Protein AF-A0A9E3LFU9-F1 (afdb_monomer_lite)

Foldseek 3Di:
DKKKWKKKDKKFFQEWDFPQQPLDFFDFDDQPDAPVVVLLNGLEDQQQYQKMKDWIFTQWIADLQLDIDRDDAPQGRAIKIKIFGFLPDDLPPQWTKTFLIWIDGNNNQWIWFWDIWIKHGKAQQEAAPADDPQRIKIKIKTKIFTPDHDNHDPPHPCVVVLPPQRIKMKMKMWGGFPDPPPNRSHGTGMTMIIMMIIRDDPDPPDLKFFPQKFKKFFFPQFDCDDDLCVQFQDHDDHDDDDDLVRRTAMWIKGQDSVNFKIKTQCSRRFHQHDPVSHTPPFQWKWKWKDAPVDIDTQDIGRSHPVRCRNRSRIRMTTDPPPDDLPDGIKMWMWTHHPNDITTTIIGFQKDKAWPDGLEDEAEAQGKDKTKIAIGGSRTTDFFAKKAKDWDDQDLRAKAFKGWPDGMFTAHPSRMTITMIGGHHLQDQDDIAGNSVPRDGHRHALQHWHWTKMKIKHQGPRDDDPPDPGRIDIRIHIYTYAYADDPVNQDLADALVPQQLSQCNNCCRGPSSFQWDDDPSTTDHPADSVDLVSCLVCLVVLLVLLPDDRNDPSRRRCSVNGHHCSSVSSVSCNVNPNHD

Radius of gyration: 25.04 Å; chains: 1; bounding box: 70×49×68 Å

Sequence (579 aa):
MLPILHFSGKFRFSMPGYNNDPRRVGVAFDPDKPREEVLALCRCDPSRYFELDVEAVAHQVSDGGGAPHITGDPLLGLPVRLSGHFPDVSPSAVCSQLHAGRLSVGGSALVAGVRKACQSVVRLNVRSEGFSDETVAGHLDALVDVSSRRQGPTGSRFFSELADADVLRLHLHLNRYNGVDASPPEEPLTGDVFGYLCPVERQVDAEVAPPRRRKLVAHPGLPDQGWAFDTYLAAPPPPRPYPPHWIDIEGFYEVVADGRALAVHYLDFVPYLDRQRTTPPVDHYVVRWQSPTTTVELGEFSGTHEEMARTAGVVVLALPPEVDTSDGGELEVHVVRGGQTVPLVVETAWDLVLEGDRGFALASAGAATISARVYHRNRPVPGHPVHLVGEAANRKSPVVARFTREEAVTDESGRVQVTVQASDLTAMGDVADPVTGGAAGSLAWDRYYGNFLYLKIDNPLRRNPWRQDATEVVELAVRVLHKVEPAEIPAQPSFERDVKPLFAYQVRYFPWLHVREVAGRYVRLFDLEDLEDMRSLAPQVVSRLTLPDHDPLKMPRSRDFPVGGAAVVQRWIDTGMHP

pLDDT: mean 81.72, std 12.99, range [32.19, 97.62]

Structure (mmCIF, N/CA/C/O backbone):
data_AF-A0A9E3LFU9-F1
#
_entry.id   AF-A0A9E3LFU9-F1
#
loop_
_atom_site.group_PDB
_atom_site.id
_atom_site.type_symbol
_atom_site.label_atom_id
_atom_site.label_alt_id
_atom_site.label_comp_id
_atom_site.label_asym_id
_atom_site.label_entity_id
_atom_site.label_seq_id
_atom_site.pdbx_PDB_ins_code
_atom_site.Cartn_x
_atom_site.Cartn_y
_atom_site.Cartn_z
_atom_site.occupancy
_atom_site.B_iso_or_equiv
_atom_site.auth_seq_id
_atom_site.auth_comp_id
_atom_site.auth_asym_id
_atom_site.auth_atom_id
_atom_site.pdbx_PDB_model_num
ATOM 1 N N . MET A 1 1 ? -7.256 -19.645 19.306 1.00 64.25 1 MET A N 1
ATOM 2 C CA . MET A 1 1 ? -7.204 -18.254 19.810 1.00 64.25 1 MET A CA 1
ATOM 3 C C . MET A 1 1 ? -6.401 -17.449 18.807 1.00 64.25 1 MET A C 1
ATOM 5 O O . MET A 1 1 ? -5.572 -18.051 18.139 1.00 64.25 1 MET A O 1
ATOM 9 N N . LEU A 1 2 ? -6.690 -16.159 18.635 1.00 76.38 2 LEU A N 1
ATOM 10 C CA . LEU A 1 2 ? -6.015 -15.323 17.643 1.00 76.38 2 LEU A CA 1
ATOM 11 C C . LEU A 1 2 ? -5.077 -14.349 18.367 1.00 76.38 2 LEU A C 1
ATOM 13 O O . LEU A 1 2 ? -5.531 -13.278 18.761 1.00 76.38 2 LEU A O 1
ATOM 17 N N . PRO A 1 3 ? -3.810 -14.727 18.618 1.00 88.38 3 PRO A N 1
ATOM 18 C CA . PRO A 1 3 ? -2.863 -13.818 19.237 1.00 88.38 3 PRO A CA 1
ATOM 19 C C . PRO A 1 3 ? -2.468 -12.723 18.242 1.00 88.38 3 PRO A C 1
ATOM 21 O O . PRO A 1 3 ? -2.210 -12.993 17.065 1.00 88.38 3 PRO A O 1
ATOM 24 N N . ILE A 1 4 ? -2.385 -11.487 18.725 1.00 90.44 4 ILE A N 1
ATOM 25 C CA . ILE A 1 4 ? -1.952 -10.326 17.946 1.00 90.44 4 ILE A CA 1
ATOM 26 C C . ILE A 1 4 ? -0.697 -9.763 18.604 1.00 90.44 4 ILE A C 1
ATOM 28 O O . ILE A 1 4 ? -0.742 -9.323 19.749 1.00 90.44 4 ILE A O 1
ATOM 32 N N . LEU A 1 5 ? 0.431 -9.792 17.896 1.00 93.62 5 LEU A N 1
ATOM 33 C CA . LEU A 1 5 ? 1.678 -9.172 18.344 1.00 93.62 5 LEU A CA 1
ATOM 34 C C . LEU A 1 5 ? 1.736 -7.740 17.827 1.00 93.62 5 LEU A C 1
ATOM 36 O O . LEU A 1 5 ? 1.832 -7.546 16.619 1.00 93.62 5 LEU A O 1
ATOM 40 N N . HIS A 1 6 ? 1.740 -6.765 18.728 1.00 95.56 6 HIS A N 1
ATOM 41 C CA . HIS A 1 6 ? 1.837 -5.344 18.406 1.00 95.56 6 HIS A CA 1
ATOM 42 C C . HIS A 1 6 ? 3.285 -4.878 18.532 1.00 95.56 6 HIS A C 1
ATOM 44 O O . HIS A 1 6 ? 3.971 -5.186 19.515 1.00 95.56 6 HIS A O 1
ATOM 50 N N . PHE A 1 7 ? 3.751 -4.113 17.552 1.00 96.06 7 PHE A N 1
ATOM 51 C CA . PHE A 1 7 ? 5.092 -3.552 17.543 1.00 96.06 7 PHE A CA 1
ATOM 52 C C . PHE A 1 7 ? 5.101 -2.127 16.999 1.00 96.06 7 PHE A C 1
ATOM 54 O O . PHE A 1 7 ? 4.289 -1.745 16.157 1.00 96.06 7 PHE A O 1
ATOM 61 N N . SER A 1 8 ? 6.066 -1.340 17.459 1.00 95.62 8 SER A N 1
ATOM 62 C CA . SER A 1 8 ? 6.309 -0.007 16.921 1.00 95.62 8 SER A CA 1
ATOM 63 C C . SER A 1 8 ? 7.798 0.305 16.890 1.00 95.62 8 SER A C 1
ATOM 65 O O . SER A 1 8 ? 8.608 -0.364 17.537 1.00 95.62 8 SER A O 1
ATOM 67 N N . GLY A 1 9 ? 8.178 1.292 16.091 1.00 93.38 9 GLY A N 1
ATOM 68 C CA . GLY A 1 9 ? 9.565 1.708 15.978 1.00 93.38 9 GLY A CA 1
ATOM 69 C C . GLY A 1 9 ? 9.792 2.656 14.823 1.00 93.38 9 GLY A C 1
ATOM 70 O O . GLY A 1 9 ? 8.996 3.562 14.586 1.00 93.38 9 GLY A O 1
ATOM 71 N N . LYS A 1 10 ? 10.901 2.449 14.116 1.00 89.56 10 LYS A N 1
ATOM 72 C CA . LYS A 1 10 ? 11.369 3.330 13.053 1.00 89.56 10 LYS A CA 1
ATOM 73 C C . LYS A 1 10 ? 11.501 2.596 11.738 1.00 89.56 10 LYS A C 1
ATOM 75 O O . LYS A 1 10 ? 11.961 1.458 11.711 1.00 89.56 10 LYS A O 1
ATOM 80 N N . PHE A 1 11 ? 11.160 3.270 10.649 1.00 87.44 11 PHE A N 1
ATOM 81 C CA . PHE A 1 11 ? 11.585 2.848 9.323 1.00 87.44 11 PHE A CA 1
ATOM 82 C C . PHE A 1 11 ? 12.634 3.809 8.766 1.00 87.44 11 PHE A C 1
ATOM 84 O O . PHE A 1 11 ? 12.668 4.988 9.128 1.00 87.44 11 PHE A O 1
ATOM 91 N N . ARG A 1 12 ? 13.489 3.293 7.889 1.00 85.12 12 ARG A N 1
ATOM 92 C CA . ARG A 1 12 ? 14.387 4.046 7.021 1.00 85.12 12 ARG A CA 1
ATOM 93 C C . ARG A 1 12 ? 14.060 3.664 5.591 1.00 85.12 12 ARG A C 1
ATOM 95 O O . ARG A 1 12 ? 13.917 2.483 5.287 1.00 85.12 12 ARG A O 1
ATOM 102 N N . PHE A 1 13 ? 13.932 4.658 4.731 1.00 82.00 13 PHE A N 1
ATOM 103 C CA . PHE A 1 13 ? 13.654 4.457 3.326 1.00 82.00 13 PHE A CA 1
ATOM 104 C C . PHE A 1 13 ? 14.648 5.241 2.473 1.00 82.00 13 PHE A C 1
ATOM 106 O O . PHE A 1 13 ? 14.738 6.468 2.550 1.00 82.00 13 PHE A O 1
ATOM 113 N N . SER A 1 14 ? 15.389 4.517 1.643 1.00 80.62 14 SER A N 1
ATOM 114 C CA . SER A 1 14 ? 16.355 5.074 0.696 1.00 80.62 14 SER A CA 1
ATOM 115 C C . SER A 1 14 ? 15.638 5.544 -0.570 1.00 80.62 14 SER A C 1
ATOM 117 O O . SER A 1 14 ? 15.711 4.916 -1.633 1.00 80.62 14 SER A O 1
ATOM 119 N N . MET A 1 15 ? 14.881 6.632 -0.436 1.00 78.38 15 MET A N 1
ATOM 120 C CA . MET A 1 15 ? 14.125 7.208 -1.540 1.00 78.38 15 MET A CA 1
ATOM 121 C C . MET A 1 15 ? 15.062 7.945 -2.504 1.00 78.38 15 MET A C 1
ATOM 123 O O . MET A 1 15 ? 15.730 8.889 -2.083 1.00 78.38 15 MET A O 1
ATOM 127 N N . PRO A 1 16 ? 15.098 7.587 -3.798 1.00 76.19 16 PRO A N 1
ATOM 128 C CA . PRO A 1 16 ? 15.844 8.373 -4.769 1.00 76.19 16 PRO A CA 1
ATOM 129 C C . PRO A 1 16 ? 15.234 9.771 -4.908 1.00 76.19 16 PRO A C 1
ATOM 131 O O . PRO A 1 16 ? 14.016 9.942 -4.978 1.00 76.19 16 PRO A O 1
ATOM 134 N N . GLY A 1 17 ? 16.093 10.780 -4.991 1.00 70.44 17 GLY A N 1
ATOM 135 C CA . GLY A 1 17 ? 15.711 12.144 -5.311 1.00 70.44 17 GLY A CA 1
ATOM 136 C C . GLY A 1 17 ? 15.066 12.209 -6.690 1.00 70.44 17 GLY A C 1
ATOM 137 O O . GLY A 1 17 ? 15.676 11.853 -7.696 1.00 70.44 17 GLY A O 1
ATOM 138 N N . TYR A 1 18 ? 13.824 12.685 -6.751 1.00 62.09 18 TYR A N 1
ATOM 139 C CA . TYR A 1 18 ? 13.095 12.739 -8.011 1.00 62.09 18 TYR A CA 1
ATOM 140 C C . TYR A 1 18 ? 13.481 13.956 -8.833 1.00 62.09 18 TYR A C 1
ATOM 142 O O . TYR A 1 18 ? 13.176 15.098 -8.482 1.00 62.09 18 TYR A O 1
ATOM 150 N N . ASN A 1 19 ? 14.022 13.691 -10.016 1.00 58.53 19 ASN A N 1
ATOM 151 C CA . ASN A 1 19 ? 13.971 14.632 -11.119 1.00 58.53 19 ASN A CA 1
ATOM 152 C C . ASN A 1 19 ? 12.976 14.161 -12.193 1.00 58.53 19 ASN A C 1
ATOM 154 O O . ASN A 1 19 ? 13.313 14.033 -13.365 1.00 58.53 19 ASN A O 1
ATOM 158 N N . ASN A 1 20 ? 11.729 13.895 -11.788 1.00 58.97 20 ASN A N 1
ATOM 159 C CA . ASN A 1 20 ? 10.676 13.363 -12.666 1.00 58.97 20 ASN A CA 1
ATOM 160 C C . ASN A 1 20 ? 10.060 14.413 -13.605 1.00 58.97 20 ASN A C 1
ATOM 162 O O . ASN A 1 20 ? 8.970 14.195 -14.125 1.00 58.97 20 ASN A O 1
ATOM 166 N N . ASP A 1 21 ? 10.706 15.561 -13.821 1.00 65.81 21 ASP A N 1
ATOM 167 C CA . ASP A 1 21 ? 10.280 16.466 -14.884 1.00 65.81 21 ASP A CA 1
ATOM 168 C C . ASP A 1 21 ? 10.892 15.979 -16.207 1.00 65.81 21 ASP A C 1
ATOM 170 O O . ASP A 1 21 ? 12.092 16.170 -16.424 1.00 65.81 21 ASP A O 1
ATOM 174 N N . PRO A 1 22 ? 10.104 15.380 -17.118 1.00 66.81 22 PRO A N 1
ATOM 175 C CA . PRO A 1 22 ? 10.606 14.903 -18.406 1.00 66.81 22 PRO A CA 1
ATOM 176 C C . PRO A 1 22 ? 11.104 16.041 -19.319 1.00 66.81 22 PRO A C 1
ATOM 178 O O . PRO A 1 22 ? 11.605 15.779 -20.412 1.00 66.81 22 PRO A O 1
ATOM 181 N N . ARG A 1 23 ? 10.999 17.309 -18.899 1.00 70.06 23 ARG A N 1
ATOM 182 C CA . ARG A 1 23 ? 11.591 18.470 -19.584 1.00 70.06 23 ARG A CA 1
ATOM 183 C C . ARG A 1 23 ? 13.009 18.791 -19.112 1.00 70.06 23 ARG A C 1
ATOM 185 O O . ARG A 1 23 ? 13.706 19.548 -19.779 1.00 70.06 23 ARG A O 1
ATOM 192 N N . ARG A 1 24 ? 13.450 18.259 -17.969 1.00 72.00 24 ARG A N 1
ATOM 193 C CA . ARG A 1 24 ? 14.821 18.454 -17.479 1.00 72.00 24 ARG A CA 1
ATOM 194 C C . ARG A 1 24 ? 15.771 17.461 -18.151 1.00 72.00 24 ARG A C 1
ATOM 196 O O . ARG A 1 24 ? 15.388 16.331 -18.466 1.00 72.00 24 ARG A O 1
ATOM 203 N N . VAL A 1 25 ? 17.006 17.906 -18.376 1.00 69.69 25 VAL A N 1
ATOM 204 C CA . VAL A 1 25 ? 18.088 17.069 -18.911 1.00 69.69 25 VAL A CA 1
ATOM 205 C C . VAL A 1 25 ? 18.452 16.023 -17.853 1.00 69.69 25 VAL A C 1
ATOM 207 O O . VAL A 1 25 ? 18.549 16.358 -16.670 1.00 69.69 25 VAL A O 1
ATOM 210 N N . GLY A 1 26 ? 18.586 14.759 -18.267 1.00 69.62 26 GLY A N 1
ATOM 211 C CA . GLY A 1 26 ? 19.067 13.686 -17.393 1.00 69.62 26 GLY A CA 1
ATOM 212 C C . GLY A 1 26 ? 20.505 13.950 -16.942 1.00 69.62 26 GLY A C 1
ATOM 213 O O . GLY A 1 26 ? 21.232 14.706 -17.583 1.00 69.62 26 GLY A O 1
ATOM 214 N N . VAL A 1 27 ? 20.918 13.345 -15.833 1.00 76.75 27 VAL A N 1
ATOM 215 C CA . VAL A 1 27 ? 22.308 13.432 -15.363 1.00 76.75 27 VAL A CA 1
ATOM 216 C C . VAL A 1 27 ? 23.001 12.122 -15.703 1.00 76.75 27 VAL A C 1
ATOM 218 O O . VAL A 1 27 ? 22.454 11.068 -15.422 1.00 76.75 27 VAL A O 1
ATOM 221 N N . ALA A 1 28 ? 24.170 12.163 -16.337 1.00 80.38 28 ALA A N 1
ATOM 222 C CA . ALA A 1 28 ? 24.910 10.944 -16.652 1.00 80.38 28 ALA A CA 1
ATOM 223 C C . ALA A 1 28 ? 25.559 10.345 -15.391 1.00 80.38 28 ALA A C 1
ATOM 225 O O . ALA A 1 28 ? 25.829 11.054 -14.415 1.00 80.38 28 ALA A O 1
ATOM 226 N N . PHE A 1 29 ? 25.814 9.036 -15.419 1.00 83.38 29 PHE A N 1
ATOM 227 C CA . PHE A 1 29 ? 26.690 8.398 -14.441 1.00 83.38 29 PHE A CA 1
ATOM 228 C C . PHE A 1 29 ? 28.132 8.889 -14.648 1.00 83.38 29 PHE A C 1
ATOM 230 O O . PHE A 1 29 ? 28.560 9.101 -15.779 1.00 83.38 29 PHE A O 1
ATOM 237 N N . ASP A 1 30 ? 28.869 9.084 -13.558 1.00 85.50 30 ASP A N 1
ATOM 238 C CA . ASP A 1 30 ? 30.248 9.576 -13.584 1.00 85.50 30 ASP A CA 1
ATOM 239 C C . ASP A 1 30 ? 31.041 8.872 -12.470 1.00 85.50 30 ASP A C 1
ATOM 241 O O . ASP A 1 30 ? 30.880 9.231 -11.302 1.00 85.50 30 ASP A O 1
ATOM 245 N N . PRO A 1 31 ? 31.866 7.857 -12.787 1.00 81.75 31 PRO A N 1
ATOM 246 C CA . PRO A 1 31 ? 32.551 7.044 -11.779 1.00 81.75 31 PRO A CA 1
ATOM 247 C C . PRO A 1 31 ? 33.577 7.829 -10.951 1.00 81.75 31 PRO A C 1
ATOM 249 O O . PRO A 1 31 ? 33.956 7.381 -9.865 1.00 81.75 31 PRO A O 1
ATOM 252 N N . ASP A 1 32 ? 34.021 8.987 -11.445 1.00 86.31 32 ASP A N 1
ATOM 253 C CA . ASP A 1 32 ? 34.987 9.849 -10.770 1.00 86.31 32 ASP A CA 1
ATOM 254 C C . ASP A 1 32 ? 34.308 10.925 -9.911 1.00 86.31 32 ASP A C 1
ATOM 256 O O . ASP A 1 32 ? 34.984 11.662 -9.185 1.00 86.31 32 ASP A O 1
ATOM 260 N N . LYS A 1 33 ? 32.969 10.998 -9.939 1.00 87.94 33 LYS A N 1
ATOM 261 C CA . LYS A 1 33 ? 32.213 11.948 -9.128 1.00 87.94 33 LYS A CA 1
ATOM 262 C C . LYS A 1 33 ? 32.428 11.671 -7.632 1.00 87.94 33 LYS A C 1
ATOM 264 O O . LYS A 1 33 ? 32.212 10.540 -7.181 1.00 87.94 33 LYS A O 1
ATOM 269 N N . PRO A 1 34 ? 32.801 12.685 -6.828 1.00 87.81 34 PRO A N 1
ATOM 270 C CA . PRO A 1 34 ? 32.948 12.525 -5.387 1.00 87.81 34 PRO A CA 1
ATOM 271 C C . PRO A 1 34 ? 31.662 12.018 -4.730 1.00 87.81 34 PRO A C 1
ATOM 273 O O . PRO A 1 34 ? 30.567 12.461 -5.075 1.00 87.81 34 PRO A O 1
ATOM 276 N N . ARG A 1 35 ? 31.796 11.137 -3.730 1.00 85.38 35 ARG A N 1
ATOM 277 C CA . ARG A 1 35 ? 30.662 10.546 -2.997 1.00 85.38 35 ARG A CA 1
ATOM 278 C C . ARG A 1 35 ? 29.648 11.597 -2.538 1.00 85.38 35 ARG A C 1
ATOM 280 O O . ARG A 1 35 ? 28.452 11.399 -2.712 1.00 85.38 35 ARG A O 1
ATOM 287 N N . GLU A 1 36 ? 30.121 12.700 -1.969 1.00 84.25 36 GLU A N 1
ATOM 288 C CA . GLU A 1 36 ? 29.274 13.784 -1.455 1.00 84.25 36 GLU A CA 1
ATOM 289 C C . GLU A 1 36 ? 28.425 14.429 -2.562 1.00 84.25 36 GLU A C 1
ATOM 291 O O . GLU A 1 36 ? 27.233 14.665 -2.371 1.00 84.25 36 GLU A O 1
ATOM 296 N N . GLU A 1 37 ? 28.994 14.631 -3.754 1.00 86.19 37 GLU A N 1
ATOM 297 C CA . GLU A 1 37 ? 28.253 15.148 -4.909 1.00 86.19 37 GLU A CA 1
ATOM 298 C C . GLU A 1 37 ? 27.217 14.141 -5.421 1.00 86.19 37 GLU A C 1
ATOM 300 O O . GLU A 1 37 ? 26.111 14.530 -5.798 1.00 86.19 37 GLU A O 1
ATOM 305 N N . VAL A 1 38 ? 27.549 12.844 -5.416 1.00 85.19 38 VAL A N 1
ATOM 306 C CA . VAL A 1 38 ? 26.607 11.777 -5.787 1.00 85.19 38 VAL A CA 1
ATOM 307 C C . VAL A 1 38 ? 25.427 11.736 -4.821 1.00 85.19 38 VAL A C 1
ATOM 309 O O . VAL A 1 38 ? 24.285 11.675 -5.273 1.00 85.19 38 VAL A O 1
ATOM 312 N N . LEU A 1 39 ? 25.683 11.810 -3.512 1.00 82.94 39 LEU A N 1
ATOM 313 C CA . LEU A 1 39 ? 24.638 11.840 -2.488 1.00 82.94 39 LEU A CA 1
ATOM 314 C C . LEU A 1 39 ? 23.750 13.080 -2.634 1.00 82.94 39 LEU A C 1
ATOM 316 O O . LEU A 1 39 ? 22.530 12.947 -2.639 1.00 82.94 39 LEU A O 1
ATOM 320 N N . ALA A 1 40 ? 24.334 14.263 -2.845 1.00 80.50 40 ALA A N 1
ATOM 321 C CA . ALA A 1 40 ? 23.572 15.494 -3.057 1.00 80.50 40 ALA A CA 1
ATOM 322 C C . ALA A 1 40 ? 22.694 15.431 -4.322 1.00 80.50 40 ALA A C 1
ATOM 324 O O . ALA A 1 40 ? 21.551 15.894 -4.320 1.00 80.50 40 ALA A O 1
ATOM 325 N N . LEU A 1 41 ? 23.210 14.829 -5.398 1.00 80.19 41 LEU A N 1
ATOM 326 C CA . LEU A 1 41 ? 22.478 14.625 -6.646 1.00 80.19 41 LEU A CA 1
ATOM 327 C C . LEU A 1 41 ? 21.327 13.623 -6.473 1.00 80.19 41 LEU A C 1
ATOM 329 O O . LEU A 1 41 ? 20.203 13.877 -6.907 1.00 80.19 41 LEU A O 1
ATOM 333 N N . CYS A 1 42 ? 21.623 12.478 -5.860 1.00 79.12 42 CYS A N 1
ATOM 334 C CA . CYS A 1 42 ? 20.705 11.352 -5.730 1.00 79.12 42 CYS A CA 1
ATOM 335 C C . CYS A 1 42 ? 19.745 11.492 -4.548 1.00 79.12 42 CYS A C 1
ATOM 337 O O . CYS A 1 42 ? 18.792 10.722 -4.477 1.00 79.12 42 CYS A O 1
ATOM 339 N N . ARG A 1 43 ? 19.995 12.432 -3.627 1.00 76.19 43 ARG A N 1
ATOM 340 C CA . ARG A 1 43 ? 19.289 12.622 -2.345 1.00 76.19 43 ARG A CA 1
ATOM 341 C C . ARG A 1 43 ? 19.185 11.362 -1.469 1.00 76.19 43 ARG A C 1
ATOM 343 O O . ARG A 1 43 ? 18.284 11.254 -0.647 1.00 76.19 43 ARG A O 1
ATOM 350 N N . CYS A 1 44 ? 20.054 10.384 -1.712 1.00 79.44 44 CYS A N 1
ATOM 351 C CA . CYS A 1 44 ? 20.290 9.195 -0.896 1.00 79.44 44 CYS A CA 1
ATOM 352 C C . CYS A 1 44 ? 21.503 8.433 -1.451 1.00 79.44 44 CYS A C 1
ATOM 354 O O . CYS A 1 44 ? 22.026 8.770 -2.517 1.00 79.44 44 CYS A O 1
ATOM 356 N N . ASP A 1 45 ? 21.933 7.385 -0.742 1.00 85.25 45 ASP A N 1
ATOM 357 C CA . ASP A 1 45 ? 22.945 6.449 -1.232 1.00 85.25 45 ASP A CA 1
ATOM 358 C C . ASP A 1 45 ? 22.389 5.598 -2.391 1.00 85.25 45 ASP A C 1
ATOM 360 O O . ASP A 1 45 ? 21.508 4.758 -2.166 1.00 85.25 45 ASP A O 1
ATOM 364 N N . PRO A 1 46 ? 22.899 5.756 -3.628 1.00 85.38 46 PRO A N 1
ATOM 365 C CA . PRO A 1 46 ? 22.384 5.023 -4.778 1.00 85.38 46 PRO A CA 1
ATOM 366 C C . PRO A 1 46 ? 22.627 3.512 -4.730 1.00 85.38 46 PRO A C 1
ATOM 368 O O . PRO A 1 46 ? 21.919 2.761 -5.402 1.00 85.38 46 PRO A O 1
ATOM 371 N N . SER A 1 47 ? 23.559 3.036 -3.896 1.00 85.81 47 SER A N 1
ATOM 372 C CA . SER A 1 47 ? 23.734 1.594 -3.670 1.00 85.81 47 SER A CA 1
ATOM 373 C C . SER A 1 47 ? 22.572 0.959 -2.904 1.00 85.81 47 SER A C 1
ATOM 375 O O . SER A 1 47 ? 22.436 -0.262 -2.895 1.00 85.81 47 SER A O 1
ATOM 377 N N . ARG A 1 48 ? 21.716 1.792 -2.303 1.00 84.06 48 ARG A N 1
ATOM 378 C CA . ARG A 1 48 ? 20.596 1.394 -1.451 1.00 84.06 48 ARG A CA 1
ATOM 379 C C . ARG A 1 48 ? 19.243 1.816 -2.011 1.00 84.06 48 ARG A C 1
ATOM 381 O O . ARG A 1 48 ? 18.257 1.783 -1.282 1.00 84.06 48 ARG A O 1
ATOM 388 N N . TYR A 1 49 ? 19.166 2.252 -3.271 1.00 83.88 49 TYR A N 1
ATOM 389 C CA . TYR A 1 49 ? 17.917 2.735 -3.865 1.00 83.88 49 TYR A CA 1
ATOM 390 C C . TYR A 1 49 ? 16.734 1.803 -3.590 1.00 83.88 49 TYR A C 1
ATOM 392 O O . TYR A 1 49 ? 16.793 0.595 -3.826 1.00 83.88 49 TYR A O 1
ATOM 400 N N . PHE A 1 50 ? 15.633 2.410 -3.145 1.00 82.06 50 PHE A N 1
ATOM 401 C CA . PHE A 1 50 ? 14.364 1.755 -2.841 1.00 82.06 50 PHE A CA 1
ATOM 402 C C . PHE A 1 50 ? 14.385 0.807 -1.637 1.00 82.06 50 PHE A C 1
ATOM 404 O O . PHE A 1 50 ? 13.357 0.192 -1.365 1.00 82.06 50 PHE A O 1
ATOM 411 N N . GLU A 1 51 ? 15.497 0.656 -0.917 1.00 86.00 51 GLU A N 1
ATOM 412 C CA . GLU A 1 51 ? 15.532 -0.159 0.299 1.00 86.00 51 GLU A CA 1
ATOM 413 C C . GLU A 1 51 ? 14.656 0.454 1.393 1.00 86.00 51 GLU A C 1
ATOM 415 O O . GLU A 1 51 ? 14.816 1.622 1.754 1.00 86.00 51 GLU A O 1
ATOM 420 N N . LEU A 1 52 ? 13.744 -0.362 1.919 1.00 86.94 52 LEU A N 1
ATOM 421 C CA . LEU A 1 52 ? 12.999 -0.108 3.142 1.00 86.94 52 LEU A CA 1
ATOM 422 C C . LEU A 1 52 ? 13.565 -1.001 4.241 1.00 86.94 52 LEU A C 1
ATOM 424 O O . LEU A 1 52 ? 13.511 -2.225 4.127 1.00 86.94 52 LEU A O 1
ATOM 428 N N . ASP A 1 53 ? 13.993 -0.381 5.332 1.00 90.19 53 ASP A N 1
ATOM 429 C CA . ASP A 1 53 ? 14.354 -1.058 6.569 1.00 90.19 53 ASP A CA 1
ATOM 430 C C . ASP A 1 53 ? 13.419 -0.621 7.687 1.00 90.19 53 ASP A C 1
ATOM 432 O O . ASP A 1 53 ? 13.161 0.564 7.871 1.00 90.19 53 ASP A O 1
ATOM 436 N N . VAL A 1 54 ? 12.952 -1.569 8.483 1.00 91.06 54 VAL A N 1
ATOM 437 C CA . VAL A 1 54 ? 12.134 -1.337 9.668 1.00 91.06 54 VAL A CA 1
ATOM 438 C C . VAL A 1 54 ? 12.836 -1.947 10.867 1.00 91.06 54 VAL A C 1
ATOM 440 O O . VAL A 1 54 ? 13.153 -3.138 10.885 1.00 91.06 54 VAL A O 1
ATOM 443 N N . GLU A 1 55 ? 13.022 -1.128 11.891 1.00 93.62 55 GLU A N 1
ATOM 444 C CA . GLU A 1 55 ? 13.535 -1.503 13.198 1.00 93.62 55 GLU A CA 1
ATOM 445 C C . GLU A 1 55 ? 12.482 -1.159 14.247 1.00 93.62 55 GLU A C 1
ATOM 447 O O . GLU A 1 55 ? 12.273 0.003 14.599 1.00 93.62 55 GLU A O 1
ATOM 452 N N . ALA A 1 56 ? 11.806 -2.188 14.741 1.00 95.69 56 ALA A N 1
ATOM 453 C CA . ALA A 1 56 ? 10.737 -2.068 15.712 1.00 95.69 56 ALA A CA 1
ATOM 454 C C . ALA A 1 56 ? 10.954 -2.986 16.912 1.00 95.69 56 ALA A C 1
ATOM 456 O O . ALA A 1 56 ? 11.849 -3.836 16.934 1.00 95.69 56 ALA A O 1
ATOM 457 N N . VAL A 1 57 ? 10.122 -2.792 17.927 1.00 96.25 57 VAL A N 1
ATOM 458 C CA . VAL A 1 57 ? 10.122 -3.562 19.166 1.00 96.25 57 VAL A CA 1
ATOM 459 C C . VAL A 1 57 ? 8.701 -4.023 19.461 1.00 96.25 57 VAL A C 1
ATOM 461 O O . VAL A 1 57 ? 7.744 -3.280 19.252 1.00 96.25 57 VAL A O 1
ATOM 464 N N . ALA A 1 58 ? 8.557 -5.259 19.932 1.00 95.31 58 ALA A N 1
ATOM 465 C CA . ALA A 1 58 ? 7.278 -5.776 20.402 1.00 95.31 58 ALA A CA 1
ATOM 466 C C . ALA A 1 58 ? 6.881 -5.133 21.742 1.00 95.31 58 ALA A C 1
ATOM 468 O O . ALA A 1 58 ? 7.670 -5.141 22.690 1.00 95.31 58 ALA A O 1
ATOM 469 N N . HIS A 1 59 ? 5.655 -4.618 21.836 1.00 95.00 59 HIS A N 1
ATOM 470 C CA . HIS A 1 59 ? 5.172 -3.891 23.020 1.00 95.00 59 HIS A CA 1
ATOM 471 C C . HIS A 1 59 ? 3.984 -4.546 23.716 1.00 95.00 59 HIS A C 1
ATOM 473 O O . HIS A 1 59 ? 3.818 -4.373 24.923 1.00 95.00 59 HIS A O 1
ATOM 479 N N . GLN A 1 60 ? 3.171 -5.300 22.980 1.00 94.44 60 GLN A N 1
ATOM 480 C CA . GLN A 1 60 ? 1.964 -5.916 23.514 1.00 94.44 60 GLN A CA 1
ATOM 481 C C . GLN A 1 60 ? 1.637 -7.194 22.746 1.00 94.44 60 GLN A C 1
ATOM 483 O O . GLN A 1 60 ? 1.860 -7.284 21.537 1.00 94.44 60 GLN A O 1
ATOM 488 N N . VAL A 1 61 ? 1.060 -8.165 23.452 1.00 92.12 61 VAL A N 1
ATOM 489 C CA . VAL A 1 61 ? 0.342 -9.287 22.843 1.00 92.12 61 VAL A CA 1
ATOM 490 C C . VAL A 1 61 ? -1.121 -9.184 23.254 1.00 92.12 61 VAL A C 1
ATOM 492 O O . VAL A 1 61 ? -1.410 -9.185 24.446 1.00 92.12 61 VAL A O 1
ATOM 495 N N . SER A 1 62 ? -2.039 -9.083 22.299 1.00 89.31 62 SER A N 1
ATOM 496 C CA . SER A 1 62 ? -3.479 -9.152 22.580 1.00 89.31 62 SER A CA 1
ATOM 497 C C . SER A 1 62 ? -3.987 -10.556 22.297 1.00 89.31 62 SER A C 1
ATOM 499 O O . SER A 1 62 ? -3.561 -11.177 21.320 1.00 89.31 62 SER A O 1
ATOM 501 N N . ASP A 1 63 ? -4.879 -11.066 23.141 1.00 82.56 63 ASP A N 1
ATOM 502 C CA . ASP A 1 63 ? -5.528 -12.350 22.891 1.00 82.56 63 ASP A CA 1
ATOM 503 C C . ASP A 1 63 ? -6.838 -12.209 22.099 1.00 82.56 63 ASP A C 1
ATOM 505 O O . ASP A 1 63 ? -7.313 -11.111 21.805 1.00 82.56 63 ASP A O 1
ATOM 509 N N . GLY A 1 64 ? -7.440 -13.347 21.744 1.00 66.69 64 GLY A N 1
ATOM 510 C CA . GLY A 1 64 ? -8.688 -13.376 20.976 1.00 66.69 64 GLY A CA 1
ATOM 511 C C . GLY A 1 64 ? -9.926 -12.850 21.719 1.00 66.69 64 GLY A C 1
ATOM 512 O O . GLY A 1 64 ? -11.003 -12.862 21.135 1.00 66.69 64 GLY A O 1
ATOM 513 N N . GLY A 1 65 ? -9.807 -12.454 22.990 1.00 72.75 65 GLY A N 1
ATOM 514 C CA . GLY A 1 65 ? -10.838 -11.729 23.736 1.00 72.75 65 GLY A CA 1
ATOM 515 C C . GLY A 1 65 ? -10.534 -10.235 23.879 1.00 72.75 65 GLY A C 1
ATOM 516 O O . GLY A 1 65 ? -11.266 -9.539 24.571 1.00 72.75 65 GLY A O 1
ATOM 517 N N . GLY A 1 66 ? -9.453 -9.745 23.265 1.00 73.19 66 GLY A N 1
ATOM 518 C CA . GLY A 1 66 ? -9.008 -8.357 23.376 1.00 73.19 66 GLY A CA 1
ATOM 519 C C . GLY A 1 66 ? -8.245 -8.037 24.660 1.00 73.19 66 GLY A C 1
ATOM 520 O O . GLY A 1 66 ? -7.910 -6.878 24.884 1.00 73.19 66 GLY A O 1
ATOM 521 N N . ALA A 1 67 ? -7.922 -9.030 25.498 1.00 84.31 67 ALA A N 1
ATOM 522 C CA . ALA A 1 67 ? -7.156 -8.773 26.711 1.00 84.31 67 ALA A CA 1
ATOM 523 C C . ALA A 1 67 ? -5.690 -8.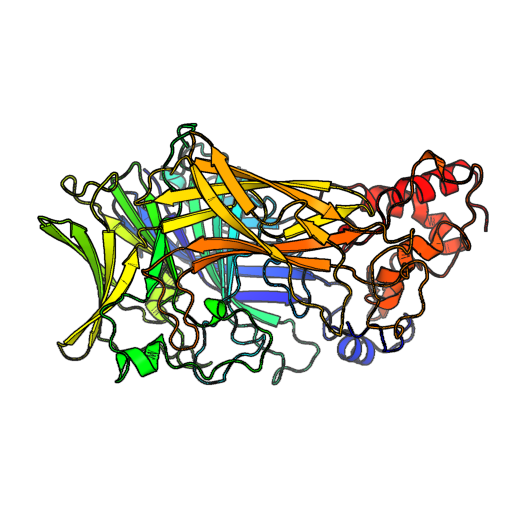444 26.355 1.00 84.31 67 ALA A C 1
ATOM 525 O O . ALA A 1 67 ? -5.027 -9.250 25.688 1.00 84.31 67 ALA A O 1
ATOM 526 N N . PRO A 1 68 ? -5.157 -7.285 26.790 1.00 88.12 68 PRO A N 1
ATOM 527 C CA . PRO A 1 68 ? -3.785 -6.902 26.495 1.00 88.12 68 PRO A CA 1
ATOM 528 C C . PRO A 1 68 ? -2.802 -7.523 27.499 1.00 88.12 68 PRO A C 1
ATOM 530 O O . PRO A 1 68 ? -2.949 -7.396 28.714 1.00 88.12 68 PRO A O 1
ATOM 533 N N . HIS A 1 69 ? -1.729 -8.125 26.990 1.00 89.19 69 HIS A N 1
ATOM 534 C CA . HIS A 1 69 ? -0.580 -8.590 27.767 1.00 89.19 69 HIS A CA 1
ATOM 535 C C . HIS A 1 69 ? 0.613 -7.676 27.510 1.00 89.19 69 HIS A C 1
ATOM 537 O O . HIS A 1 69 ? 1.282 -7.768 26.481 1.00 89.19 69 HIS A O 1
ATOM 543 N N . ILE A 1 70 ? 0.853 -6.779 28.465 1.00 89.88 70 ILE A N 1
ATOM 544 C CA . ILE A 1 70 ? 1.882 -5.727 28.394 1.00 89.88 70 ILE A CA 1
ATOM 545 C C . ILE A 1 70 ? 3.085 -5.999 29.309 1.00 89.88 70 ILE A C 1
ATOM 547 O O . ILE A 1 70 ? 4.076 -5.276 29.275 1.00 89.88 70 ILE A O 1
ATOM 551 N N . THR A 1 71 ? 3.011 -7.044 30.135 1.00 87.06 71 THR A N 1
ATOM 552 C CA . THR A 1 71 ? 4.105 -7.529 30.983 1.00 87.06 71 THR A CA 1
ATOM 553 C C . THR A 1 71 ? 4.101 -9.057 31.015 1.00 87.06 71 THR A C 1
ATOM 555 O O . THR A 1 71 ? 3.091 -9.698 30.728 1.00 87.06 71 THR A O 1
ATOM 558 N N . GLY A 1 72 ? 5.247 -9.655 31.349 1.00 83.62 72 GLY A N 1
ATOM 559 C CA . GLY A 1 72 ? 5.367 -11.098 31.583 1.00 83.62 72 GLY A CA 1
ATOM 560 C C . GLY A 1 72 ? 5.505 -11.978 30.336 1.00 83.62 72 GLY A C 1
ATOM 561 O O . GLY A 1 72 ? 5.944 -13.116 30.483 1.00 83.62 72 GLY A O 1
ATOM 562 N N . ASP A 1 73 ? 5.211 -11.482 29.127 1.00 88.81 73 ASP A N 1
ATOM 563 C CA . ASP A 1 73 ? 5.514 -12.218 27.892 1.00 88.81 73 ASP A CA 1
ATOM 564 C C . ASP A 1 73 ? 6.977 -11.961 27.462 1.00 88.81 73 ASP A C 1
ATOM 566 O O . ASP A 1 73 ? 7.368 -10.808 27.262 1.00 88.81 73 ASP A O 1
ATOM 570 N N . PRO A 1 74 ? 7.810 -13.007 27.314 1.00 90.06 74 PRO A N 1
ATOM 571 C CA . PRO A 1 74 ? 9.221 -12.877 26.948 1.00 90.06 74 PRO A CA 1
ATOM 572 C C . PRO A 1 74 ? 9.469 -12.380 25.515 1.00 90.06 74 PRO A C 1
ATOM 574 O O . PRO A 1 74 ? 10.623 -12.148 25.156 1.00 90.06 74 PRO A O 1
ATOM 577 N N . LEU A 1 75 ? 8.434 -12.219 24.683 1.00 89.88 75 LEU A N 1
ATOM 578 C CA . LEU A 1 75 ? 8.549 -11.498 23.413 1.00 89.88 75 LEU A CA 1
ATOM 579 C C . LEU A 1 75 ? 8.627 -9.982 23.572 1.00 89.88 75 LEU A C 1
ATOM 581 O O . LEU A 1 75 ? 9.130 -9.311 22.671 1.00 89.88 75 LEU A O 1
ATOM 585 N N . LEU A 1 76 ? 8.102 -9.430 24.663 1.00 92.62 76 LEU A N 1
ATOM 586 C CA . LEU A 1 76 ? 8.045 -7.985 24.844 1.00 92.62 76 LEU A CA 1
ATOM 587 C C . LEU A 1 76 ? 9.460 -7.418 24.973 1.00 92.62 76 LEU A C 1
ATOM 589 O O . LEU A 1 76 ? 10.320 -7.985 25.645 1.00 92.62 76 LEU A O 1
ATOM 593 N N . GLY A 1 77 ? 9.718 -6.302 24.295 1.00 92.19 77 GLY A N 1
ATOM 594 C CA . GLY A 1 77 ? 11.052 -5.712 24.209 1.00 92.19 77 GLY A CA 1
ATOM 595 C C . GLY A 1 77 ? 11.970 -6.367 23.171 1.00 92.19 77 GLY A C 1
ATOM 596 O O . GLY A 1 77 ? 13.049 -5.838 22.903 1.00 92.19 77 GLY A O 1
ATOM 597 N N . LEU A 1 78 ? 11.570 -7.482 22.548 1.00 93.69 78 LEU A N 1
ATOM 598 C CA . LEU A 1 78 ? 12.371 -8.112 21.503 1.00 93.69 78 LEU A CA 1
ATOM 599 C C . LEU A 1 78 ? 12.228 -7.394 20.150 1.00 93.69 78 LEU A C 1
ATOM 601 O O . LEU A 1 78 ? 11.163 -6.851 19.838 1.00 93.69 78 LEU A O 1
ATOM 605 N N . PRO A 1 79 ? 13.284 -7.416 19.313 1.00 95.12 79 PRO A N 1
ATOM 606 C CA . PRO A 1 79 ? 13.275 -6.719 18.036 1.00 95.12 79 PRO A CA 1
ATOM 607 C C . PRO A 1 79 ? 12.354 -7.397 17.017 1.00 95.12 79 PRO A C 1
ATOM 609 O O . PRO A 1 79 ? 12.368 -8.623 16.859 1.00 95.12 79 PRO A O 1
ATOM 612 N N . VAL A 1 80 ? 11.635 -6.568 16.268 1.00 95.88 80 VAL A N 1
ATOM 613 C CA . VAL A 1 80 ? 10.919 -6.905 15.037 1.00 95.88 80 VAL A CA 1
ATOM 614 C C . VAL A 1 80 ? 11.607 -6.155 13.903 1.00 95.88 80 VAL A C 1
ATOM 616 O O . VAL A 1 80 ? 11.693 -4.929 13.932 1.00 95.88 80 VAL A O 1
ATOM 619 N N . ARG A 1 81 ? 12.142 -6.879 12.918 1.00 95.75 81 ARG A N 1
ATOM 620 C CA . ARG A 1 81 ? 12.819 -6.282 11.761 1.00 95.75 81 ARG A CA 1
ATOM 621 C C . ARG A 1 81 ? 12.154 -6.702 10.472 1.00 95.75 81 ARG A C 1
ATOM 623 O O . ARG A 1 81 ? 11.905 -7.892 10.283 1.00 95.75 81 ARG A O 1
ATOM 630 N N . LEU A 1 82 ? 11.941 -5.741 9.586 1.00 93.25 82 LEU A N 1
ATOM 631 C CA . LEU A 1 82 ? 11.503 -5.975 8.218 1.00 93.25 82 LEU A CA 1
ATOM 632 C C . LEU A 1 82 ? 12.466 -5.266 7.271 1.00 93.25 82 LEU A C 1
ATOM 634 O O . LEU A 1 82 ? 12.744 -4.092 7.465 1.00 93.25 82 LEU A O 1
ATOM 638 N N . SER A 1 83 ? 12.948 -5.965 6.252 1.00 91.88 83 SER A N 1
ATOM 639 C CA . SER A 1 83 ? 13.665 -5.352 5.132 1.00 91.88 83 SER A CA 1
ATOM 640 C C . SER A 1 83 ? 12.960 -5.685 3.824 1.00 91.88 83 SER A C 1
ATOM 642 O O . SER A 1 83 ? 12.335 -6.738 3.725 1.00 91.88 83 SER A O 1
ATOM 644 N N . GLY A 1 84 ? 13.045 -4.820 2.822 1.00 89.62 84 GLY A N 1
ATOM 645 C CA . GLY A 1 84 ? 12.470 -5.063 1.499 1.00 89.62 84 GLY A CA 1
ATOM 646 C C . GLY A 1 84 ? 12.732 -3.907 0.543 1.00 89.62 84 GLY A C 1
ATOM 647 O O . GLY A 1 84 ? 13.507 -3.003 0.846 1.00 89.62 84 GLY A O 1
ATOM 648 N N . HIS A 1 85 ? 12.066 -3.923 -0.608 1.00 84.75 85 HIS A N 1
ATOM 649 C CA . HIS A 1 85 ? 12.170 -2.855 -1.597 1.00 84.75 85 HIS A CA 1
ATOM 650 C C . HIS A 1 85 ? 10.818 -2.181 -1.845 1.00 84.75 85 HIS A C 1
ATOM 652 O O . HIS A 1 85 ? 9.800 -2.860 -1.986 1.00 84.75 85 HIS A O 1
ATOM 658 N N . PHE A 1 86 ? 10.832 -0.855 -2.000 1.00 80.75 86 PHE A N 1
ATOM 659 C CA . PHE A 1 86 ? 9.721 -0.016 -2.464 1.00 80.75 86 PHE A CA 1
ATOM 660 C C . PHE A 1 86 ? 10.060 0.666 -3.798 1.00 80.75 86 PHE A C 1
ATOM 662 O O . PHE A 1 86 ? 10.337 1.864 -3.828 1.00 80.75 86 PHE A O 1
ATOM 669 N N . PRO A 1 87 ? 10.076 -0.059 -4.932 1.00 74.19 87 PRO A N 1
ATOM 670 C CA . PRO A 1 87 ? 10.516 0.513 -6.198 1.00 74.19 87 PRO A CA 1
ATOM 671 C C . PRO A 1 87 ? 9.473 1.414 -6.848 1.00 74.19 87 PRO A C 1
ATOM 673 O O . PRO A 1 87 ? 9.862 2.255 -7.643 1.00 74.19 87 PRO A O 1
ATOM 676 N N . ASP A 1 88 ? 8.182 1.282 -6.526 1.00 68.69 88 ASP A N 1
ATOM 677 C CA . ASP A 1 88 ? 7.080 2.058 -7.134 1.00 68.69 88 ASP A CA 1
ATOM 678 C C . ASP A 1 88 ? 6.787 3.376 -6.421 1.00 68.69 88 ASP A C 1
ATOM 680 O O . ASP A 1 88 ? 5.643 3.807 -6.300 1.00 68.69 88 ASP A O 1
ATOM 684 N N . VAL A 1 89 ? 7.839 4.038 -5.956 1.00 58.47 89 VAL A N 1
ATOM 685 C CA . VAL A 1 89 ? 7.725 5.374 -5.388 1.00 58.47 89 VAL A CA 1
ATOM 686 C C . VAL A 1 89 ? 7.879 6.418 -6.503 1.00 58.47 89 VAL A C 1
ATOM 688 O O . VAL A 1 89 ? 8.774 6.375 -7.349 1.00 58.47 89 VAL A O 1
ATOM 691 N N . SER A 1 90 ? 6.921 7.327 -6.554 1.00 47.00 90 SER A N 1
ATOM 692 C CA . SER A 1 90 ? 6.839 8.532 -7.378 1.00 47.00 90 SER A CA 1
ATOM 693 C C . SER A 1 90 ? 6.482 9.655 -6.399 1.00 47.00 90 SER A C 1
ATOM 695 O O . SER A 1 90 ? 5.818 9.361 -5.404 1.00 47.00 90 SER A O 1
ATOM 697 N N . PRO A 1 91 ? 6.770 10.940 -6.670 1.00 35.00 91 PRO A N 1
ATOM 698 C CA . PRO A 1 91 ? 6.207 12.067 -5.907 1.00 35.00 91 PRO A CA 1
ATOM 699 C C . PRO A 1 91 ? 4.663 12.173 -6.009 1.00 35.00 91 PRO A C 1
ATOM 701 O O . PRO A 1 91 ? 4.064 13.184 -5.671 1.00 35.00 91 PRO A O 1
ATOM 704 N N . SER A 1 92 ? 4.005 11.135 -6.532 1.00 32.19 92 SER A N 1
ATOM 705 C CA . SER A 1 92 ? 2.562 10.929 -6.602 1.00 32.19 92 SER A CA 1
ATOM 706 C C . SER A 1 92 ? 2.156 9.501 -6.191 1.00 32.19 92 SER A C 1
ATOM 708 O O . SER A 1 92 ? 1.060 9.071 -6.536 1.00 32.19 92 SER A O 1
ATOM 710 N N . ALA A 1 93 ? 3.037 8.730 -5.532 1.00 41.97 93 ALA A N 1
ATOM 711 C CA . ALA A 1 93 ? 2.824 7.318 -5.189 1.00 41.97 93 ALA A CA 1
ATOM 712 C C . ALA A 1 93 ? 1.886 7.127 -3.995 1.00 41.97 93 ALA A C 1
ATOM 714 O O . ALA A 1 93 ? 2.246 6.599 -2.945 1.00 41.97 93 ALA A O 1
ATOM 715 N N . VAL A 1 94 ? 0.634 7.498 -4.214 1.00 49.78 94 VAL A N 1
ATOM 716 C CA . VAL A 1 94 ? -0.479 6.814 -3.576 1.00 49.78 94 VAL A CA 1
ATOM 717 C C . VAL A 1 94 ? -0.492 5.402 -4.169 1.00 49.78 94 VAL A C 1
ATOM 719 O O . VAL A 1 94 ? -0.587 5.254 -5.385 1.00 49.78 94 VAL A O 1
ATOM 722 N N . CYS A 1 95 ? -0.297 4.384 -3.320 1.00 54.41 95 CYS A N 1
ATOM 723 C CA . CYS A 1 95 ? -0.196 2.951 -3.662 1.00 54.41 95 CYS A CA 1
ATOM 724 C C . CYS A 1 95 ? 1.205 2.383 -3.997 1.00 54.41 95 CYS A C 1
ATOM 726 O O . CYS A 1 95 ? 1.334 1.534 -4.882 1.00 54.41 95 CYS A O 1
ATOM 728 N N . SER A 1 96 ? 2.244 2.766 -3.241 1.00 67.06 96 SER A N 1
ATOM 729 C CA . SER A 1 96 ? 3.554 2.081 -3.258 1.00 67.06 96 SER A CA 1
ATOM 730 C C . SER A 1 96 ? 3.429 0.573 -2.973 1.00 67.06 96 SER A C 1
ATOM 732 O O . SER A 1 96 ? 2.525 0.140 -2.260 1.00 67.06 96 SER A O 1
ATOM 734 N N . GLN A 1 97 ? 4.342 -0.251 -3.494 1.00 76.25 97 GLN A N 1
ATOM 735 C CA . GLN A 1 97 ? 4.302 -1.711 -3.317 1.00 76.25 97 GLN A CA 1
ATOM 736 C C . GLN A 1 97 ? 5.572 -2.224 -2.632 1.00 76.25 97 GLN A C 1
ATOM 738 O O . GLN A 1 97 ? 6.668 -1.937 -3.114 1.00 76.25 97 GLN A O 1
ATOM 743 N N . LEU A 1 98 ? 5.431 -2.983 -1.532 1.00 81.12 98 LEU A N 1
ATOM 744 C CA . LEU A 1 98 ? 6.528 -3.704 -0.870 1.00 81.12 98 LEU A CA 1
ATOM 745 C C . LEU A 1 98 ? 6.847 -4.975 -1.638 1.00 81.12 98 LEU A C 1
ATOM 747 O O . LEU A 1 98 ? 5.967 -5.801 -1.883 1.00 81.12 98 LEU A O 1
ATOM 751 N N . HIS A 1 99 ? 8.125 -5.158 -1.931 1.00 82.19 99 HIS A N 1
ATOM 752 C CA . HIS A 1 99 ? 8.663 -6.311 -2.631 1.00 82.19 99 HIS A CA 1
ATOM 753 C C . HIS A 1 99 ? 9.794 -6.958 -1.852 1.00 82.19 99 HIS A C 1
ATOM 755 O O . HIS A 1 99 ? 10.476 -6.295 -1.069 1.00 82.19 99 HIS A O 1
ATOM 761 N N . ALA A 1 100 ? 9.993 -8.253 -2.119 1.00 80.38 100 ALA A N 1
ATOM 762 C CA . ALA A 1 100 ? 11.060 -9.072 -1.545 1.00 80.38 100 ALA A CA 1
ATOM 763 C C . ALA A 1 100 ? 11.223 -8.878 -0.029 1.00 80.38 100 ALA A C 1
ATOM 765 O O . ALA A 1 100 ? 12.337 -8.798 0.491 1.00 80.38 100 ALA A O 1
ATOM 766 N N . GLY A 1 101 ? 10.098 -8.741 0.678 1.00 86.88 101 GLY A N 1
ATOM 767 C CA . GLY A 1 101 ? 10.134 -8.401 2.085 1.00 86.88 101 GLY A CA 1
ATOM 768 C C . GLY A 1 101 ? 10.587 -9.594 2.924 1.00 86.88 101 GLY A C 1
ATOM 769 O O . GLY A 1 101 ? 10.201 -10.738 2.677 1.00 86.88 101 GLY A O 1
ATOM 770 N N . ARG A 1 102 ? 11.398 -9.341 3.944 1.00 91.81 102 ARG A N 1
ATOM 771 C CA . ARG A 1 102 ? 11.865 -10.339 4.902 1.00 91.81 102 ARG A CA 1
ATOM 772 C C . ARG A 1 102 ? 11.612 -9.846 6.311 1.00 91.81 102 ARG A C 1
ATOM 774 O O . ARG A 1 102 ? 12.165 -8.834 6.723 1.00 91.81 102 ARG A O 1
ATOM 781 N N . LEU A 1 103 ? 10.825 -10.607 7.058 1.00 93.94 103 LEU A N 1
ATOM 782 C CA . LEU A 1 103 ? 10.471 -10.327 8.440 1.00 93.94 103 LEU A CA 1
ATOM 783 C C . LEU A 1 103 ? 11.268 -11.224 9.393 1.00 93.94 103 LEU A C 1
ATOM 785 O O . LEU A 1 103 ? 11.458 -12.418 9.142 1.00 93.94 103 LEU A O 1
ATOM 789 N N . SER A 1 104 ? 11.687 -10.661 10.523 1.00 93.88 104 SER A N 1
ATOM 790 C CA . SER A 1 104 ? 12.204 -11.410 11.666 1.00 93.88 104 SER A CA 1
ATOM 791 C C . SER A 1 104 ? 11.663 -10.860 12.983 1.00 93.88 104 SER A C 1
ATOM 793 O O . SER A 1 104 ? 11.566 -9.649 13.162 1.00 93.88 104 SER A O 1
ATOM 795 N N . VAL A 1 105 ? 11.329 -11.754 13.913 1.00 92.62 105 VAL A N 1
ATOM 796 C CA . VAL A 1 105 ? 10.860 -11.423 15.269 1.00 92.62 105 VAL A CA 1
ATOM 797 C C . VAL A 1 105 ? 11.751 -12.134 16.281 1.00 92.62 105 VAL A C 1
ATOM 799 O O . VAL A 1 105 ? 12.086 -13.310 16.106 1.00 92.62 105 VAL A O 1
ATOM 802 N N . GLY A 1 106 ? 12.168 -11.427 17.333 1.00 86.81 106 GLY A N 1
ATOM 803 C CA . GLY A 1 106 ? 13.070 -11.980 18.346 1.00 86.81 106 GLY A CA 1
ATOM 804 C C . GLY A 1 106 ? 14.435 -12.361 17.777 1.00 86.81 106 GLY A C 1
ATOM 805 O O . GLY A 1 106 ? 15.009 -13.378 18.160 1.00 86.81 106 GLY A O 1
ATOM 806 N N . GLY A 1 107 ? 14.919 -11.597 16.791 1.00 81.12 107 GLY A N 1
ATOM 807 C CA . GLY A 1 107 ? 16.163 -11.840 16.053 1.00 81.12 107 GLY A CA 1
ATOM 808 C C . GLY A 1 107 ? 16.078 -13.002 15.056 1.00 81.12 107 GLY A C 1
ATOM 809 O O . GLY A 1 107 ? 16.378 -12.828 13.880 1.00 81.12 107 GLY A O 1
ATOM 810 N N . SER A 1 108 ? 15.666 -14.189 15.507 1.00 82.00 108 SER A N 1
ATOM 811 C CA . SER A 1 108 ? 15.459 -15.365 14.641 1.00 82.00 108 SER A CA 1
ATOM 812 C C . SER A 1 108 ? 14.411 -16.356 15.158 1.00 82.00 108 SER A C 1
ATOM 814 O O . SER A 1 108 ? 14.300 -17.456 14.615 1.00 82.00 108 SER A O 1
ATOM 816 N N . ALA A 1 109 ? 13.657 -15.995 16.204 1.00 87.69 109 ALA A N 1
ATOM 817 C CA . ALA A 1 109 ? 12.619 -16.861 16.762 1.00 87.69 109 ALA A CA 1
ATOM 818 C C . ALA A 1 109 ? 11.538 -17.165 15.712 1.00 87.69 109 ALA A C 1
ATOM 820 O O . ALA A 1 109 ? 11.142 -18.317 15.537 1.00 87.69 109 ALA A O 1
ATOM 821 N N . LEU A 1 110 ? 11.155 -16.143 14.944 1.00 90.69 110 LEU A N 1
ATOM 822 C CA . LEU A 1 110 ? 10.359 -16.275 13.731 1.00 90.69 110 LEU A CA 1
ATOM 823 C C . LEU A 1 110 ? 11.076 -15.567 12.586 1.00 90.69 110 LEU A C 1
ATOM 825 O O . LEU A 1 110 ? 11.497 -14.419 12.734 1.00 90.69 110 LEU A O 1
ATOM 829 N N . VAL A 1 111 ? 11.212 -16.253 11.454 1.00 91.81 111 VAL A N 1
ATOM 830 C CA . VAL A 1 111 ? 11.677 -15.684 10.185 1.00 91.81 111 VAL A CA 1
ATOM 831 C C . VAL A 1 111 ? 10.634 -15.998 9.129 1.00 91.81 111 VAL A C 1
ATOM 833 O O . VAL A 1 111 ? 10.128 -17.120 9.067 1.00 91.81 111 VAL A O 1
ATOM 836 N N . ALA A 1 112 ? 10.305 -15.003 8.315 1.00 91.50 112 ALA A N 1
ATOM 837 C CA . ALA A 1 112 ? 9.265 -15.145 7.317 1.00 91.50 112 ALA A CA 1
ATOM 838 C C . ALA A 1 112 ? 9.522 -14.289 6.073 1.00 91.50 112 ALA A C 1
ATOM 840 O O . ALA A 1 112 ? 10.153 -13.231 6.147 1.00 91.50 112 ALA A O 1
ATOM 841 N N . GLY A 1 113 ? 9.043 -14.772 4.928 1.00 91.25 113 GLY A N 1
ATOM 842 C CA . GLY A 1 113 ? 8.978 -14.001 3.691 1.00 91.25 113 GLY A CA 1
ATOM 843 C C . GLY A 1 113 ? 7.687 -13.194 3.661 1.00 91.25 113 GLY A C 1
ATOM 844 O O . GLY A 1 113 ? 6.623 -13.717 3.972 1.00 91.25 113 GLY A O 1
ATOM 845 N N . VAL A 1 114 ? 7.767 -11.919 3.312 1.00 89.38 114 VAL A N 1
ATOM 846 C CA . VAL A 1 114 ? 6.603 -11.047 3.161 1.00 89.38 114 VAL A CA 1
ATOM 847 C C . VAL A 1 114 ? 6.226 -11.047 1.689 1.00 89.38 114 VAL A C 1
ATOM 849 O O . VAL A 1 114 ? 7.036 -10.691 0.828 1.00 89.38 114 VAL A O 1
ATOM 852 N N . ARG A 1 115 ? 4.995 -11.473 1.395 1.00 86.69 115 ARG A N 1
ATOM 853 C CA . ARG A 1 115 ? 4.441 -11.376 0.044 1.00 86.69 115 ARG A CA 1
ATOM 854 C C . ARG A 1 115 ? 4.311 -9.906 -0.352 1.00 86.69 115 ARG A C 1
ATOM 856 O O . ARG A 1 115 ? 4.445 -9.007 0.475 1.00 86.69 115 ARG A O 1
ATOM 863 N N . LYS A 1 116 ? 4.027 -9.664 -1.631 1.00 81.94 116 LYS A N 1
ATOM 864 C CA . LYS A 1 116 ? 3.754 -8.318 -2.138 1.00 81.94 116 LYS A CA 1
ATOM 865 C C . LYS A 1 116 ? 2.733 -7.609 -1.236 1.00 81.94 116 LYS A C 1
ATOM 867 O O . LYS A 1 116 ? 1.656 -8.154 -1.004 1.00 81.94 116 LYS A O 1
ATOM 872 N N . ALA A 1 117 ? 3.083 -6.420 -0.751 1.00 78.56 117 ALA A N 1
ATOM 873 C CA . ALA A 1 117 ? 2.191 -5.583 0.049 1.00 78.56 117 ALA A CA 1
ATOM 874 C C . ALA A 1 117 ? 1.835 -4.332 -0.745 1.00 78.56 117 ALA A C 1
ATOM 876 O O . ALA A 1 117 ? 2.734 -3.632 -1.206 1.00 78.56 117 ALA A O 1
ATOM 877 N N . CYS A 1 118 ? 0.551 -4.035 -0.896 1.00 75.75 118 CYS A N 1
ATOM 878 C CA . CYS A 1 118 ? 0.097 -2.830 -1.583 1.00 75.75 118 CYS A CA 1
ATOM 879 C C . CYS A 1 118 ? -0.249 -1.762 -0.549 1.00 75.75 118 CYS A C 1
ATOM 881 O O . CYS A 1 118 ? -1.013 -2.022 0.381 1.00 75.75 118 CYS A O 1
ATOM 883 N N . GLN A 1 119 ? 0.313 -0.566 -0.710 1.00 74.44 119 GLN A N 1
ATOM 884 C CA . GLN A 1 119 ? -0.004 0.564 0.144 1.00 74.44 119 GLN A CA 1
ATOM 885 C C . GLN A 1 119 ? -1.449 1.018 -0.103 1.00 74.44 119 GLN A C 1
ATOM 887 O O . GLN A 1 119 ? -1.923 1.074 -1.244 1.00 74.44 119 GLN A O 1
ATOM 892 N N . SER A 1 120 ? -2.153 1.358 0.972 1.00 70.81 120 SER A N 1
ATOM 893 C CA . SER A 1 120 ? -3.467 1.987 0.925 1.00 70.81 120 SER A CA 1
ATOM 894 C C . SER A 1 120 ? -3.415 3.353 0.234 1.00 70.81 120 SER A C 1
ATOM 896 O O . SER A 1 120 ? -2.350 3.876 -0.101 1.00 70.81 120 SER A O 1
ATOM 898 N N . VAL A 1 121 ? -4.587 3.980 0.079 1.00 68.19 121 VAL A N 1
ATOM 899 C CA . VAL A 1 121 ? -4.606 5.430 -0.148 1.00 68.19 121 VAL A CA 1
ATOM 900 C C . VAL A 1 121 ? -3.929 6.107 1.037 1.00 68.19 121 VAL A C 1
ATOM 902 O O . VAL A 1 121 ? -4.128 5.718 2.190 1.00 68.19 121 VAL A O 1
ATOM 905 N N . VAL A 1 122 ? -3.092 7.074 0.705 1.00 68.00 122 VAL A N 1
ATOM 906 C CA . VAL A 1 122 ? -2.268 7.827 1.631 1.00 68.00 122 VAL A CA 1
ATOM 907 C C . VAL A 1 122 ? -3.112 8.962 2.224 1.00 68.00 122 VAL A C 1
ATOM 909 O O . VAL A 1 122 ? -3.878 9.608 1.508 1.00 68.00 122 VAL A O 1
ATOM 912 N N . ARG A 1 123 ? -3.019 9.178 3.538 1.00 66.56 123 ARG A N 1
ATOM 913 C CA . ARG A 1 123 ? -3.844 10.134 4.295 1.00 66.56 123 ARG A CA 1
ATOM 914 C C . ARG A 1 123 ? -2.977 11.137 5.039 1.00 66.56 123 ARG A C 1
ATOM 916 O O . ARG A 1 123 ? -1.845 10.831 5.407 1.00 66.56 123 ARG A O 1
ATOM 923 N N . LEU A 1 124 ? -3.518 12.329 5.281 1.00 66.38 124 LEU A N 1
ATOM 924 C CA . LEU A 1 124 ? -2.886 13.300 6.171 1.00 66.38 124 LEU A CA 1
ATOM 925 C C . LEU A 1 124 ? -3.004 12.832 7.616 1.00 66.38 124 LEU A C 1
ATOM 927 O O . LEU A 1 124 ? -4.105 12.785 8.159 1.00 66.38 124 LEU A O 1
ATOM 931 N N . ASN A 1 125 ? -1.864 12.546 8.240 1.00 68.56 125 ASN A N 1
ATOM 932 C CA . ASN A 1 125 ? -1.827 12.184 9.653 1.00 68.56 125 ASN A CA 1
ATOM 933 C C . ASN A 1 125 ? -1.385 13.369 10.539 1.00 68.56 125 ASN A C 1
ATOM 935 O O . ASN A 1 125 ? -1.673 13.387 11.729 1.00 68.56 125 ASN A O 1
ATOM 939 N N . VAL A 1 126 ? -0.748 14.407 9.969 1.00 68.12 126 VAL A N 1
ATOM 940 C CA . VAL A 1 126 ? -0.300 15.609 10.706 1.00 68.12 126 VAL A CA 1
ATOM 941 C C . VAL A 1 126 ? -1.045 16.866 10.238 1.00 68.12 126 VAL A C 1
ATOM 943 O O . VAL A 1 126 ? -1.014 17.192 9.053 1.00 68.12 126 VAL A O 1
ATOM 946 N N . ARG A 1 127 ? -1.710 17.592 11.153 1.00 66.19 127 ARG A N 1
ATOM 947 C CA . ARG A 1 127 ? -2.655 18.682 10.798 1.00 66.19 127 ARG A CA 1
ATOM 948 C C . ARG A 1 127 ? -2.049 20.091 10.658 1.00 66.19 127 ARG A C 1
ATOM 950 O O . ARG A 1 127 ? -2.551 20.867 9.849 1.00 66.19 127 ARG A O 1
ATOM 957 N N . SER A 1 128 ? -1.004 20.451 11.410 1.00 55.22 128 SER A N 1
ATOM 958 C CA . SER A 1 128 ? -0.568 21.860 11.557 1.00 55.22 128 SER A CA 1
ATOM 959 C C . SER A 1 128 ? 0.152 22.503 10.364 1.00 55.22 128 SER A C 1
ATOM 961 O O . SER A 1 128 ? 0.291 23.724 10.353 1.00 55.22 128 SER A O 1
ATOM 963 N N . GLU A 1 129 ? 0.589 21.751 9.352 1.00 51.97 129 GLU A N 1
ATOM 964 C CA . GLU A 1 129 ? 1.494 22.293 8.318 1.00 51.97 129 GLU A CA 1
ATOM 965 C C . GLU A 1 129 ? 0.937 22.305 6.887 1.00 51.97 129 GLU A C 1
ATOM 967 O O . GLU A 1 129 ? 1.633 22.681 5.945 1.00 51.97 129 GLU A O 1
ATOM 972 N N . GLY A 1 130 ? -0.335 21.947 6.700 1.00 52.47 130 GLY A N 1
ATOM 973 C CA . GLY A 1 130 ? -0.874 21.708 5.362 1.00 52.47 130 GLY A CA 1
ATOM 974 C C . GLY A 1 130 ? -0.333 20.412 4.739 1.00 52.47 130 GLY A C 1
ATOM 975 O O . GLY A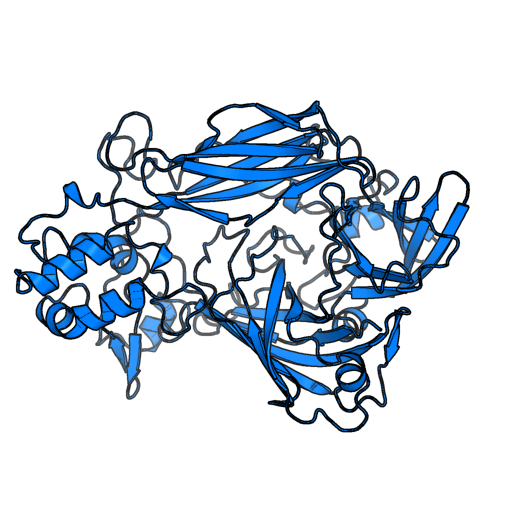 1 130 ? 0.329 19.604 5.392 1.00 52.47 130 GLY A O 1
ATOM 976 N N . PHE A 1 131 ? -0.680 20.167 3.475 1.00 43.22 131 PHE A N 1
ATOM 977 C CA . PHE A 1 131 ? -0.265 18.953 2.769 1.00 43.22 131 PHE A CA 1
ATOM 978 C C . PHE A 1 131 ? 1.170 19.097 2.247 1.00 43.22 131 PHE A C 1
ATOM 980 O O . PHE A 1 131 ? 1.421 19.902 1.349 1.00 43.22 131 PHE A O 1
ATOM 987 N N . SER A 1 132 ? 2.087 18.284 2.769 1.00 51.75 132 SER A N 1
ATOM 988 C CA . SER A 1 132 ? 3.395 18.008 2.173 1.00 51.75 132 SER A CA 1
ATOM 989 C C . SER A 1 132 ? 3.618 16.494 2.170 1.00 51.75 132 SER A C 1
ATOM 991 O O . SER A 1 132 ? 3.037 15.783 2.988 1.00 51.75 132 SER A O 1
ATOM 993 N N . ASP A 1 133 ? 4.474 15.982 1.282 1.00 51.62 133 ASP A N 1
ATOM 994 C CA . ASP A 1 133 ? 4.818 14.548 1.245 1.00 51.62 133 ASP A CA 1
ATOM 995 C C . ASP A 1 133 ? 5.426 14.051 2.582 1.00 51.62 133 ASP A C 1
ATOM 997 O O . ASP A 1 133 ? 5.573 12.853 2.795 1.00 51.62 133 ASP A O 1
ATOM 1001 N N . GLU A 1 134 ? 5.765 14.951 3.511 1.00 53.62 134 GLU A N 1
ATOM 1002 C CA . GLU A 1 134 ? 6.252 14.628 4.855 1.00 53.62 134 GLU A CA 1
ATOM 1003 C C . GLU A 1 134 ? 5.133 14.329 5.867 1.00 53.62 134 GLU A C 1
ATOM 1005 O O . GLU A 1 134 ? 5.364 13.607 6.842 1.00 53.62 134 GLU A O 1
ATOM 1010 N N . THR A 1 135 ? 3.927 14.876 5.660 1.00 58.44 135 THR A N 1
ATOM 1011 C CA . THR A 1 135 ? 2.785 14.774 6.595 1.00 58.44 135 THR A CA 1
ATOM 1012 C C . THR A 1 135 ? 1.833 13.628 6.275 1.00 58.44 135 THR A C 1
ATOM 1014 O O . THR A 1 135 ? 0.834 13.414 6.975 1.00 58.44 135 THR A O 1
ATOM 1017 N N . VAL A 1 136 ? 2.153 12.872 5.228 1.00 64.06 136 VAL A N 1
ATOM 1018 C CA . VAL A 1 136 ? 1.335 11.771 4.762 1.00 64.06 136 VAL A CA 1
ATOM 1019 C C . VAL A 1 136 ? 1.704 10.434 5.407 1.00 64.06 136 VAL A C 1
ATOM 1021 O O . VAL A 1 136 ? 2.867 10.156 5.704 1.00 64.06 136 VAL A O 1
ATOM 1024 N N . ALA A 1 137 ? 0.698 9.588 5.602 1.00 72.25 137 ALA A N 1
ATOM 1025 C CA . ALA A 1 137 ? 0.839 8.233 6.109 1.00 72.25 137 ALA A CA 1
ATOM 1026 C C . ALA A 1 137 ? 0.092 7.236 5.221 1.00 72.25 137 ALA A C 1
ATOM 1028 O O . ALA A 1 137 ? -0.880 7.585 4.550 1.00 72.25 137 ALA A O 1
ATOM 1029 N N . GLY A 1 138 ? 0.540 5.984 5.216 1.00 76.62 138 GLY A N 1
ATOM 1030 C CA . GLY A 1 138 ? -0.124 4.921 4.471 1.00 76.62 138 GLY A CA 1
ATOM 1031 C C . GLY A 1 138 ? 0.007 3.574 5.158 1.00 76.62 138 GLY A C 1
ATOM 1032 O O . GLY A 1 138 ? 0.997 3.295 5.840 1.00 76.62 138 GLY A O 1
ATOM 1033 N N . HIS A 1 139 ? -0.994 2.731 4.937 1.00 81.25 139 HIS A N 1
ATOM 1034 C CA . HIS A 1 139 ? -1.027 1.368 5.446 1.00 81.25 139 HIS A CA 1
ATOM 1035 C C . HIS A 1 139 ? -0.500 0.405 4.411 1.00 81.25 139 HIS A C 1
ATOM 1037 O O . HIS A 1 139 ? -0.721 0.610 3.225 1.00 81.25 139 HIS A O 1
ATOM 1043 N N . LEU A 1 140 ? 0.123 -0.676 4.847 1.00 82.25 140 LEU A N 1
ATOM 1044 C CA . LEU A 1 140 ? 0.460 -1.814 4.017 1.00 82.25 140 LEU A CA 1
ATOM 1045 C C . LEU A 1 140 ? -0.059 -3.076 4.669 1.00 82.25 140 LEU A C 1
ATOM 1047 O O . LEU A 1 140 ? 0.120 -3.294 5.868 1.00 82.25 140 LEU A O 1
ATOM 1051 N N . ASP A 1 141 ? -0.622 -3.934 3.833 1.00 83.69 141 ASP A N 1
ATOM 1052 C CA . ASP A 1 141 ? -1.081 -5.247 4.238 1.00 83.69 141 ASP A CA 1
ATOM 1053 C C . ASP A 1 141 ? -0.432 -6.311 3.399 1.00 83.69 141 ASP A C 1
ATOM 1055 O O . ASP A 1 141 ? -0.387 -6.227 2.170 1.00 83.69 141 ASP A O 1
ATOM 1059 N N . ALA A 1 142 ? 0.074 -7.318 4.093 1.00 86.56 142 ALA A N 1
ATOM 1060 C CA . ALA A 1 142 ? 0.767 -8.419 3.476 1.00 86.56 142 ALA A CA 1
ATOM 1061 C C . ALA A 1 142 ? 0.390 -9.730 4.145 1.00 86.56 142 ALA A C 1
ATOM 1063 O O . ALA A 1 142 ? 0.184 -9.817 5.359 1.00 86.56 142 ALA A O 1
ATOM 1064 N N . LEU A 1 143 ? 0.380 -10.779 3.333 1.00 88.81 143 LEU A N 1
ATOM 1065 C CA . LEU A 1 143 ? 0.539 -12.127 3.846 1.00 88.81 143 LEU A CA 1
ATOM 1066 C C . LEU A 1 143 ? 2.027 -12.410 4.035 1.00 88.81 143 LEU A C 1
ATOM 1068 O O . LEU A 1 143 ? 2.875 -11.920 3.287 1.00 88.81 143 LEU A O 1
ATOM 1072 N N . VAL A 1 144 ? 2.329 -13.204 5.047 1.00 90.31 144 VAL A N 1
ATOM 1073 C CA . VAL A 1 144 ? 3.683 -13.507 5.484 1.00 90.31 144 VAL A CA 1
ATOM 1074 C C . VAL A 1 144 ? 3.827 -15.015 5.595 1.00 90.31 144 VAL A C 1
ATOM 1076 O O . VAL A 1 144 ? 3.166 -15.642 6.418 1.00 90.31 144 VAL A O 1
ATOM 1079 N N . ASP A 1 145 ? 4.692 -15.585 4.765 1.00 90.25 145 ASP A N 1
ATOM 1080 C CA . ASP A 1 145 ? 4.977 -17.015 4.716 1.00 90.25 145 ASP A CA 1
ATOM 1081 C C . ASP A 1 145 ? 6.071 -17.353 5.729 1.00 90.25 145 ASP A C 1
ATOM 1083 O O . ASP A 1 145 ? 7.228 -16.931 5.593 1.00 90.25 145 ASP A O 1
ATOM 1087 N N . VAL A 1 146 ? 5.707 -18.098 6.771 1.00 90.06 146 VAL A N 1
ATOM 1088 C CA . VAL A 1 146 ? 6.624 -18.456 7.854 1.00 90.06 146 VAL A CA 1
ATOM 1089 C C . VAL A 1 146 ? 7.610 -19.502 7.346 1.00 90.06 146 VAL A C 1
ATOM 1091 O O . VAL A 1 146 ? 7.268 -20.662 7.148 1.00 90.06 146 VAL A O 1
ATOM 1094 N N . SER A 1 147 ? 8.862 -19.093 7.145 1.00 85.62 147 SER A N 1
ATOM 1095 C CA . SER A 1 147 ? 9.907 -19.957 6.588 1.00 85.62 147 SER A CA 1
ATOM 1096 C C . SER A 1 147 ? 10.684 -20.714 7.661 1.00 85.62 147 SER A C 1
ATOM 1098 O O . SER A 1 147 ? 11.227 -21.786 7.405 1.00 85.62 147 SER A O 1
ATOM 1100 N N . SER A 1 148 ? 10.760 -20.166 8.873 1.00 82.44 148 SER A N 1
ATOM 1101 C CA . SER A 1 148 ? 11.411 -20.815 10.007 1.00 82.44 148 SER A CA 1
ATOM 1102 C C . SER A 1 148 ? 10.788 -20.357 11.319 1.00 82.44 148 SER A C 1
ATOM 1104 O O . SER A 1 148 ? 10.733 -19.159 11.609 1.00 82.44 148 SER A O 1
ATOM 1106 N N . ARG A 1 149 ? 10.431 -21.328 12.163 1.00 79.06 149 ARG A N 1
ATOM 1107 C CA . ARG A 1 149 ? 10.117 -21.126 13.581 1.00 79.06 149 ARG A CA 1
ATOM 1108 C C . ARG A 1 149 ? 11.166 -21.857 14.398 1.00 79.06 149 ARG A C 1
ATOM 1110 O O . ARG A 1 149 ? 11.238 -23.083 14.371 1.00 79.06 149 ARG A O 1
ATOM 1117 N N . ARG A 1 150 ? 12.014 -21.112 15.097 1.00 74.00 150 ARG A N 1
ATOM 1118 C CA . ARG A 1 150 ? 12.834 -21.710 16.159 1.00 74.00 150 ARG A CA 1
ATOM 1119 C C . ARG A 1 150 ? 11.954 -21.848 17.398 1.00 74.00 150 ARG A C 1
ATOM 1121 O O . ARG A 1 150 ? 10.864 -21.280 17.426 1.00 74.00 150 ARG A O 1
ATOM 1128 N N . GLN A 1 151 ? 12.398 -22.590 18.416 1.00 67.50 151 GLN A N 1
ATOM 1129 C CA . GLN A 1 151 ? 11.741 -22.498 19.722 1.00 67.50 151 GLN A CA 1
ATOM 1130 C C . GLN A 1 151 ? 11.688 -21.015 20.102 1.00 67.50 151 GLN A C 1
ATOM 1132 O O . GLN A 1 151 ? 12.727 -20.385 20.309 1.00 67.50 151 GLN A O 1
ATOM 1137 N N . GLY A 1 152 ? 10.477 -20.452 20.082 1.00 69.44 152 GLY A N 1
ATOM 1138 C CA . GLY A 1 152 ? 10.238 -19.092 20.530 1.00 69.44 152 GLY A CA 1
ATOM 1139 C C . GLY A 1 152 ? 10.633 -18.961 22.000 1.00 69.44 152 GLY A C 1
ATOM 1140 O O . GLY A 1 152 ? 10.857 -19.974 22.670 1.00 69.44 152 GLY A O 1
ATOM 1141 N N . PRO A 1 153 ? 10.733 -17.734 22.528 1.00 78.88 153 PRO A N 1
ATOM 1142 C CA . PRO A 1 153 ? 11.049 -17.546 23.935 1.00 78.88 153 PRO A CA 1
ATOM 1143 C C . PRO A 1 153 ? 10.081 -18.358 24.813 1.00 78.88 153 PRO A C 1
ATOM 1145 O O . PRO A 1 153 ? 8.860 -18.233 24.681 1.00 78.88 153 PRO A O 1
ATOM 1148 N N . THR A 1 154 ? 10.622 -19.234 25.667 1.00 79.69 154 THR A N 1
ATOM 1149 C CA . THR A 1 154 ? 9.831 -20.141 26.512 1.00 79.69 154 THR A CA 1
ATOM 1150 C C . THR A 1 154 ? 8.833 -19.353 27.351 1.00 79.69 154 THR A C 1
ATOM 1152 O O . THR A 1 154 ? 9.230 -18.458 28.090 1.00 79.69 154 THR A O 1
ATOM 1155 N N . GLY A 1 155 ? 7.548 -19.706 27.266 1.00 81.81 155 GLY A N 1
ATOM 1156 C CA . GLY A 1 155 ? 6.475 -19.008 27.980 1.00 81.81 155 GLY A CA 1
ATOM 1157 C C . GLY A 1 155 ? 5.856 -17.834 27.218 1.00 81.81 155 GLY A C 1
ATOM 1158 O O . GLY A 1 155 ? 4.972 -17.182 27.763 1.00 81.81 155 GLY A O 1
ATOM 1159 N N . SER A 1 156 ? 6.267 -17.568 25.971 1.00 86.31 156 SER A N 1
ATOM 1160 C CA . SER A 1 156 ? 5.577 -16.586 25.129 1.00 86.31 156 SER A CA 1
ATOM 1161 C C . SER A 1 156 ? 4.187 -17.070 24.733 1.00 86.31 156 SER A C 1
ATOM 1163 O O . SER A 1 156 ? 4.033 -18.122 24.101 1.00 86.31 156 SER A O 1
ATOM 1165 N N . ARG A 1 157 ? 3.178 -16.257 25.056 1.00 84.69 157 ARG A N 1
ATOM 1166 C CA . ARG A 1 157 ? 1.782 -16.527 24.730 1.00 84.69 157 ARG A CA 1
ATOM 1167 C C . ARG A 1 157 ? 1.582 -16.493 23.224 1.00 84.69 157 ARG A C 1
ATOM 1169 O O . ARG A 1 157 ? 1.044 -17.454 22.682 1.00 84.69 157 ARG A O 1
ATOM 1176 N N . PHE A 1 158 ? 2.103 -15.466 22.546 1.00 88.12 158 PHE A N 1
ATOM 1177 C CA . PHE A 1 158 ? 2.015 -15.364 21.086 1.00 88.12 158 PHE A CA 1
ATOM 1178 C C . PHE A 1 158 ? 2.520 -16.638 20.405 1.00 88.12 158 PHE A C 1
ATOM 1180 O O . PHE A 1 158 ? 1.768 -17.235 19.651 1.00 88.12 158 PHE A O 1
ATOM 1187 N N . PHE A 1 159 ? 3.734 -17.114 20.714 1.00 86.19 159 PHE A N 1
ATOM 1188 C CA . PHE A 1 159 ? 4.263 -18.340 20.097 1.00 86.19 159 PHE A CA 1
ATOM 1189 C C . PHE A 1 159 ? 3.478 -19.599 20.475 1.00 86.19 159 PHE A C 1
ATOM 1191 O O . PHE A 1 159 ? 3.321 -20.477 19.630 1.00 86.19 159 PHE A O 1
ATOM 1198 N N . SER A 1 160 ? 2.983 -19.695 21.713 1.00 83.81 160 SER A N 1
ATOM 1199 C CA . SER A 1 160 ? 2.158 -20.835 22.134 1.00 83.81 160 SER A CA 1
ATOM 1200 C C . SER A 1 160 ? 0.807 -20.893 21.412 1.00 83.81 160 SER A C 1
ATOM 1202 O O . SER A 1 160 ? 0.328 -21.977 21.092 1.00 83.81 160 SER A O 1
ATOM 1204 N N . GLU A 1 161 ? 0.209 -19.735 21.119 1.00 84.62 161 GLU A N 1
ATOM 1205 C CA . GLU A 1 161 ? -1.109 -19.626 20.489 1.00 84.62 161 GLU A CA 1
ATOM 1206 C C . GLU A 1 161 ? -1.050 -19.516 18.963 1.00 84.62 161 GLU A C 1
ATOM 1208 O O . GLU A 1 161 ? -2.037 -19.829 18.299 1.00 84.62 161 GLU A O 1
ATOM 1213 N N . LEU A 1 162 ? 0.096 -19.111 18.401 1.00 82.94 162 LEU A N 1
ATOM 1214 C CA . LEU A 1 162 ? 0.346 -19.070 16.957 1.00 82.94 162 LEU A CA 1
ATOM 1215 C C . LEU A 1 162 ? 0.144 -20.448 16.309 1.00 82.94 162 LEU A C 1
ATOM 1217 O O . LEU A 1 162 ? -0.182 -20.520 15.125 1.00 82.94 162 LEU A O 1
ATOM 1221 N N . ALA A 1 163 ? 0.323 -21.523 17.089 1.00 71.38 163 ALA A N 1
ATOM 1222 C CA . ALA A 1 163 ? 0.218 -22.912 16.653 1.00 71.38 163 ALA A CA 1
ATOM 1223 C C . ALA A 1 163 ? 1.063 -23.184 15.385 1.00 71.38 163 ALA A C 1
ATOM 1225 O O . ALA A 1 163 ? 2.101 -22.552 15.167 1.00 71.38 163 ALA A O 1
ATOM 1226 N N . ASP A 1 164 ? 0.607 -24.105 14.532 1.00 74.44 164 ASP A N 1
ATOM 1227 C CA . ASP A 1 164 ? 1.232 -24.459 13.250 1.00 74.44 164 ASP A CA 1
ATOM 1228 C C . ASP A 1 164 ? 0.815 -23.509 12.101 1.00 74.44 164 ASP A C 1
ATOM 1230 O O . ASP A 1 164 ? 0.802 -23.893 10.937 1.00 74.44 164 ASP A O 1
ATOM 1234 N N . ALA A 1 165 ? 0.449 -22.247 12.372 1.00 82.25 165 ALA A N 1
ATOM 1235 C CA . ALA A 1 165 ? -0.046 -21.329 11.334 1.00 82.25 165 ALA A CA 1
ATOM 1236 C C . ALA A 1 165 ? 1.047 -20.916 10.329 1.00 82.25 165 ALA A C 1
ATOM 1238 O O . ALA A 1 165 ? 1.828 -20.016 10.612 1.00 82.25 165 ALA A O 1
ATOM 1239 N N . ASP A 1 166 ? 1.158 -21.565 9.171 1.00 87.00 166 ASP A N 1
ATOM 1240 C CA . ASP A 1 166 ? 2.265 -21.319 8.220 1.00 87.00 166 ASP A CA 1
ATOM 1241 C C . ASP A 1 166 ? 2.193 -19.961 7.506 1.00 87.00 166 ASP A C 1
ATOM 1243 O O . ASP A 1 166 ? 3.177 -19.503 6.923 1.00 87.00 166 ASP A O 1
ATOM 1247 N N . VAL A 1 167 ? 1.042 -19.292 7.588 1.00 89.81 167 VAL A N 1
ATOM 1248 C CA . VAL A 1 167 ? 0.822 -17.966 7.016 1.00 89.81 167 VAL A CA 1
ATOM 1249 C C . VAL A 1 167 ? 0.293 -17.030 8.091 1.00 89.81 167 VAL A C 1
ATOM 1251 O O . VAL A 1 167 ? -0.706 -17.312 8.759 1.00 89.81 167 VAL A O 1
ATOM 1254 N N . LEU A 1 168 ? 0.959 -15.890 8.230 1.00 91.25 168 LEU A N 1
ATOM 1255 C CA . LEU A 1 168 ? 0.532 -14.783 9.072 1.00 91.25 168 LEU A CA 1
ATOM 1256 C C . LEU A 1 168 ? 0.069 -13.619 8.212 1.00 91.25 168 LEU A C 1
ATOM 1258 O O . LEU A 1 168 ? 0.397 -13.506 7.031 1.00 91.25 168 LEU A O 1
ATOM 1262 N N . ARG A 1 169 ? -0.674 -12.721 8.836 1.00 89.75 169 ARG A N 1
ATOM 1263 C CA . ARG A 1 169 ? -0.940 -11.402 8.303 1.00 89.75 169 ARG A CA 1
ATOM 1264 C C . ARG A 1 169 ? -0.049 -10.387 8.994 1.00 89.75 169 ARG A C 1
ATOM 1266 O O . ARG A 1 169 ? 0.081 -10.403 10.215 1.00 89.75 169 ARG A O 1
ATOM 1273 N N . LEU A 1 170 ? 0.501 -9.493 8.189 1.00 91.06 170 LEU A N 1
ATOM 1274 C CA . LEU A 1 170 ? 1.223 -8.309 8.608 1.00 91.06 170 LEU A CA 1
ATOM 1275 C C . LEU A 1 170 ? 0.431 -7.077 8.193 1.00 91.06 170 LEU A C 1
ATOM 1277 O O . LEU A 1 170 ? 0.094 -6.929 7.019 1.00 91.06 170 LEU A O 1
ATOM 1281 N N . HIS A 1 171 ? 0.194 -6.202 9.160 1.00 89.88 171 HIS A N 1
ATOM 1282 C CA . HIS A 1 171 ? -0.251 -4.838 8.926 1.00 89.88 171 HIS A CA 1
ATOM 1283 C C . HIS A 1 171 ? 0.854 -3.873 9.351 1.00 89.88 171 HIS A C 1
ATOM 1285 O O . HIS A 1 171 ? 1.466 -4.058 10.407 1.00 89.88 171 HIS A O 1
ATOM 1291 N N . LEU A 1 172 ? 1.100 -2.848 8.541 1.00 88.12 172 LEU A N 1
ATOM 1292 C CA . LEU A 1 172 ? 2.032 -1.763 8.828 1.00 88.12 172 LEU A CA 1
ATOM 1293 C C . LEU A 1 172 ? 1.370 -0.431 8.527 1.00 88.12 172 LEU A C 1
ATOM 1295 O O . LEU A 1 172 ? 0.837 -0.246 7.445 1.00 88.12 172 LEU A O 1
ATOM 1299 N N . HIS A 1 173 ? 1.516 0.522 9.425 1.00 87.06 173 HIS A N 1
ATOM 1300 C CA . HIS A 1 173 ? 1.230 1.921 9.201 1.00 87.06 173 HIS A CA 1
ATOM 1301 C C . HIS A 1 173 ? 2.554 2.684 9.223 1.00 87.06 173 HIS A C 1
ATOM 1303 O O . HIS A 1 173 ? 3.194 2.818 10.273 1.00 87.06 173 HIS A O 1
ATOM 1309 N N . LEU A 1 174 ? 2.978 3.162 8.053 1.00 83.12 174 LEU A N 1
ATOM 1310 C CA . LEU A 1 174 ? 4.156 4.013 7.912 1.00 83.12 174 LEU A CA 1
ATOM 1311 C C . LEU A 1 174 ? 3.713 5.460 8.081 1.00 83.12 174 LEU A C 1
ATOM 1313 O O . LEU A 1 174 ? 2.933 5.976 7.282 1.00 83.12 174 LEU A O 1
ATOM 1317 N N . ASN A 1 175 ? 4.194 6.091 9.145 1.00 73.50 175 ASN A N 1
ATOM 1318 C CA . ASN A 1 175 ? 3.861 7.458 9.504 1.00 73.50 175 ASN A CA 1
ATOM 1319 C C . ASN A 1 175 ? 5.090 8.358 9.375 1.00 73.50 175 ASN A C 1
ATOM 1321 O O . ASN A 1 175 ? 6.167 7.978 9.836 1.00 73.50 175 ASN A O 1
ATOM 1325 N N . ARG A 1 176 ? 4.889 9.573 8.848 1.00 65.12 176 ARG A N 1
ATOM 1326 C CA . ARG A 1 176 ? 5.840 10.694 8.858 1.00 65.12 176 ARG A CA 1
ATOM 1327 C C . ARG A 1 176 ? 7.164 10.407 8.142 1.00 65.12 176 ARG A C 1
ATOM 1329 O O . ARG A 1 176 ? 8.047 9.766 8.698 1.00 65.12 176 ARG A O 1
ATOM 1336 N N . TYR A 1 177 ? 7.373 11.001 6.971 1.00 57.91 177 TYR A N 1
ATOM 1337 C CA . TYR A 1 177 ? 8.702 11.058 6.355 1.00 57.91 177 TYR A CA 1
ATOM 1338 C C . TYR A 1 177 ? 9.468 12.249 6.943 1.00 57.91 177 TYR A C 1
ATOM 1340 O O . TYR A 1 177 ? 9.236 13.395 6.576 1.00 57.91 177 TYR A O 1
ATOM 1348 N N . ASN A 1 178 ? 10.361 12.008 7.900 1.00 48.56 178 ASN A N 1
ATOM 1349 C CA . ASN A 1 178 ? 11.325 13.018 8.328 1.00 48.56 178 ASN A CA 1
ATOM 1350 C C . ASN A 1 178 ? 12.414 13.157 7.274 1.00 48.56 178 ASN A C 1
ATOM 1352 O O . ASN A 1 178 ? 13.044 12.153 6.934 1.00 48.56 178 ASN A O 1
ATOM 1356 N N . GLY A 1 179 ? 12.680 14.393 6.847 1.00 49.09 179 GLY A N 1
ATOM 1357 C CA . GLY A 1 179 ? 13.966 14.746 6.247 1.00 49.09 179 GLY A CA 1
ATOM 1358 C C . GLY A 1 179 ? 13.930 15.396 4.867 1.00 49.09 179 GLY A C 1
ATOM 1359 O O . GLY A 1 179 ? 14.970 15.422 4.225 1.00 49.09 179 GLY A O 1
ATOM 1360 N N . VAL A 1 180 ? 12.807 15.934 4.385 1.00 50.03 180 VAL A N 1
ATOM 1361 C CA . VAL A 1 180 ? 12.798 16.656 3.100 1.00 50.03 180 VAL A CA 1
ATOM 1362 C C . VAL A 1 180 ? 13.340 18.082 3.257 1.00 50.03 180 VAL A C 1
ATOM 1364 O O . VAL A 1 180 ? 14.042 18.538 2.356 1.00 50.03 180 VAL A O 1
ATOM 1367 N N . ASP A 1 181 ? 13.125 18.738 4.410 1.00 45.47 181 ASP A N 1
ATOM 1368 C CA . ASP A 1 181 ? 13.485 20.162 4.583 1.00 45.47 181 ASP A CA 1
ATOM 1369 C C . ASP A 1 181 ? 14.518 20.495 5.691 1.00 45.47 181 ASP A C 1
ATOM 1371 O O . ASP A 1 181 ? 14.973 21.637 5.763 1.00 45.47 181 ASP A O 1
ATOM 1375 N N . ALA A 1 182 ? 14.929 19.546 6.550 1.00 45.62 182 ALA A N 1
ATOM 1376 C CA . ALA A 1 182 ? 15.819 19.842 7.697 1.00 45.62 182 ALA A CA 1
ATOM 1377 C C . ALA A 1 182 ? 16.963 18.844 7.961 1.00 45.62 182 ALA A C 1
ATOM 1379 O O . ALA A 1 182 ? 17.887 19.174 8.707 1.00 45.62 182 ALA A O 1
ATOM 1380 N N . SER A 1 183 ? 16.920 17.650 7.366 1.00 47.59 183 SER A N 1
ATOM 1381 C CA . SER A 1 183 ? 18.052 16.718 7.377 1.00 47.59 183 SER A CA 1
ATOM 1382 C C . SER A 1 183 ? 18.928 16.995 6.160 1.00 47.59 183 SER A C 1
ATOM 1384 O O . SER A 1 183 ? 18.404 17.385 5.112 1.00 47.59 183 SER A O 1
ATOM 1386 N N . PRO A 1 184 ? 20.254 16.836 6.260 1.00 56.28 184 PRO A N 1
ATOM 1387 C CA . PRO A 1 184 ? 21.087 16.994 5.088 1.00 56.28 184 PRO A CA 1
ATOM 1388 C C . PRO A 1 184 ? 20.732 15.886 4.064 1.00 56.28 184 PRO A C 1
ATOM 1390 O O . PRO A 1 184 ? 20.308 14.796 4.462 1.00 56.28 184 PRO A O 1
ATOM 1393 N N . PRO A 1 185 ? 20.800 16.175 2.750 1.00 51.19 185 PRO A N 1
ATOM 1394 C CA . PRO A 1 185 ? 20.227 15.350 1.674 1.00 51.19 185 PRO A CA 1
ATOM 1395 C C . PRO A 1 185 ? 20.769 13.912 1.594 1.00 51.19 185 PRO A C 1
ATOM 1397 O O . PRO A 1 185 ? 20.245 13.101 0.835 1.00 51.19 185 PRO A O 1
ATOM 1400 N N . GLU A 1 186 ? 21.822 13.594 2.339 1.00 53.66 186 GLU A N 1
ATOM 1401 C CA . GLU A 1 186 ? 22.391 12.263 2.513 1.00 53.66 186 GLU A CA 1
ATOM 1402 C C . GLU A 1 186 ? 21.645 11.353 3.508 1.00 53.66 186 GLU A C 1
ATOM 1404 O O . GLU A 1 186 ? 21.873 10.139 3.488 1.00 53.66 186 GLU A O 1
ATOM 1409 N N . GLU A 1 187 ? 20.779 11.882 4.379 1.00 61.38 187 GLU A N 1
ATOM 1410 C CA . GLU A 1 187 ? 20.059 11.055 5.352 1.00 61.38 187 GLU A CA 1
ATOM 1411 C C . GLU A 1 187 ? 18.843 10.359 4.712 1.00 61.38 187 GLU A C 1
ATOM 1413 O O . GLU A 1 187 ? 18.040 11.005 4.035 1.00 61.38 187 GLU A O 1
ATOM 1418 N N . PRO A 1 188 ? 18.663 9.037 4.918 1.00 62.06 188 PRO A N 1
ATOM 1419 C CA . PRO A 1 188 ? 17.489 8.332 4.416 1.00 62.06 188 PRO A CA 1
ATOM 1420 C C . PRO A 1 188 ? 16.221 8.922 5.032 1.00 62.06 188 PRO A C 1
ATOM 1422 O O . PRO A 1 188 ? 16.230 9.355 6.186 1.00 62.06 188 PRO A O 1
ATOM 1425 N N . LEU A 1 189 ? 15.101 8.851 4.309 1.00 70.81 189 LEU A N 1
ATOM 1426 C CA . LEU A 1 189 ? 13.817 9.226 4.889 1.00 70.81 189 LEU A CA 1
ATOM 1427 C C . LEU A 1 189 ? 13.548 8.339 6.095 1.00 70.81 189 LEU A C 1
ATOM 1429 O O . LEU A 1 189 ? 13.579 7.112 5.985 1.00 70.81 189 LEU A O 1
ATOM 1433 N N . THR A 1 190 ? 13.279 8.947 7.245 1.00 75.88 190 THR A N 1
ATOM 1434 C CA . THR A 1 190 ? 13.002 8.189 8.465 1.00 75.88 190 THR A CA 1
ATOM 1435 C C . THR A 1 190 ? 11.624 8.491 8.994 1.00 75.88 190 THR A C 1
ATOM 1437 O O . THR A 1 190 ? 11.195 9.639 9.035 1.00 75.88 190 THR A O 1
ATOM 1440 N N . GLY A 1 191 ? 10.930 7.472 9.469 1.00 79.62 191 GLY A N 1
ATOM 1441 C CA . GLY A 1 191 ? 9.597 7.664 10.010 1.00 79.62 191 GLY A CA 1
ATOM 1442 C C . GLY A 1 191 ? 9.261 6.693 11.106 1.00 79.62 191 GLY A C 1
ATOM 1443 O O . GLY A 1 191 ? 10.086 5.875 11.514 1.00 79.62 191 GLY A O 1
ATOM 1444 N N . ASP A 1 192 ? 8.051 6.839 11.618 1.00 85.25 192 ASP A N 1
ATOM 1445 C CA . ASP A 1 192 ? 7.494 5.934 12.602 1.00 85.25 192 ASP A CA 1
ATOM 1446 C C . ASP A 1 192 ? 6.779 4.792 11.898 1.00 85.25 192 ASP A C 1
ATOM 1448 O O . ASP A 1 192 ? 6.096 4.979 10.893 1.00 85.25 192 ASP A O 1
ATOM 1452 N N . VAL A 1 193 ? 6.946 3.594 12.436 1.00 89.25 193 VAL A N 1
ATOM 1453 C CA . VAL A 1 193 ? 6.173 2.434 12.018 1.00 89.25 193 VAL A CA 1
ATOM 1454 C C . VAL A 1 193 ? 5.357 1.935 13.195 1.00 89.25 193 VAL A C 1
ATOM 1456 O O . VAL A 1 193 ? 5.863 1.800 14.311 1.00 89.25 193 VAL A O 1
ATOM 1459 N N . PHE A 1 194 ? 4.099 1.637 12.925 1.00 91.88 194 PHE A N 1
ATOM 1460 C CA . PHE A 1 194 ? 3.219 0.916 13.829 1.00 91.88 194 PHE A CA 1
ATOM 1461 C C . PHE A 1 194 ? 2.748 -0.316 13.078 1.00 91.88 194 PHE A C 1
ATOM 1463 O O . PHE A 1 194 ? 2.344 -0.207 11.925 1.00 91.88 194 PHE A O 1
ATOM 1470 N N . GLY A 1 195 ? 2.843 -1.498 13.665 1.00 92.88 195 GLY A N 1
ATOM 1471 C CA . GLY A 1 195 ? 2.377 -2.693 12.986 1.00 92.88 195 GLY A CA 1
ATOM 1472 C C . GLY A 1 195 ? 1.984 -3.807 13.925 1.00 92.88 195 GLY A C 1
ATOM 1473 O O . GLY A 1 195 ? 2.275 -3.789 15.122 1.00 92.88 195 GLY A O 1
ATOM 1474 N N . TYR A 1 196 ? 1.318 -4.802 13.356 1.00 92.88 196 TYR A N 1
ATOM 1475 C CA . TYR A 1 196 ? 1.001 -6.014 14.084 1.00 92.88 196 TYR A CA 1
ATOM 1476 C C . TYR A 1 196 ? 1.074 -7.259 13.207 1.00 92.88 196 TYR A C 1
ATOM 1478 O O . TYR A 1 196 ? 0.958 -7.201 11.979 1.00 92.88 196 TYR A O 1
ATOM 1486 N N . LEU A 1 197 ? 1.268 -8.396 13.874 1.00 92.31 197 LEU A N 1
ATOM 1487 C CA . LEU A 1 197 ? 1.213 -9.730 13.287 1.00 92.31 197 LEU A CA 1
ATOM 1488 C C . LEU A 1 197 ? 0.097 -10.535 13.932 1.00 92.31 197 LEU A C 1
ATOM 1490 O O . LEU A 1 197 ? 0.005 -10.589 15.157 1.00 92.31 197 LEU A O 1
ATOM 1494 N N . CYS A 1 198 ? -0.697 -11.218 13.118 1.00 89.19 198 CYS A N 1
ATOM 1495 C CA . CYS A 1 198 ? -1.678 -12.182 13.605 1.00 89.19 198 CYS A CA 1
ATOM 1496 C C . CYS A 1 198 ? -1.813 -13.374 12.644 1.00 89.19 198 CYS A C 1
ATOM 1498 O O . CYS A 1 198 ? -1.472 -13.250 11.463 1.00 89.19 198 CYS A O 1
ATOM 1500 N N . PRO A 1 199 ? -2.294 -14.540 13.109 1.00 86.25 199 PRO A N 1
ATOM 1501 C CA . PRO A 1 199 ? -2.688 -15.624 12.217 1.00 86.25 199 PRO A CA 1
ATOM 1502 C C . PRO A 1 199 ? -3.704 -15.158 11.171 1.00 86.25 199 PRO A C 1
ATOM 1504 O O . PRO A 1 199 ? -4.579 -14.336 11.453 1.00 86.25 199 PRO A O 1
ATOM 1507 N N . VAL A 1 200 ? -3.619 -15.714 9.962 1.00 81.00 200 VAL A N 1
ATOM 1508 C CA . VAL A 1 200 ? -4.699 -15.565 8.984 1.00 81.00 200 VAL A CA 1
ATOM 1509 C C . VAL A 1 200 ? -5.889 -16.391 9.467 1.00 81.00 200 VAL A C 1
ATOM 1511 O O . VAL A 1 200 ? -5.785 -17.608 9.611 1.00 81.00 200 VAL A O 1
ATOM 1514 N N . GLU A 1 201 ? -7.021 -15.740 9.726 1.00 70.12 201 GLU A N 1
ATOM 1515 C CA . GLU A 1 201 ? -8.277 -16.458 9.949 1.00 70.12 201 GLU A CA 1
ATOM 1516 C C . GLU A 1 201 ? -8.625 -17.270 8.704 1.00 70.12 201 GLU A C 1
ATOM 1518 O O . GLU A 1 201 ? -8.466 -16.788 7.578 1.00 70.12 201 GLU A O 1
ATOM 1523 N N . ARG A 1 202 ? -9.095 -18.508 8.892 1.00 57.50 202 ARG A N 1
ATOM 1524 C CA . ARG A 1 202 ? -9.606 -19.311 7.780 1.00 57.50 202 ARG A CA 1
ATOM 1525 C C . ARG A 1 202 ? -10.814 -18.580 7.207 1.00 57.50 202 ARG A C 1
ATOM 1527 O O . ARG A 1 202 ? -11.886 -18.617 7.801 1.00 57.50 202 ARG A O 1
ATOM 1534 N N . GLN A 1 203 ? -10.637 -17.911 6.069 1.00 52.62 203 GLN A N 1
ATOM 1535 C CA . GLN A 1 203 ? -11.775 -17.404 5.322 1.00 52.62 203 GLN A CA 1
ATOM 1536 C C . GLN A 1 203 ? -12.627 -18.604 4.924 1.00 52.62 203 GLN A C 1
ATOM 1538 O O . GLN A 1 203 ? -12.142 -19.558 4.316 1.00 52.62 203 GLN A O 1
ATOM 1543 N N . VAL A 1 204 ? -13.897 -18.569 5.307 1.00 46.56 204 VAL A N 1
ATOM 1544 C CA . VAL A 1 204 ? -14.897 -19.390 4.643 1.00 46.56 204 VAL A CA 1
ATOM 1545 C C . VAL A 1 204 ? -15.028 -18.776 3.253 1.00 46.56 204 VAL A C 1
ATOM 1547 O O . VAL A 1 204 ? -15.428 -17.617 3.149 1.00 46.56 204 VAL A O 1
ATOM 1550 N N . ASP A 1 205 ? -14.621 -19.512 2.216 1.00 43.94 205 ASP A N 1
ATOM 1551 C CA . ASP A 1 205 ? -14.839 -19.167 0.806 1.00 43.94 205 ASP A CA 1
ATOM 1552 C C . ASP A 1 205 ? -16.350 -19.098 0.544 1.00 43.94 205 ASP A C 1
ATOM 1554 O O . ASP A 1 205 ? -16.972 -20.030 0.038 1.00 43.94 205 ASP A O 1
ATOM 1558 N N . ALA A 1 206 ? -16.978 -18.009 0.966 1.00 49.59 206 ALA A N 1
ATOM 1559 C CA . ALA A 1 206 ? -18.353 -17.706 0.649 1.00 49.59 206 ALA A CA 1
ATOM 1560 C C . ALA A 1 206 ? -18.339 -16.591 -0.391 1.00 49.59 206 ALA A C 1
ATOM 1562 O O . ALA A 1 206 ? -17.841 -15.494 -0.131 1.00 49.59 206 ALA A O 1
ATOM 1563 N N . GLU A 1 207 ? -18.965 -16.841 -1.541 1.00 53.25 207 GLU A N 1
ATOM 1564 C CA . GLU A 1 207 ? -19.242 -15.828 -2.569 1.00 53.25 207 GLU A CA 1
ATOM 1565 C C . GLU A 1 207 ? -20.009 -14.606 -2.021 1.00 53.25 207 GLU A C 1
ATOM 1567 O O . GLU A 1 207 ? -20.114 -13.604 -2.715 1.00 53.25 207 GLU A O 1
ATOM 1572 N N . VAL A 1 208 ? -20.489 -14.647 -0.770 1.00 59.12 208 VAL A N 1
ATOM 1573 C CA . VAL A 1 208 ? -21.307 -13.626 -0.093 1.00 59.12 208 VAL A CA 1
ATOM 1574 C C . VAL A 1 208 ? -20.672 -13.141 1.229 1.00 59.12 208 VAL A C 1
ATOM 1576 O O . VAL A 1 208 ? -21.361 -12.588 2.082 1.00 59.12 208 VAL A O 1
ATOM 1579 N N . ALA A 1 209 ? -19.373 -13.371 1.458 1.00 62.44 209 ALA A N 1
ATOM 1580 C CA . ALA A 1 209 ? -18.728 -12.956 2.708 1.00 62.44 209 ALA A CA 1
ATOM 1581 C C . ALA A 1 209 ? -18.793 -11.421 2.911 1.00 62.44 209 ALA A C 1
ATOM 1583 O O . ALA A 1 209 ? -18.629 -10.678 1.939 1.00 62.44 209 ALA A O 1
ATOM 1584 N N . PRO A 1 210 ? -19.012 -10.932 4.149 1.00 65.31 210 PRO A N 1
ATOM 1585 C CA . PRO A 1 210 ? -18.967 -9.503 4.451 1.00 65.31 210 PRO A CA 1
ATOM 1586 C C . PRO A 1 210 ? -17.561 -8.934 4.198 1.00 65.31 210 PRO A C 1
ATOM 1588 O O . PRO A 1 210 ? -16.576 -9.687 4.201 1.00 65.31 210 PRO A O 1
ATOM 1591 N N . PRO A 1 211 ? -17.425 -7.606 4.026 1.00 73.50 211 PRO A N 1
ATOM 1592 C CA . PRO A 1 211 ? -16.115 -7.004 3.865 1.00 73.50 211 PRO A CA 1
ATOM 1593 C C . PRO A 1 211 ? -15.286 -7.268 5.126 1.00 73.50 211 PRO A C 1
ATOM 1595 O O . PRO A 1 211 ? -15.717 -7.008 6.250 1.00 73.50 211 PRO A O 1
ATOM 1598 N N . ARG A 1 212 ? -14.075 -7.807 4.935 1.00 75.06 212 ARG A N 1
ATOM 1599 C CA . ARG A 1 212 ? -13.150 -8.116 6.039 1.00 75.06 212 ARG A CA 1
ATOM 1600 C C . ARG A 1 212 ? -12.789 -6.865 6.840 1.00 75.06 212 ARG A C 1
ATOM 1602 O O . ARG A 1 212 ? -12.608 -6.933 8.051 1.00 75.06 212 ARG A O 1
ATOM 1609 N N . ARG A 1 213 ? -12.667 -5.741 6.136 1.00 82.56 213 ARG A N 1
ATOM 1610 C CA . ARG A 1 213 ? -12.437 -4.417 6.699 1.00 82.56 213 ARG A CA 1
ATOM 1611 C C . ARG A 1 213 ? -13.671 -3.592 6.497 1.00 82.56 213 ARG A C 1
ATOM 1613 O O . ARG A 1 213 ? -14.017 -3.290 5.361 1.00 82.56 213 ARG A O 1
ATOM 1620 N N . ARG A 1 214 ? -14.296 -3.235 7.602 1.00 87.75 214 ARG A N 1
ATOM 1621 C CA . ARG A 1 214 ? -15.472 -2.387 7.607 1.00 87.75 214 ARG A CA 1
ATOM 1622 C C . ARG A 1 214 ? -15.019 -0.960 7.791 1.00 87.75 214 ARG A C 1
ATOM 1624 O O . ARG A 1 214 ? -14.232 -0.657 8.689 1.00 87.75 214 ARG A O 1
ATOM 1631 N N . LYS A 1 215 ? -15.448 -0.109 6.874 1.00 87.75 215 LYS A N 1
ATOM 1632 C CA . LYS A 1 215 ? -14.954 1.252 6.749 1.00 87.75 215 LYS A CA 1
ATOM 1633 C C . LYS A 1 215 ? -15.656 2.184 7.730 1.00 87.75 215 LYS A C 1
ATOM 1635 O O . LYS A 1 215 ? -16.876 2.152 7.863 1.00 87.75 215 LYS A O 1
ATOM 1640 N N . LEU A 1 216 ? -14.869 3.038 8.371 1.00 89.81 216 LEU A N 1
ATOM 1641 C CA . LEU A 1 216 ? -15.319 4.135 9.219 1.00 89.81 216 LEU A CA 1
ATOM 1642 C C . LEU A 1 216 ? -15.126 5.456 8.469 1.00 89.81 216 LEU A C 1
ATOM 1644 O O . LEU A 1 216 ? -14.114 5.649 7.793 1.00 89.81 216 LEU A O 1
ATOM 1648 N N . VAL A 1 217 ? -16.089 6.361 8.589 1.00 87.69 217 VAL A N 1
ATOM 1649 C CA . VAL A 1 217 ? -16.086 7.697 7.973 1.00 87.69 217 VAL A CA 1
ATOM 1650 C C . VAL A 1 217 ? -16.478 8.746 9.010 1.00 87.69 217 VAL A C 1
ATOM 1652 O O . VAL A 1 217 ? -17.022 8.395 10.057 1.00 87.69 217 VAL A O 1
ATOM 1655 N N . ALA A 1 218 ? -16.230 10.028 8.736 1.00 86.94 218 ALA A N 1
ATOM 1656 C CA . ALA A 1 218 ? -16.662 11.118 9.611 1.00 86.94 218 ALA A CA 1
ATOM 1657 C C . ALA A 1 218 ? -18.155 11.011 9.969 1.00 86.94 218 ALA A C 1
ATOM 1659 O O . ALA A 1 218 ? -19.015 10.916 9.090 1.00 86.94 218 ALA A O 1
ATOM 1660 N N . HIS A 1 219 ? -18.472 11.050 11.264 1.00 89.75 219 HIS A N 1
ATOM 1661 C CA . HIS A 1 219 ? -19.845 10.892 11.727 1.00 89.75 219 HIS A CA 1
ATOM 1662 C C . HIS A 1 219 ? -20.716 12.096 11.286 1.00 89.75 219 HIS A C 1
ATOM 1664 O O . HIS A 1 219 ? -20.321 13.245 11.505 1.00 89.75 219 HIS A O 1
ATOM 1670 N N . PRO A 1 220 ? -21.933 11.896 10.732 1.00 84.19 220 PRO A N 1
ATOM 1671 C CA . PRO A 1 220 ? -22.806 12.988 10.276 1.00 84.19 220 PRO A CA 1
ATOM 1672 C C . PRO A 1 220 ? -23.220 13.991 11.360 1.00 84.19 220 PRO A C 1
ATOM 1674 O O . PRO A 1 220 ? -23.562 15.131 11.064 1.00 84.19 220 PRO A O 1
ATOM 1677 N N . GLY A 1 221 ? -23.226 13.547 12.612 1.00 86.31 221 GLY A N 1
ATOM 1678 C CA . GLY A 1 221 ? -23.448 14.356 13.814 1.00 86.31 221 GLY A CA 1
ATOM 1679 C C . GLY A 1 221 ? -22.213 15.082 14.367 1.00 86.31 221 GLY A C 1
ATOM 1680 O O . GLY A 1 221 ? -22.349 15.769 15.377 1.00 86.31 221 GLY A O 1
ATOM 1681 N N . LEU A 1 222 ? -21.027 14.948 13.757 1.00 85.38 222 LEU A N 1
ATOM 1682 C CA . LEU A 1 222 ? -19.874 15.771 14.129 1.00 85.38 222 LEU A CA 1
ATOM 1683 C C . LEU A 1 222 ? -20.190 17.248 13.797 1.00 85.38 222 LEU A C 1
ATOM 1685 O O . LEU A 1 222 ? -20.644 17.532 12.688 1.00 85.38 222 LEU A O 1
ATOM 1689 N N . PRO A 1 223 ? -19.995 18.203 14.722 1.00 84.19 223 PRO A N 1
ATOM 1690 C CA . PRO A 1 223 ? -20.264 19.614 14.450 1.00 84.19 223 PRO A CA 1
ATOM 1691 C C . PRO A 1 223 ? -19.420 20.172 13.294 1.00 84.19 223 PRO A C 1
ATOM 1693 O O . PRO A 1 223 ? -18.254 19.819 13.155 1.00 84.19 223 PRO A O 1
ATOM 1696 N N . ASP A 1 224 ? -19.976 21.113 12.525 1.00 79.56 224 ASP A N 1
ATOM 1697 C CA . ASP A 1 224 ? -19.270 21.804 11.424 1.00 79.56 224 ASP A CA 1
ATOM 1698 C C . ASP A 1 224 ? -18.362 22.954 11.906 1.00 79.56 224 ASP A C 1
ATOM 1700 O O . ASP A 1 224 ? -17.798 23.697 11.106 1.00 79.56 224 ASP A O 1
ATOM 1704 N N . GLN A 1 225 ? -18.265 23.147 13.223 1.00 80.69 225 GLN A N 1
ATOM 1705 C CA . GLN A 1 225 ? -17.477 24.193 13.869 1.00 80.69 225 GLN A CA 1
ATOM 1706 C C . GLN A 1 225 ? -17.157 23.824 15.322 1.00 80.69 225 GLN A C 1
ATOM 1708 O O . GLN A 1 225 ? -17.845 23.007 15.942 1.00 80.69 225 GLN A O 1
ATOM 1713 N N . GLY A 1 226 ? -16.153 24.488 15.891 1.00 86.50 226 GLY A N 1
ATOM 1714 C CA . GLY A 1 226 ? -15.723 24.297 17.272 1.00 86.50 226 GLY A CA 1
ATOM 1715 C C . GLY A 1 226 ? -14.623 23.248 17.403 1.00 86.50 226 GLY A C 1
ATOM 1716 O O . GLY A 1 226 ? -14.155 22.682 16.422 1.00 86.50 226 GLY A O 1
ATOM 1717 N N . TRP A 1 227 ? -14.220 22.966 18.643 1.00 87.88 227 TRP A N 1
ATOM 1718 C CA . TRP A 1 227 ? -12.951 22.284 18.908 1.00 87.88 227 TRP A CA 1
ATOM 1719 C C . TRP A 1 227 ? -12.800 20.924 18.212 1.00 87.88 227 TRP A C 1
ATOM 1721 O O . TRP A 1 227 ? -11.700 20.596 17.779 1.00 87.88 227 TRP A O 1
ATOM 1731 N N . ALA A 1 228 ? -13.870 20.129 18.104 1.00 87.00 228 ALA A N 1
ATOM 1732 C CA . ALA A 1 228 ? -13.815 18.821 17.452 1.00 87.00 228 ALA A CA 1
ATOM 1733 C C . ALA A 1 228 ? -13.608 18.976 15.938 1.00 87.00 228 ALA A C 1
ATOM 1735 O O . ALA A 1 228 ? -12.728 18.338 15.367 1.00 87.00 228 ALA A O 1
ATOM 1736 N N . PHE A 1 229 ? -14.341 19.890 15.301 1.00 83.38 229 PHE A N 1
ATOM 1737 C CA . PHE A 1 229 ? -14.124 20.237 13.899 1.00 83.38 229 PHE A CA 1
ATOM 1738 C C . PHE A 1 229 ? -12.695 20.742 13.667 1.00 83.38 229 PHE A C 1
ATOM 1740 O O . PHE A 1 229 ? -11.989 20.214 12.812 1.00 83.38 229 PHE A O 1
ATOM 1747 N N . ASP A 1 230 ? -12.245 21.696 14.484 1.00 80.12 230 ASP A N 1
ATOM 1748 C CA . ASP A 1 230 ? -10.924 22.323 14.365 1.00 80.12 230 ASP A CA 1
ATOM 1749 C C . ASP A 1 230 ? -9.775 21.315 14.525 1.00 80.12 230 ASP A C 1
ATOM 1751 O O . ASP A 1 230 ? -8.716 21.458 13.920 1.00 80.12 230 ASP A O 1
ATOM 1755 N N . THR A 1 231 ? -9.990 20.273 15.330 1.00 81.75 231 THR A N 1
ATOM 1756 C CA . THR A 1 231 ? -8.988 19.237 15.610 1.00 81.75 231 THR A CA 1
ATOM 1757 C C . THR A 1 231 ? -8.954 18.155 14.529 1.00 81.75 231 THR A C 1
ATOM 1759 O O . THR A 1 231 ? -7.873 17.721 14.129 1.00 81.75 231 THR A O 1
ATOM 1762 N N . TYR A 1 232 ? -10.123 17.694 14.071 1.00 81.75 232 TYR A N 1
ATOM 1763 C CA . TYR A 1 232 ? -10.232 16.485 13.246 1.00 81.75 232 TYR A CA 1
ATOM 1764 C C . TYR A 1 232 ? -10.526 16.757 11.769 1.00 81.75 232 TYR A C 1
ATOM 1766 O O . TYR A 1 232 ? -10.106 15.966 10.930 1.00 81.75 232 TYR A O 1
ATOM 1774 N N . LEU A 1 233 ? -11.209 17.854 11.425 1.00 76.75 233 LEU A N 1
ATOM 1775 C CA . LEU A 1 233 ? -11.638 18.143 10.048 1.00 76.75 233 LEU A CA 1
ATOM 1776 C C . LEU A 1 233 ? -11.048 19.426 9.456 1.00 76.75 233 LEU A C 1
ATOM 1778 O O . LEU A 1 233 ? -10.934 19.521 8.232 1.00 76.75 233 LEU A O 1
ATOM 1782 N N . ALA A 1 234 ? -10.666 20.408 10.275 1.00 70.31 234 ALA A N 1
ATOM 1783 C CA . ALA A 1 234 ? -10.124 21.672 9.787 1.00 70.31 234 ALA A CA 1
ATOM 1784 C C . ALA A 1 234 ? -8.694 21.492 9.251 1.00 70.31 234 ALA A C 1
ATOM 1786 O O . ALA A 1 234 ? -7.703 21.746 9.928 1.00 70.31 234 ALA A O 1
ATOM 1787 N N . ALA A 1 235 ? -8.580 21.054 8.000 1.00 62.06 235 ALA A N 1
ATOM 1788 C CA . ALA A 1 235 ? -7.368 21.184 7.206 1.00 62.06 235 ALA A CA 1
ATOM 1789 C C . ALA A 1 235 ? -7.596 22.250 6.122 1.00 62.06 235 ALA A C 1
ATOM 1791 O O . ALA A 1 235 ? -8.667 22.261 5.502 1.00 62.06 235 ALA A O 1
ATOM 1792 N N . PRO A 1 236 ? -6.627 23.151 5.864 1.00 55.16 236 PRO A N 1
ATOM 1793 C CA . PRO A 1 236 ? -6.719 24.044 4.719 1.00 55.16 236 PRO A CA 1
ATOM 1794 C C . PRO A 1 236 ? -6.864 23.203 3.438 1.00 55.16 236 PRO A C 1
ATOM 1796 O O . PRO A 1 236 ? -6.155 22.203 3.287 1.00 55.16 236 PRO A O 1
ATOM 1799 N N . PRO A 1 237 ? -7.777 23.568 2.517 1.00 52.78 237 PRO A N 1
ATOM 1800 C CA . PRO A 1 237 ? -7.967 22.809 1.292 1.00 52.78 237 PRO A CA 1
ATOM 1801 C C . PRO A 1 237 ? -6.648 22.792 0.507 1.00 52.78 237 PRO A C 1
ATOM 1803 O O . PRO A 1 237 ? -6.027 23.848 0.337 1.00 52.78 237 PRO A O 1
ATOM 1806 N N . PRO A 1 238 ? -6.194 21.624 0.025 1.00 52.84 238 PRO A N 1
ATOM 1807 C CA . PRO A 1 238 ? -4.945 21.546 -0.708 1.00 52.84 238 PRO A CA 1
ATOM 1808 C C . PRO A 1 238 ? -5.053 22.370 -2.002 1.00 52.84 238 PRO A C 1
ATOM 1810 O O . PRO A 1 238 ? -6.129 22.432 -2.613 1.00 52.84 238 PRO A O 1
ATOM 1813 N N . PRO A 1 239 ? -3.959 22.995 -2.474 1.00 50.22 239 PRO A N 1
ATOM 1814 C CA . PRO A 1 239 ? -3.936 23.541 -3.822 1.00 50.22 239 PRO A CA 1
ATOM 1815 C C . PRO A 1 239 ? -4.245 22.398 -4.803 1.00 50.22 239 PRO A C 1
ATOM 1817 O O . PRO A 1 239 ? -3.582 21.363 -4.785 1.00 50.22 239 PRO A O 1
ATOM 1820 N N . ARG A 1 240 ? -5.296 22.555 -5.623 1.00 50.16 240 ARG A N 1
ATOM 1821 C CA . ARG A 1 240 ? -5.720 21.579 -6.654 1.00 50.16 240 ARG A CA 1
ATOM 1822 C C . ARG A 1 240 ? -4.483 21.043 -7.408 1.00 50.16 240 ARG A C 1
ATOM 1824 O O . ARG A 1 240 ? -3.663 21.865 -7.819 1.00 50.16 240 ARG A O 1
ATOM 1831 N N . PRO A 1 241 ? -4.337 19.717 -7.608 1.00 48.19 241 PRO A N 1
ATOM 1832 C CA . PRO A 1 241 ? -5.375 18.836 -8.153 1.00 48.19 241 PRO A CA 1
ATOM 1833 C C . PRO A 1 241 ? -5.673 17.587 -7.300 1.00 48.19 241 PRO A C 1
ATOM 1835 O O . PRO A 1 241 ? -6.142 16.589 -7.837 1.00 48.19 241 PRO A O 1
ATOM 1838 N N . TYR A 1 242 ? -5.387 17.610 -5.998 1.00 52.19 242 TYR A N 1
ATOM 1839 C CA . TYR A 1 242 ? -5.512 16.412 -5.163 1.00 52.19 242 TYR A CA 1
ATOM 1840 C C . TYR A 1 242 ? -6.971 15.953 -4.968 1.00 52.19 242 TYR A C 1
ATOM 1842 O O . TYR A 1 242 ? -7.862 16.798 -4.808 1.00 52.19 242 TYR A O 1
ATOM 1850 N N . PRO A 1 243 ? -7.235 14.631 -4.955 1.00 51.44 243 PRO A N 1
ATOM 1851 C CA . PRO A 1 243 ? -8.554 14.087 -4.672 1.00 51.44 243 PRO A CA 1
ATOM 1852 C C . PRO A 1 243 ? -9.061 14.517 -3.279 1.00 51.44 243 PRO A C 1
ATOM 1854 O O . PRO A 1 243 ? -8.400 14.262 -2.274 1.00 51.44 243 PRO A O 1
ATOM 1857 N N . PRO A 1 244 ? -10.261 15.116 -3.171 1.00 49.38 244 PRO A N 1
ATOM 1858 C CA . PRO A 1 244 ? -10.788 15.648 -1.910 1.00 49.38 244 PRO A CA 1
ATOM 1859 C C . PRO A 1 244 ? -11.033 14.613 -0.811 1.00 49.38 244 PRO A C 1
ATOM 1861 O O . PRO A 1 244 ? -11.226 14.994 0.335 1.00 49.38 244 PRO A O 1
ATOM 1864 N N . HIS A 1 245 ? -11.066 13.316 -1.130 1.00 52.41 245 HIS A N 1
ATOM 1865 C CA . HIS A 1 245 ? -11.224 12.308 -0.090 1.00 52.41 245 HIS A CA 1
ATOM 1866 C C . HIS A 1 245 ? -10.004 12.290 0.840 1.00 52.41 245 HIS A C 1
ATOM 1868 O O . HIS A 1 245 ? -10.194 12.052 2.021 1.00 52.41 245 HIS A O 1
ATOM 1874 N N . TRP A 1 246 ? -8.793 12.638 0.372 1.00 56.50 246 TRP A N 1
ATOM 1875 C CA . TRP A 1 246 ? -7.532 12.559 1.138 1.00 56.50 246 TRP A CA 1
ATOM 1876 C C . TRP A 1 246 ? -7.470 13.431 2.405 1.00 56.50 246 TRP A C 1
ATOM 1878 O O . TRP A 1 246 ? -6.572 13.233 3.222 1.00 56.50 246 TRP A O 1
ATOM 1888 N N . ILE A 1 247 ? -8.403 14.372 2.577 1.00 57.44 247 ILE A N 1
ATOM 1889 C CA . ILE A 1 247 ? -8.450 15.305 3.716 1.00 57.44 247 ILE A CA 1
ATOM 1890 C C . ILE A 1 247 ? -9.493 14.948 4.789 1.00 57.44 247 ILE A C 1
ATOM 1892 O O . ILE A 1 247 ? -9.407 15.480 5.900 1.00 57.44 247 ILE A O 1
ATOM 1896 N N . ASP A 1 248 ? -10.456 14.076 4.472 1.00 67.50 248 ASP A N 1
ATOM 1897 C CA . ASP A 1 248 ? -11.488 13.628 5.415 1.00 67.50 248 ASP A CA 1
ATOM 1898 C C . ASP A 1 248 ? -10.948 12.537 6.357 1.00 67.50 248 ASP A C 1
ATOM 1900 O O . ASP A 1 248 ? -9.987 11.839 6.015 1.00 67.50 248 ASP A O 1
ATOM 1904 N N . ILE A 1 249 ? -11.558 12.389 7.538 1.00 77.88 249 ILE A N 1
ATOM 1905 C CA . ILE A 1 249 ? -11.238 11.280 8.444 1.00 77.88 249 ILE A CA 1
ATOM 1906 C C . ILE A 1 249 ? -11.884 9.996 7.927 1.00 77.88 249 ILE A C 1
ATOM 1908 O O . ILE A 1 249 ? -13.087 9.915 7.677 1.00 77.88 249 ILE A O 1
ATOM 1912 N N . GLU A 1 250 ? -11.061 8.971 7.779 1.00 79.88 250 GLU A N 1
ATOM 1913 C CA . GLU A 1 250 ? -11.501 7.611 7.512 1.00 79.88 250 GLU A CA 1
ATOM 1914 C C . GLU A 1 250 ? -10.840 6.687 8.523 1.00 79.88 250 GLU A C 1
ATOM 1916 O O . GLU A 1 250 ? -9.916 7.069 9.226 1.00 79.88 250 GLU A O 1
ATOM 1921 N N . GLY A 1 251 ? -11.324 5.465 8.611 1.00 84.88 251 GLY A N 1
ATOM 1922 C CA . GLY A 1 251 ? -10.667 4.403 9.343 1.00 84.88 251 GLY A CA 1
ATOM 1923 C C . GLY A 1 251 ? -11.256 3.079 8.927 1.00 84.88 251 GLY A C 1
ATOM 1924 O O . GLY A 1 251 ? -12.078 2.997 8.009 1.00 84.88 251 GLY A O 1
ATOM 1925 N N . PHE A 1 252 ? -10.865 2.028 9.622 1.00 88.50 252 PHE A N 1
ATOM 1926 C CA . PHE A 1 252 ? -11.516 0.746 9.461 1.00 88.50 252 PHE A CA 1
ATOM 1927 C C . PHE A 1 252 ? -11.415 -0.069 10.736 1.00 88.50 252 PHE A C 1
ATOM 1929 O O . PHE A 1 252 ? -10.569 0.163 11.603 1.00 88.50 252 PHE A O 1
ATOM 1936 N N . TYR A 1 253 ? -12.294 -1.049 10.831 1.00 90.38 253 TYR A N 1
ATOM 1937 C CA . TYR A 1 253 ? -12.209 -2.076 11.842 1.00 90.38 253 TYR A CA 1
ATOM 1938 C C . TYR A 1 253 ? -12.408 -3.448 11.216 1.00 90.38 253 TYR A C 1
ATOM 1940 O O . TYR A 1 253 ? -12.878 -3.591 10.083 1.00 90.38 253 TYR A O 1
ATOM 1948 N N . GLU A 1 254 ? -12.028 -4.467 11.968 1.00 87.88 254 GLU A N 1
ATOM 1949 C CA . GLU A 1 254 ? -12.179 -5.854 11.570 1.00 87.88 254 GLU A CA 1
ATOM 1950 C C . GLU A 1 254 ? -12.863 -6.633 12.683 1.00 87.88 254 GLU A C 1
ATOM 1952 O O . GLU A 1 254 ? -12.556 -6.446 13.860 1.00 87.88 254 GLU A O 1
ATOM 1957 N N . VAL A 1 255 ? -13.773 -7.524 12.305 1.00 85.50 255 VAL A N 1
ATOM 1958 C CA . VAL A 1 255 ? -14.307 -8.535 13.215 1.00 85.50 255 VAL A CA 1
ATOM 1959 C C . VAL A 1 255 ? -13.312 -9.692 13.230 1.00 85.50 255 VAL A C 1
ATOM 1961 O O . VAL A 1 255 ? -12.988 -10.229 12.174 1.00 85.50 255 VAL A O 1
ATOM 1964 N N . VAL A 1 256 ? -12.807 -10.044 14.411 1.00 81.88 256 VAL A N 1
ATOM 1965 C CA . VAL A 1 256 ? -11.744 -11.040 14.597 1.00 81.88 256 VAL A CA 1
ATOM 1966 C C . VAL A 1 256 ? -12.124 -12.084 15.652 1.00 81.88 256 VAL A C 1
ATOM 1968 O O . VAL A 1 256 ? -13.137 -11.976 16.349 1.00 81.88 256 VAL A O 1
ATOM 1971 N N . ALA A 1 257 ? -11.288 -13.113 15.779 1.00 77.75 257 ALA A N 1
ATOM 1972 C CA . ALA A 1 257 ? -11.406 -14.210 16.733 1.00 77.75 257 ALA A CA 1
ATOM 1973 C C . ALA A 1 257 ? -12.741 -14.971 16.635 1.00 77.75 257 ALA A C 1
ATOM 1975 O O . ALA A 1 257 ? -13.332 -15.326 17.662 1.00 77.75 257 ALA A O 1
ATOM 1976 N N . ASP A 1 258 ? -13.177 -15.240 15.400 1.00 77.19 258 ASP A N 1
ATOM 1977 C CA . ASP A 1 258 ? -14.449 -15.898 15.066 1.00 77.19 258 ASP A CA 1
ATOM 1978 C C . ASP A 1 258 ? -15.673 -15.104 15.557 1.00 77.19 258 ASP A C 1
ATOM 1980 O O . ASP A 1 258 ? -16.620 -15.665 16.107 1.00 77.19 258 ASP A O 1
ATOM 1984 N N . GLY A 1 259 ? -15.639 -13.775 15.407 1.00 79.88 259 GLY A N 1
ATOM 1985 C CA . GLY A 1 259 ? -16.757 -12.910 15.793 1.00 79.88 259 GLY A CA 1
ATOM 1986 C C . GLY A 1 259 ? -16.810 -12.554 17.274 1.00 79.88 259 GLY A C 1
ATOM 1987 O O . GLY A 1 259 ? -17.839 -12.086 17.738 1.00 79.88 259 GLY A O 1
ATOM 1988 N N . ARG A 1 260 ? -15.733 -12.781 18.033 1.00 83.38 260 ARG A N 1
ATOM 1989 C CA . ARG A 1 260 ? -15.696 -12.524 19.486 1.00 83.38 260 ARG A CA 1
ATOM 1990 C C . ARG A 1 260 ? -14.968 -11.245 19.869 1.00 83.38 260 ARG A C 1
ATOM 1992 O O . ARG A 1 260 ? -14.981 -10.877 21.041 1.00 83.38 260 ARG A O 1
ATOM 1999 N N . ALA A 1 261 ? -14.316 -10.588 18.918 1.00 87.88 261 ALA A N 1
ATOM 2000 C CA . ALA A 1 261 ? -13.627 -9.332 19.153 1.00 87.88 261 ALA A CA 1
ATOM 2001 C C . ALA A 1 261 ? -13.636 -8.443 17.905 1.00 87.88 261 ALA A C 1
ATOM 2003 O O . ALA A 1 261 ? -13.880 -8.899 16.786 1.00 87.88 261 ALA A O 1
ATOM 2004 N N . LEU A 1 262 ? -13.347 -7.164 18.115 1.00 89.75 262 LEU A N 1
ATOM 2005 C CA . LEU A 1 262 ? -13.192 -6.140 17.090 1.00 89.75 262 LEU A CA 1
ATOM 2006 C C . LEU A 1 262 ? -11.784 -5.562 17.187 1.00 89.75 262 LEU A C 1
ATOM 2008 O O . LEU A 1 262 ? -11.351 -5.209 18.280 1.00 89.75 262 LEU A O 1
ATOM 2012 N N . ALA A 1 263 ? -11.088 -5.420 16.064 1.00 90.25 263 ALA A N 1
ATOM 2013 C CA . ALA A 1 263 ? -9.831 -4.684 15.976 1.00 90.25 263 ALA A CA 1
ATOM 2014 C C . ALA A 1 263 ? -10.087 -3.345 15.275 1.00 90.25 263 ALA A C 1
ATOM 2016 O O . ALA A 1 263 ? -10.326 -3.320 14.069 1.00 90.25 263 ALA A O 1
ATOM 2017 N N . VAL A 1 264 ? -10.064 -2.238 16.020 1.00 93.00 264 VAL A N 1
ATOM 2018 C CA . VAL A 1 264 ? -10.285 -0.884 15.485 1.00 93.00 264 VAL A CA 1
ATOM 2019 C C . VAL A 1 264 ? -8.939 -0.232 15.195 1.00 93.00 264 VAL A C 1
ATOM 2021 O O . VAL A 1 264 ? -8.130 -0.046 16.105 1.00 93.00 264 VAL A O 1
ATOM 2024 N N . HIS A 1 265 ? -8.708 0.132 13.934 1.00 90.31 265 HIS A N 1
ATOM 2025 C CA . HIS A 1 265 ? -7.503 0.826 13.488 1.00 90.31 265 HIS A CA 1
ATOM 2026 C C . HIS A 1 265 ? -7.728 2.333 13.559 1.00 90.31 265 HIS A C 1
ATOM 2028 O O . HIS A 1 265 ? -8.483 2.889 12.762 1.00 90.31 265 HIS A O 1
ATOM 2034 N N . TYR A 1 266 ? -7.083 2.996 14.517 1.00 90.75 266 TYR A N 1
ATOM 2035 C CA . TYR A 1 266 ? -7.412 4.382 14.856 1.00 90.75 266 TYR A CA 1
ATOM 2036 C C . TYR A 1 266 ? -6.355 5.413 14.448 1.00 90.75 266 TYR A C 1
ATOM 2038 O O . TYR A 1 266 ? -6.567 6.606 14.646 1.00 90.75 266 TYR A O 1
ATOM 2046 N N . LEU A 1 267 ? -5.250 4.992 13.821 1.00 86.75 267 LEU A N 1
ATOM 2047 C CA . LEU A 1 267 ? -4.208 5.914 13.331 1.00 86.75 267 LEU A CA 1
ATOM 2048 C C . LEU A 1 267 ? -4.668 6.821 12.185 1.00 86.75 267 LEU A C 1
ATOM 2050 O O . LEU A 1 267 ? -4.014 7.829 11.935 1.00 86.75 267 LEU A O 1
ATOM 2054 N N . ASP A 1 268 ? -5.757 6.477 11.494 1.00 77.81 268 ASP A N 1
ATOM 2055 C CA . ASP A 1 268 ? -6.276 7.286 10.383 1.00 77.81 268 ASP A CA 1
ATOM 2056 C C . ASP A 1 268 ? -7.181 8.436 10.826 1.00 77.81 268 ASP A C 1
ATOM 2058 O O . ASP A 1 268 ? -7.251 9.467 10.157 1.00 77.81 268 ASP A O 1
ATOM 2062 N N . PHE A 1 269 ? -7.885 8.270 11.947 1.00 85.00 269 PHE A N 1
ATOM 2063 C CA . PHE A 1 269 ? -8.841 9.262 12.438 1.00 85.00 269 PHE A CA 1
ATOM 2064 C C . PHE A 1 269 ? -8.420 9.916 13.757 1.00 85.00 269 PHE A C 1
ATOM 2066 O O . PHE A 1 269 ? -9.039 10.900 14.162 1.00 85.00 269 PHE A O 1
ATOM 2073 N N . VAL A 1 270 ? -7.355 9.430 14.406 1.00 89.38 270 VAL A N 1
ATOM 2074 C CA . VAL A 1 270 ? -6.669 10.135 15.496 1.00 89.38 270 VAL A CA 1
ATOM 2075 C C . VAL A 1 270 ? -5.385 10.766 14.950 1.00 89.38 270 VAL A C 1
ATOM 2077 O O . VAL A 1 270 ? -4.376 10.072 14.829 1.00 89.38 270 VAL A O 1
ATOM 2080 N N . PRO A 1 271 ? -5.399 12.068 14.613 1.00 83.81 271 PRO A N 1
ATOM 2081 C CA . PRO A 1 271 ? -4.257 12.719 13.989 1.00 83.81 271 PRO A CA 1
ATOM 2082 C C . PRO A 1 271 ? -3.170 13.058 15.010 1.00 83.81 271 PRO A C 1
ATOM 2084 O O . PRO A 1 271 ? -3.437 13.253 16.197 1.00 83.81 271 PRO A O 1
ATOM 2087 N N . TYR A 1 272 ? -1.956 13.282 14.522 1.00 81.75 272 TYR A N 1
ATOM 2088 C CA . TYR A 1 272 ? -0.992 14.128 15.212 1.00 81.75 272 TYR A CA 1
ATOM 2089 C C . TYR A 1 272 ? -1.274 15.606 14.915 1.00 81.75 272 TYR A C 1
ATOM 2091 O O . TYR A 1 272 ? -1.514 16.023 13.780 1.00 81.75 272 TYR A O 1
ATOM 2099 N N . LEU A 1 273 ? -1.218 16.435 15.951 1.00 78.12 273 LEU A N 1
ATOM 2100 C CA . LEU A 1 273 ? -1.387 17.879 15.829 1.00 78.12 273 LEU A CA 1
ATOM 2101 C C . LEU A 1 273 ? -0.126 18.550 15.284 1.00 78.12 273 LEU A C 1
ATOM 2103 O O . LEU A 1 273 ? -0.221 19.585 14.632 1.00 78.12 273 LEU A O 1
ATOM 2107 N N . ASP A 1 274 ? 1.048 17.960 15.508 1.00 74.12 274 ASP A N 1
ATOM 2108 C CA . ASP A 1 274 ? 2.340 18.510 15.100 1.00 74.12 274 ASP A CA 1
ATOM 2109 C C . ASP A 1 274 ? 3.418 17.431 14.886 1.00 74.12 274 ASP A C 1
ATOM 2111 O O . ASP A 1 274 ? 3.237 16.242 15.168 1.00 74.12 274 ASP A O 1
ATOM 2115 N N . ARG A 1 275 ? 4.594 17.864 14.410 1.00 72.50 275 ARG A N 1
ATOM 2116 C CA . ARG A 1 275 ? 5.784 17.010 14.244 1.00 72.50 275 ARG A CA 1
ATOM 2117 C C . ARG A 1 275 ? 6.377 16.521 15.573 1.00 72.50 275 ARG A C 1
ATOM 2119 O O . ARG A 1 275 ? 7.247 15.650 15.566 1.00 72.50 275 ARG A O 1
ATOM 2126 N N . GLN A 1 276 ? 5.957 17.051 16.717 1.00 75.56 276 GLN A N 1
ATOM 2127 C CA . GLN A 1 276 ? 6.381 16.568 18.035 1.00 75.56 276 GLN A CA 1
ATOM 2128 C C . GLN A 1 276 ? 5.508 15.405 18.523 1.00 75.56 276 GLN A C 1
ATOM 2130 O O . GLN A 1 276 ? 5.765 14.863 19.596 1.00 75.56 276 GLN A O 1
ATOM 2135 N N . ARG A 1 277 ? 4.561 14.951 17.685 1.00 77.19 277 ARG A N 1
ATOM 2136 C CA . ARG A 1 277 ? 3.591 13.892 17.989 1.00 77.19 277 ARG A CA 1
ATOM 2137 C C . ARG A 1 277 ? 2.653 14.282 19.122 1.00 77.19 277 ARG A C 1
ATOM 2139 O O . ARG A 1 277 ? 2.179 13.422 19.864 1.00 77.19 277 ARG A O 1
ATOM 2146 N N . THR A 1 278 ? 2.374 15.575 19.254 1.00 85.00 278 THR A N 1
ATOM 2147 C CA . THR A 1 278 ? 1.302 16.031 20.128 1.00 85.00 278 THR A CA 1
ATOM 2148 C C . THR A 1 278 ? -0.005 15.450 19.606 1.00 85.00 278 THR A C 1
ATOM 2150 O O . THR A 1 278 ? -0.340 15.610 18.434 1.00 85.00 278 THR A O 1
ATOM 2153 N N . THR A 1 279 ? -0.736 14.743 20.457 1.00 88.44 279 THR A N 1
ATOM 2154 C CA . THR A 1 279 ? -2.060 14.197 20.140 1.00 88.44 279 THR A CA 1
ATOM 2155 C C . THR A 1 279 ? -3.158 15.175 20.572 1.00 88.44 279 THR A C 1
ATOM 2157 O O . THR A 1 279 ? -2.894 16.072 21.379 1.00 88.44 279 THR A O 1
ATOM 2160 N N . PRO A 1 280 ? -4.396 15.032 20.063 1.00 89.69 280 PRO A N 1
ATOM 2161 C CA . PRO A 1 280 ? -5.548 15.791 20.531 1.00 89.69 280 PRO A CA 1
ATOM 2162 C C . PRO A 1 280 ? -5.646 15.838 22.066 1.00 89.69 280 PRO A C 1
ATOM 2164 O O . PRO A 1 280 ? -5.535 14.791 22.704 1.00 89.69 280 PRO A O 1
ATOM 2167 N N . PRO A 1 281 ? -5.872 17.019 22.679 1.00 90.81 281 PRO A N 1
ATOM 2168 C CA . PRO A 1 281 ? -6.019 17.163 24.127 1.00 90.81 281 PRO A CA 1
ATOM 2169 C C . PRO A 1 281 ? -7.437 16.759 24.558 1.00 90.81 281 PRO A C 1
ATOM 2171 O O . PRO A 1 281 ? -8.269 17.603 24.909 1.00 90.81 281 PRO A O 1
ATOM 2174 N N . VAL A 1 282 ? -7.718 15.466 24.455 1.00 94.44 282 VAL A N 1
ATOM 2175 C CA . VAL A 1 282 ? -8.994 14.821 24.785 1.00 94.44 282 VAL A CA 1
ATOM 2176 C C . VAL A 1 282 ? -8.780 13.836 25.931 1.00 94.44 282 VAL A C 1
ATOM 2178 O O . VAL A 1 282 ? -7.650 13.427 26.186 1.00 94.44 282 VAL A O 1
ATOM 2181 N N . ASP A 1 283 ? -9.848 13.483 26.641 1.00 95.50 283 ASP A N 1
ATOM 2182 C CA . ASP A 1 283 ? -9.764 12.590 27.798 1.00 95.50 283 ASP A CA 1
ATOM 2183 C C . ASP A 1 283 ? -9.562 11.138 27.337 1.00 95.50 283 ASP A C 1
ATOM 2185 O O . ASP A 1 283 ? -8.660 10.452 27.811 1.00 95.50 283 ASP A O 1
ATOM 2189 N N . HIS A 1 284 ? -10.409 10.678 26.412 1.00 96.81 284 HIS A N 1
ATOM 2190 C CA . HIS A 1 284 ? -10.359 9.358 25.779 1.00 96.81 284 HIS A CA 1
ATOM 2191 C C . HIS A 1 284 ? -11.343 9.296 24.597 1.00 96.81 284 HIS A C 1
ATOM 2193 O O . HIS A 1 284 ? -12.086 10.242 24.310 1.00 96.81 284 HIS A O 1
ATOM 2199 N N . TYR A 1 285 ? -11.346 8.159 23.916 1.00 97.44 285 TYR A N 1
ATOM 2200 C CA . TYR A 1 285 ? -12.265 7.771 22.862 1.00 97.44 285 TYR A CA 1
ATOM 2201 C C . TYR A 1 285 ? -13.077 6.575 23.341 1.00 97.44 285 TYR A C 1
ATOM 2203 O O . TYR A 1 285 ? -12.529 5.662 23.955 1.00 97.44 285 TYR A O 1
ATOM 2211 N N . VAL A 1 286 ? -14.367 6.564 23.031 1.00 97.62 286 VAL A N 1
ATOM 2212 C CA . VAL A 1 286 ? -15.294 5.495 23.410 1.00 97.62 286 VAL A CA 1
ATOM 2213 C C . VAL A 1 286 ? -15.779 4.804 22.148 1.00 97.62 286 VAL A C 1
ATOM 2215 O O . VAL A 1 286 ? -16.275 5.460 21.232 1.00 97.62 286 VAL A O 1
ATOM 2218 N N . VAL A 1 287 ? -15.657 3.482 22.105 1.00 96.88 287 VAL A N 1
ATOM 2219 C CA . VAL A 1 287 ? -16.138 2.655 21.000 1.00 96.88 287 VAL A CA 1
ATOM 2220 C C . VAL A 1 287 ? -17.490 2.067 21.376 1.00 96.88 287 VAL A C 1
ATOM 2222 O O . VAL A 1 287 ? -17.637 1.408 22.409 1.00 96.88 287 VAL A O 1
ATOM 2225 N N . ARG A 1 288 ? -18.489 2.300 20.529 1.00 95.94 288 ARG A N 1
ATOM 2226 C CA . ARG A 1 288 ? -19.863 1.848 20.738 1.00 95.94 288 ARG A CA 1
ATOM 2227 C C . ARG A 1 288 ? -20.341 1.041 19.550 1.00 95.94 288 ARG A C 1
ATOM 2229 O O . ARG A 1 288 ? -20.052 1.369 18.406 1.00 95.94 288 ARG A O 1
ATOM 2236 N N . TRP A 1 289 ? -21.110 0.006 19.843 1.00 93.62 289 TRP A N 1
ATOM 2237 C CA . TRP A 1 289 ? -21.960 -0.642 18.864 1.00 93.62 289 TRP A CA 1
ATOM 2238 C C . TRP A 1 289 ? -23.364 -0.067 18.976 1.00 93.62 289 TRP A C 1
ATOM 2240 O O . TRP A 1 289 ? -23.962 -0.093 20.057 1.00 93.62 289 TRP A O 1
ATOM 2250 N N . GLN A 1 290 ? -23.899 0.441 17.876 1.00 90.69 290 GLN A N 1
ATOM 2251 C CA . GLN A 1 290 ? -25.239 1.001 17.820 1.00 90.69 290 GLN A CA 1
ATOM 2252 C C . GLN A 1 290 ? -26.134 0.127 16.955 1.00 90.69 290 GLN A C 1
ATOM 2254 O O . GLN A 1 290 ? -25.771 -0.244 15.851 1.00 90.69 290 GLN A O 1
ATOM 2259 N N . SER A 1 291 ? -27.320 -0.197 17.454 1.00 86.00 291 SER A N 1
ATOM 2260 C CA . SER A 1 291 ? -28.384 -0.883 16.718 1.00 86.00 291 SER A CA 1
ATOM 2261 C C . SER A 1 291 ? -29.709 -0.139 16.940 1.00 86.00 291 SER A C 1
ATOM 2263 O O . SER A 1 291 ? -29.803 0.657 17.879 1.00 86.00 291 SER A O 1
ATOM 2265 N N . PRO A 1 292 ? -30.771 -0.408 16.157 1.00 81.31 292 PRO A N 1
ATOM 2266 C CA . PRO A 1 292 ? -32.057 0.276 16.303 1.00 81.31 292 PRO A CA 1
ATOM 2267 C C . PRO A 1 292 ? -32.671 0.183 17.705 1.00 81.31 292 PRO A C 1
ATOM 2269 O O . PRO A 1 292 ? -33.483 1.026 18.077 1.00 81.31 292 PRO A O 1
ATOM 2272 N N . THR A 1 293 ? -32.321 -0.851 18.472 1.00 80.75 293 THR A N 1
ATOM 2273 C CA . THR A 1 293 ? -32.915 -1.146 19.782 1.00 80.75 293 THR A CA 1
ATOM 2274 C C . THR A 1 293 ? -31.929 -1.066 20.939 1.00 80.75 293 THR A C 1
ATOM 2276 O O . THR A 1 293 ? -32.346 -1.136 22.096 1.00 80.75 293 THR A O 1
ATOM 2279 N N . THR A 1 294 ? -30.625 -0.991 20.675 1.00 84.38 294 THR A N 1
ATOM 2280 C CA . THR A 1 294 ? -29.600 -1.152 21.714 1.00 84.38 294 THR A CA 1
ATOM 2281 C C . THR A 1 294 ? -28.320 -0.420 21.341 1.00 84.38 294 THR A C 1
ATOM 2283 O O . THR A 1 294 ? -27.830 -0.560 20.222 1.00 84.38 294 THR A O 1
ATOM 2286 N N . THR A 1 295 ? -27.753 0.294 22.310 1.00 91.06 295 THR A N 1
ATOM 2287 C CA . THR A 1 295 ? -26.390 0.827 22.255 1.00 91.06 295 THR A CA 1
ATOM 2288 C C . THR A 1 295 ? -25.555 0.078 23.282 1.00 91.06 295 THR A C 1
ATOM 2290 O O . THR A 1 295 ? -25.930 0.019 24.454 1.00 91.06 295 THR A O 1
ATOM 2293 N N . VAL A 1 296 ? -24.438 -0.494 22.845 1.00 92.62 296 VAL A N 1
ATOM 2294 C CA . VAL A 1 296 ? -23.502 -1.234 23.694 1.00 92.62 296 VAL A CA 1
ATOM 2295 C C . VAL A 1 296 ? -22.165 -0.514 23.671 1.00 92.62 296 VAL A C 1
ATOM 2297 O O . VAL A 1 296 ? -21.599 -0.278 22.606 1.00 92.62 296 VAL A O 1
ATOM 2300 N N . GLU A 1 297 ? -21.652 -0.152 24.840 1.00 94.56 297 GLU A N 1
ATOM 2301 C CA . GLU A 1 297 ? -20.289 0.355 24.962 1.00 94.56 297 GLU A CA 1
ATOM 2302 C C . GLU A 1 297 ? -19.320 -0.826 24.991 1.00 94.56 297 GLU A C 1
ATOM 2304 O O . GLU A 1 297 ? -19.423 -1.703 25.846 1.00 94.56 297 GLU A O 1
ATOM 2309 N N . LEU A 1 298 ? -18.421 -0.876 24.011 1.00 93.75 298 LEU A N 1
ATOM 2310 C CA . LEU A 1 298 ? -17.495 -1.992 23.819 1.00 93.75 298 LEU A CA 1
ATOM 2311 C C . LEU A 1 298 ? -16.180 -1.773 24.571 1.00 93.75 298 LEU A C 1
ATOM 2313 O O . LEU A 1 298 ? -15.524 -2.730 24.978 1.00 93.75 298 LEU A O 1
ATOM 2317 N N . GLY A 1 299 ? -15.791 -0.510 24.744 1.00 94.00 299 GLY A N 1
ATOM 2318 C CA . GLY A 1 299 ? -14.605 -0.117 25.490 1.00 94.00 299 GLY A CA 1
ATOM 2319 C C . GLY A 1 299 ? -14.107 1.270 25.109 1.00 94.00 299 GLY A C 1
ATOM 2320 O O . GLY A 1 299 ? -14.756 2.011 24.369 1.00 94.00 299 GLY A O 1
ATOM 2321 N N . GLU A 1 300 ? -12.926 1.605 25.614 1.00 95.50 300 GLU A N 1
ATOM 2322 C CA . GLU A 1 300 ? -12.312 2.923 25.484 1.00 95.50 300 GLU A CA 1
ATOM 2323 C C . GLU A 1 300 ? -10.813 2.830 25.171 1.00 95.50 300 GLU A C 1
ATOM 2325 O O . GLU A 1 300 ? -10.171 1.808 25.421 1.00 95.50 300 GLU A O 1
ATOM 2330 N N . PHE A 1 301 ? -10.254 3.908 24.621 1.00 95.38 301 PHE A N 1
ATOM 2331 C CA . PHE A 1 301 ? -8.812 4.090 24.429 1.00 95.38 301 PHE A CA 1
ATOM 2332 C C . PHE A 1 301 ? -8.441 5.575 24.556 1.00 95.38 301 PHE A C 1
ATOM 2334 O O . PHE A 1 301 ? -9.256 6.445 24.278 1.00 95.38 301 PHE A O 1
ATOM 2341 N N . SER A 1 302 ? -7.223 5.908 24.978 1.00 93.75 302 SER A N 1
ATOM 2342 C CA . SER A 1 302 ? -6.776 7.299 25.204 1.00 93.75 302 SER A CA 1
ATOM 2343 C C . SER A 1 302 ? -6.353 8.042 23.927 1.00 93.75 302 SER A C 1
ATOM 2345 O O . SER A 1 302 ? -6.437 9.265 23.864 1.00 93.75 302 SER A O 1
ATOM 2347 N N . GLY A 1 303 ? -5.859 7.323 22.912 1.00 91.06 303 GLY A N 1
ATOM 2348 C CA . GLY A 1 303 ? -5.301 7.887 21.677 1.00 91.06 303 GLY A CA 1
ATOM 2349 C C . GLY A 1 303 ? -4.030 8.722 21.885 1.00 91.06 303 GLY A C 1
ATOM 2350 O O . GLY A 1 303 ? -3.672 9.515 21.017 1.00 91.06 303 GLY A O 1
ATOM 2351 N N . THR A 1 304 ? -3.347 8.567 23.022 1.00 93.12 304 THR A N 1
ATOM 2352 C CA . THR A 1 304 ? -2.048 9.205 23.285 1.00 93.12 304 THR A CA 1
ATOM 2353 C C . THR A 1 304 ? -0.938 8.579 22.441 1.00 93.12 304 THR A C 1
ATOM 2355 O O . THR A 1 304 ? -1.027 7.417 22.040 1.00 93.12 304 THR A O 1
ATOM 2358 N N . HIS A 1 305 ? 0.157 9.312 22.209 1.00 89.75 305 HIS A N 1
ATOM 2359 C CA . HIS A 1 305 ? 1.308 8.770 21.470 1.00 89.75 305 HIS A CA 1
ATOM 2360 C C . HIS A 1 305 ? 1.916 7.527 22.146 1.00 89.75 305 HIS A C 1
ATOM 2362 O O . HIS A 1 305 ? 2.315 6.581 21.469 1.00 89.75 305 HIS A O 1
ATOM 2368 N N . GLU A 1 306 ? 1.953 7.494 23.482 1.00 92.12 306 GLU A N 1
ATOM 2369 C CA . GLU A 1 306 ? 2.411 6.320 24.238 1.00 92.12 306 GLU A CA 1
ATOM 2370 C C . GLU A 1 306 ? 1.517 5.102 23.981 1.00 92.12 306 GLU A C 1
ATOM 2372 O O . GLU A 1 306 ? 2.014 4.003 23.727 1.00 92.12 306 GLU A O 1
ATOM 2377 N N . GLU A 1 307 ? 0.198 5.294 23.993 1.00 93.44 307 GLU A N 1
ATOM 2378 C CA . GLU A 1 307 ? -0.727 4.218 23.673 1.00 93.44 307 GLU A CA 1
ATOM 2379 C C . GLU A 1 307 ? -0.598 3.773 22.217 1.00 93.44 307 GLU A C 1
ATOM 2381 O O . GLU A 1 307 ? -0.490 2.576 21.983 1.00 93.44 307 GLU A O 1
ATOM 2386 N N . MET A 1 308 ? -0.536 4.698 21.255 1.00 92.62 308 MET A N 1
ATOM 2387 C CA . MET A 1 308 ? -0.319 4.374 19.838 1.00 92.62 308 MET A CA 1
ATOM 2388 C C . MET A 1 308 ? 0.932 3.515 19.628 1.00 92.62 308 MET A C 1
ATOM 2390 O O . MET A 1 308 ? 0.884 2.528 18.898 1.00 92.62 308 MET A O 1
ATOM 2394 N N . ALA A 1 309 ? 2.044 3.854 20.287 1.00 92.00 309 ALA A N 1
ATOM 2395 C CA . ALA A 1 309 ? 3.275 3.068 20.223 1.00 92.00 309 ALA A CA 1
ATOM 2396 C C . ALA A 1 309 ? 3.098 1.665 20.824 1.00 92.00 309 ALA A C 1
ATOM 2398 O O . ALA A 1 309 ? 3.565 0.676 20.259 1.00 92.00 309 ALA A O 1
ATOM 2399 N N . ARG A 1 310 ? 2.381 1.555 21.946 1.00 93.81 310 ARG A N 1
ATOM 2400 C CA . ARG A 1 310 ? 2.142 0.276 22.625 1.00 93.81 310 ARG A CA 1
ATOM 2401 C C . ARG A 1 310 ? 1.210 -0.649 21.840 1.00 93.81 310 ARG A C 1
ATOM 2403 O O . ARG A 1 310 ? 1.499 -1.834 21.696 1.00 93.81 310 ARG A O 1
ATOM 2410 N N . THR A 1 311 ? 0.097 -0.118 21.351 1.00 93.06 311 THR A N 1
ATOM 2411 C CA . THR A 1 311 ? -0.969 -0.873 20.676 1.00 93.06 311 THR A CA 1
ATOM 2412 C C . THR A 1 311 ? -0.755 -0.971 19.168 1.00 93.06 311 THR A C 1
ATOM 2414 O O . THR A 1 311 ? -1.563 -1.576 18.464 1.00 93.06 311 THR A O 1
ATOM 2417 N N . ALA A 1 312 ? 0.304 -0.347 18.647 1.00 92.25 312 ALA A N 1
ATOM 2418 C CA . ALA A 1 312 ? 0.500 -0.142 17.219 1.00 92.25 312 ALA A CA 1
ATOM 2419 C C . ALA A 1 312 ? -0.690 0.561 16.535 1.00 92.25 312 ALA A C 1
ATOM 2421 O O . ALA A 1 312 ? -0.947 0.342 15.351 1.00 92.25 312 ALA A O 1
ATOM 2422 N N . GLY A 1 313 ? -1.432 1.387 17.281 1.00 90.44 313 GLY A N 1
ATOM 2423 C CA . GLY A 1 313 ? -2.578 2.114 16.748 1.00 90.44 313 GLY A CA 1
ATOM 2424 C C . GLY A 1 313 ? -3.815 1.256 16.474 1.00 90.44 313 GLY A C 1
ATOM 2425 O O . GLY A 1 313 ? -4.665 1.640 15.666 1.00 90.44 313 GLY A O 1
ATOM 2426 N N . VAL A 1 314 ? -3.899 0.093 17.127 1.00 91.31 314 VAL A N 1
ATOM 2427 C CA . VAL A 1 314 ? -5.028 -0.835 17.030 1.00 91.31 314 VAL A CA 1
ATOM 2428 C C . VAL A 1 314 ? -5.518 -1.202 18.418 1.00 91.31 314 VAL A C 1
ATOM 2430 O O . VAL A 1 314 ? -4.776 -1.779 19.210 1.00 91.31 314 VAL A O 1
ATOM 2433 N N . VAL A 1 315 ? -6.786 -0.920 18.702 1.00 92.12 315 VAL A N 1
ATOM 2434 C CA . VAL A 1 315 ? -7.438 -1.382 19.931 1.00 92.12 315 VAL A CA 1
ATOM 2435 C C . VAL A 1 315 ? -8.254 -2.633 19.625 1.00 92.12 315 VAL A C 1
ATOM 2437 O O . VAL A 1 315 ? -9.002 -2.668 18.647 1.00 92.12 315 VAL A O 1
ATOM 2440 N N . VAL A 1 316 ? -8.078 -3.676 20.438 1.00 91.38 316 VAL A N 1
ATOM 2441 C CA . VAL A 1 316 ? -8.815 -4.937 20.314 1.00 91.38 316 VAL A CA 1
ATOM 2442 C C . VAL A 1 316 ? -9.824 -4.998 21.448 1.00 91.38 316 VAL A C 1
ATOM 2444 O O . VAL A 1 316 ? -9.438 -4.987 22.613 1.00 91.38 316 VAL A O 1
ATOM 2447 N N . LEU A 1 317 ? -11.107 -5.035 21.112 1.00 92.31 317 LEU A N 1
ATOM 2448 C CA . LEU A 1 317 ? -12.207 -4.975 22.070 1.00 92.31 317 LEU A CA 1
ATOM 2449 C C . LEU A 1 317 ? -13.024 -6.258 21.999 1.00 92.31 317 LEU A C 1
ATOM 2451 O O . LEU A 1 317 ? -13.298 -6.754 20.906 1.00 92.31 317 LEU A O 1
ATOM 2455 N N . ALA A 1 318 ? -13.420 -6.789 23.153 1.00 90.38 318 ALA A N 1
ATOM 2456 C CA . ALA A 1 318 ? -14.320 -7.932 23.210 1.00 90.38 318 ALA A CA 1
ATOM 2457 C C . ALA A 1 318 ? -15.674 -7.566 22.590 1.00 90.38 318 ALA A C 1
ATOM 2459 O O . ALA A 1 318 ? -16.208 -6.485 22.836 1.00 90.38 318 ALA A O 1
ATOM 2460 N N . LEU A 1 319 ? -16.238 -8.488 21.817 1.00 88.75 319 LEU A N 1
ATOM 2461 C CA . LEU A 1 319 ? -17.587 -8.378 21.294 1.00 88.75 319 LEU A CA 1
ATOM 2462 C C . LEU A 1 319 ? -18.537 -9.180 22.198 1.00 88.75 319 LEU A C 1
ATOM 2464 O O . LEU A 1 319 ? -18.392 -10.404 22.289 1.00 88.75 319 LEU A O 1
ATOM 2468 N N . PRO A 1 320 ? -19.498 -8.531 22.878 1.00 88.19 320 PRO A N 1
ATOM 2469 C CA . PRO A 1 320 ? -20.501 -9.239 23.660 1.00 88.19 320 PRO A CA 1
ATOM 2470 C C . PRO A 1 320 ? -21.361 -10.156 22.773 1.00 88.19 320 PRO A C 1
ATOM 2472 O O . PRO A 1 320 ? -21.661 -9.779 21.639 1.00 88.19 320 PRO A O 1
ATOM 2475 N N . PRO A 1 321 ? -21.796 -11.335 23.258 1.00 84.56 321 PRO A N 1
ATOM 2476 C CA . PRO A 1 321 ? -22.603 -12.275 22.472 1.00 84.56 321 PRO A CA 1
ATOM 2477 C C . PRO A 1 321 ? -23.920 -11.699 21.933 1.00 84.56 321 PRO A C 1
ATOM 2479 O O . PRO A 1 321 ? -24.451 -12.205 20.949 1.00 84.56 321 PRO A O 1
ATOM 2482 N N . GLU A 1 322 ? -24.467 -10.672 22.585 1.00 81.50 322 GLU A N 1
ATOM 2483 C CA . GLU A 1 322 ? -25.667 -9.952 22.154 1.00 81.50 322 GLU A CA 1
ATOM 2484 C C . GLU A 1 322 ? -25.451 -9.026 20.947 1.00 81.50 322 GLU A C 1
ATOM 2486 O O . GLU A 1 322 ? -26.427 -8.572 20.347 1.00 81.50 322 GLU A O 1
ATOM 2491 N N . VAL A 1 323 ? -24.200 -8.731 20.584 1.00 83.44 323 VAL A N 1
ATOM 2492 C CA . VAL A 1 323 ? -23.889 -7.867 19.447 1.00 83.44 323 VAL A CA 1
ATOM 2493 C C . VAL A 1 323 ? -23.881 -8.684 18.161 1.00 83.44 323 VAL A C 1
ATOM 2495 O O . VAL A 1 323 ? -22.952 -9.439 17.874 1.00 83.44 323 VAL A O 1
ATOM 2498 N N . ASP A 1 324 ? -24.912 -8.478 17.347 1.00 78.88 324 ASP A N 1
ATOM 2499 C CA . ASP A 1 324 ? -24.964 -9.016 15.996 1.00 78.88 324 ASP A CA 1
ATOM 2500 C C . ASP A 1 324 ? -24.218 -8.094 15.023 1.00 78.88 324 ASP A C 1
ATOM 2502 O O . ASP A 1 324 ? -24.675 -7.002 14.682 1.00 78.88 324 ASP A O 1
ATOM 2506 N N . THR A 1 325 ? -23.056 -8.550 14.558 1.00 75.50 325 THR A N 1
ATOM 2507 C CA . THR A 1 325 ? -22.266 -7.845 13.539 1.00 75.50 325 THR A CA 1
ATOM 2508 C C . THR A 1 325 ? -22.748 -8.125 12.118 1.00 75.50 325 THR A C 1
ATOM 2510 O O . THR A 1 325 ? -22.231 -7.518 11.179 1.00 75.50 325 THR A O 1
ATOM 2513 N N . SER A 1 326 ? -23.693 -9.045 11.920 1.00 67.12 326 SER A N 1
ATOM 2514 C CA . SER A 1 326 ? -24.130 -9.493 10.598 1.00 67.12 326 SER A CA 1
ATOM 2515 C C . SER A 1 326 ? -25.239 -8.638 9.986 1.00 67.12 326 SER A C 1
ATOM 2517 O O . SER A 1 326 ? -25.348 -8.623 8.758 1.00 67.12 326 SER A O 1
ATOM 2519 N N . ASP A 1 327 ? -26.030 -7.909 10.790 1.00 65.88 327 ASP A N 1
ATOM 2520 C CA . ASP A 1 327 ? -27.048 -7.002 10.256 1.00 65.88 327 ASP A CA 1
ATOM 2521 C C . ASP A 1 327 ? -27.568 -5.945 11.242 1.00 65.88 327 ASP A C 1
ATOM 2523 O O . ASP A 1 327 ? -27.830 -6.210 12.411 1.00 65.88 327 ASP A O 1
ATOM 2527 N N . GLY A 1 328 ? -27.806 -4.736 10.728 1.00 70.25 328 GLY A N 1
ATOM 2528 C CA . GLY A 1 328 ? -28.590 -3.695 11.401 1.00 70.25 328 GLY A CA 1
ATOM 2529 C C . GLY A 1 328 ? -27.861 -2.858 12.452 1.00 70.25 328 GLY A C 1
ATOM 2530 O O . GLY A 1 328 ? -28.402 -1.823 12.828 1.00 70.25 328 GLY A O 1
ATOM 2531 N N . GLY A 1 329 ? -26.666 -3.257 12.890 1.00 81.31 329 GLY A N 1
ATOM 2532 C CA . GLY A 1 329 ? -25.812 -2.445 13.754 1.00 81.31 329 GLY A CA 1
ATOM 2533 C C . GLY A 1 329 ? -24.646 -1.773 13.027 1.00 81.31 329 GLY A C 1
ATOM 2534 O O . GLY A 1 329 ? -24.253 -2.210 11.946 1.00 81.31 329 GLY A O 1
ATOM 2535 N N . GLU A 1 330 ? -24.109 -0.719 13.631 1.00 90.56 330 GLU A N 1
ATOM 2536 C CA . GLU A 1 330 ? -22.966 0.054 13.145 1.00 90.56 330 GLU A CA 1
ATOM 2537 C C . GLU A 1 330 ? -21.994 0.362 14.290 1.00 90.56 330 GLU A C 1
ATOM 2539 O O . GLU A 1 330 ? -22.399 0.577 15.439 1.00 90.56 330 GLU A O 1
ATOM 2544 N N . LEU A 1 331 ? -20.697 0.371 13.983 1.00 94.00 331 LEU A N 1
ATOM 2545 C CA . LEU A 1 331 ? -19.677 0.818 14.926 1.00 94.00 331 LEU A CA 1
ATOM 2546 C C . LEU A 1 331 ? -19.575 2.349 14.920 1.00 94.00 331 LEU A C 1
ATOM 2548 O O . LEU A 1 331 ? -19.381 2.959 13.870 1.00 94.00 331 LEU A O 1
ATOM 2552 N N . GLU A 1 332 ? -19.604 2.964 16.096 1.00 95.44 332 GLU A N 1
ATOM 2553 C CA . GLU A 1 332 ? -19.314 4.383 16.296 1.00 95.44 332 GLU A CA 1
ATOM 2554 C C . GLU A 1 332 ? -18.110 4.564 17.220 1.00 95.44 332 GLU A C 1
ATOM 2556 O O . GLU A 1 332 ? -17.941 3.849 18.210 1.00 95.44 332 GLU A O 1
ATOM 2561 N N . VAL A 1 333 ? -17.296 5.579 16.940 1.00 97.00 333 VAL A N 1
ATOM 2562 C CA . VAL A 1 333 ? -16.263 6.052 17.865 1.00 97.00 333 VAL A CA 1
ATOM 2563 C C . VAL A 1 333 ? -16.591 7.480 18.259 1.00 97.00 333 VAL A C 1
ATOM 2565 O O . VAL A 1 333 ? -16.764 8.353 17.408 1.00 97.00 333 VAL A O 1
ATOM 2568 N N . HIS A 1 334 ? -16.669 7.719 19.561 1.00 96.88 334 HIS A N 1
ATOM 2569 C CA . HIS A 1 334 ? -16.918 9.023 20.161 1.00 96.88 334 HIS A CA 1
ATOM 2570 C C . HIS A 1 334 ? -15.632 9.558 20.777 1.00 96.88 334 HIS A C 1
ATOM 2572 O O . HIS A 1 334 ? -14.829 8.793 21.300 1.00 96.88 334 HIS A O 1
ATOM 2578 N N . VAL A 1 335 ? -15.453 10.873 20.754 1.00 96.38 335 VAL A N 1
ATOM 2579 C CA . VAL A 1 335 ? -14.370 11.573 21.447 1.00 96.38 335 VAL A CA 1
ATOM 2580 C C . VAL A 1 335 ? -14.920 12.264 22.694 1.00 96.38 335 VAL A C 1
ATOM 2582 O O . VAL A 1 335 ? -15.948 12.945 22.634 1.00 96.38 335 VAL A O 1
ATOM 2585 N N . VAL A 1 336 ? -14.234 12.097 23.826 1.00 96.69 336 VAL A N 1
ATOM 2586 C CA . VAL A 1 336 ? -14.617 12.673 25.120 1.00 96.69 336 VAL A CA 1
ATOM 2587 C C . VAL A 1 336 ? -13.621 13.754 25.524 1.00 96.69 336 VAL A C 1
ATOM 2589 O O . VAL A 1 336 ? -12.414 13.527 25.521 1.00 96.69 336 VAL A O 1
ATOM 2592 N N . ARG A 1 337 ? -14.112 14.948 25.867 1.00 95.38 337 ARG A N 1
ATOM 2593 C CA . ARG A 1 337 ? -13.285 16.056 26.365 1.00 95.38 337 ARG A CA 1
ATOM 2594 C C . ARG A 1 337 ? -14.055 16.915 27.358 1.00 95.38 337 ARG A C 1
ATOM 2596 O O . ARG A 1 337 ? -15.074 17.506 27.005 1.00 95.38 337 ARG A O 1
ATOM 2603 N N . GLY A 1 338 ? -13.547 17.041 28.582 1.00 91.94 338 GLY A N 1
ATOM 2604 C CA . GLY A 1 338 ? -14.126 17.912 29.607 1.00 91.94 338 GLY A CA 1
ATOM 2605 C C . GLY A 1 338 ? -15.580 17.558 29.938 1.00 91.94 338 GLY A C 1
ATOM 2606 O O . GLY A 1 338 ? -16.400 18.451 30.138 1.00 91.94 338 GLY A O 1
ATOM 2607 N N . GLY A 1 339 ? -15.917 16.263 29.919 1.00 88.81 339 GLY A N 1
ATOM 2608 C CA . GLY A 1 339 ? -17.280 15.757 30.127 1.00 88.81 339 GLY A CA 1
ATOM 2609 C C . GLY A 1 339 ? -18.218 15.881 28.917 1.00 88.81 339 GLY A C 1
ATOM 2610 O O . GLY A 1 339 ? -19.338 15.378 28.968 1.00 88.81 339 GLY A O 1
ATOM 2611 N N . GLN A 1 340 ? -17.784 16.503 27.816 1.00 93.19 340 GLN A N 1
ATOM 2612 C CA . GLN A 1 340 ? -18.515 16.500 26.550 1.00 93.19 340 GLN A CA 1
ATOM 2613 C C . GLN A 1 340 ? -18.163 15.239 25.753 1.00 93.19 340 GLN A C 1
ATOM 2615 O O . GLN A 1 340 ? -16.988 14.938 25.572 1.00 93.19 340 GLN A O 1
ATOM 2620 N N . THR A 1 341 ? -19.173 14.536 25.236 1.00 95.00 341 THR A N 1
ATOM 2621 C CA . THR A 1 341 ? -19.004 13.418 24.290 1.00 95.00 341 THR A CA 1
ATOM 2622 C C . THR A 1 341 ? -19.489 13.854 22.912 1.00 95.00 341 THR A C 1
ATOM 2624 O O . THR A 1 341 ? -20.605 14.359 22.789 1.00 95.00 341 THR A O 1
ATOM 2627 N N . VAL A 1 342 ? -18.654 13.690 21.887 1.00 94.94 342 VAL A N 1
ATOM 2628 C CA . VAL A 1 342 ? -18.967 14.052 20.497 1.00 94.94 342 VAL A CA 1
ATOM 2629 C C . VAL A 1 342 ? -18.740 12.831 19.605 1.00 94.94 342 VAL A C 1
ATOM 2631 O O . VAL A 1 342 ? -17.673 12.225 19.702 1.00 94.94 342 VAL A O 1
ATOM 2634 N N . PRO A 1 343 ? -19.680 12.463 18.720 1.00 93.88 343 PRO A N 1
ATOM 2635 C CA . PRO A 1 343 ? -19.446 11.376 17.778 1.00 93.88 343 PRO A CA 1
ATOM 2636 C C . PRO A 1 343 ? -18.398 11.795 16.738 1.00 93.88 343 PRO A C 1
ATOM 2638 O O . PRO A 1 343 ? -18.508 12.873 16.152 1.00 93.88 343 PRO A O 1
ATOM 2641 N N . LEU A 1 344 ? -17.379 10.960 16.521 1.00 92.69 344 LEU A N 1
ATOM 2642 C CA . LEU A 1 344 ? -16.232 11.262 15.660 1.00 92.69 344 LEU A CA 1
ATOM 2643 C C . LEU A 1 344 ? -16.318 10.525 14.320 1.00 92.69 344 LEU A C 1
ATOM 2645 O O . LEU A 1 344 ? -16.386 11.169 13.274 1.00 92.69 344 LEU A O 1
ATOM 2649 N N . VAL A 1 345 ? -16.350 9.191 14.351 1.00 93.00 345 VAL A N 1
ATOM 2650 C CA . VAL A 1 345 ? -16.500 8.348 13.155 1.00 93.00 345 VAL A CA 1
ATOM 2651 C C . VAL A 1 345 ? -17.610 7.318 13.329 1.00 93.00 345 VAL A C 1
ATOM 2653 O O . VAL A 1 345 ? -17.907 6.905 14.449 1.00 93.00 345 VAL A O 1
ATOM 2656 N N . VAL A 1 346 ? -18.204 6.907 12.212 1.00 92.81 346 VAL A N 1
ATOM 2657 C CA . VAL A 1 346 ? -19.244 5.875 12.124 1.00 92.81 346 VAL A CA 1
ATOM 2658 C C . VAL A 1 346 ? -18.944 4.917 10.986 1.00 92.81 346 VAL A C 1
ATOM 2660 O O . VAL A 1 346 ? -18.358 5.305 9.972 1.00 92.81 346 VAL A O 1
ATOM 2663 N N . GLU A 1 347 ? -19.350 3.667 11.141 1.00 91.81 347 GLU A N 1
ATOM 2664 C CA . GLU A 1 347 ? -19.375 2.708 10.051 1.00 91.81 347 GLU A CA 1
ATOM 2665 C C . GLU A 1 347 ? -20.295 3.180 8.931 1.00 91.81 347 GLU A C 1
ATOM 2667 O O . GLU A 1 347 ? -21.432 3.597 9.143 1.00 91.81 347 GLU A O 1
ATOM 2672 N N . THR A 1 348 ? -19.790 3.133 7.703 1.00 87.94 348 THR A N 1
ATOM 2673 C CA . THR A 1 348 ? -20.593 3.550 6.564 1.00 87.94 348 THR A CA 1
ATOM 2674 C C . THR A 1 348 ? -21.524 2.437 6.094 1.00 87.94 348 THR A C 1
ATOM 2676 O O . THR A 1 348 ? -21.141 1.275 5.974 1.00 87.94 348 THR A O 1
ATOM 2679 N N . ALA A 1 349 ? -22.763 2.806 5.767 1.00 87.06 349 ALA A N 1
ATOM 2680 C CA . ALA A 1 349 ? -23.721 1.876 5.192 1.00 87.06 349 ALA A CA 1
ATOM 2681 C C . ALA A 1 349 ? -23.318 1.402 3.790 1.00 87.06 349 ALA A C 1
ATOM 2683 O O . ALA A 1 349 ? -23.754 0.326 3.411 1.00 87.06 349 ALA A O 1
ATOM 2684 N N . TRP A 1 350 ? -22.534 2.163 3.022 1.00 89.06 350 TRP A N 1
ATOM 2685 C CA . TRP A 1 350 ? -22.120 1.794 1.664 1.00 89.06 350 TRP A CA 1
ATOM 2686 C C . TRP A 1 350 ? -20.610 1.633 1.585 1.00 89.06 350 TRP A C 1
ATOM 2688 O O . TRP A 1 350 ? -19.878 2.539 1.972 1.00 89.06 350 TRP A O 1
ATOM 2698 N N . ASP A 1 351 ? -20.149 0.518 1.026 1.00 88.88 351 ASP A N 1
ATOM 2699 C CA . ASP A 1 351 ? -18.724 0.276 0.810 1.00 88.88 351 ASP A CA 1
ATOM 2700 C C . ASP A 1 351 ? -18.452 -0.261 -0.597 1.00 88.88 351 ASP A C 1
ATOM 2702 O O . ASP A 1 351 ? -19.270 -0.967 -1.194 1.00 88.88 351 ASP A O 1
ATOM 2706 N N . LEU A 1 352 ? -17.277 0.078 -1.121 1.00 90.06 352 LEU A N 1
ATOM 2707 C CA . LEU A 1 352 ? -16.778 -0.357 -2.418 1.00 90.06 352 LEU A CA 1
ATOM 2708 C C . LEU A 1 352 ? -15.380 -0.942 -2.225 1.00 90.06 352 LEU A C 1
ATOM 2710 O O . LEU A 1 352 ? -14.397 -0.219 -2.044 1.00 90.06 352 LEU A O 1
ATOM 2714 N N . VAL A 1 353 ? -15.288 -2.269 -2.292 1.00 89.00 353 VAL A N 1
ATOM 2715 C CA . VAL A 1 353 ? -14.057 -3.006 -1.997 1.00 89.00 353 VAL A CA 1
ATOM 2716 C C . VAL A 1 353 ? -13.446 -3.534 -3.285 1.00 89.00 353 VAL A C 1
ATOM 2718 O O . VAL A 1 353 ? -14.076 -4.283 -4.026 1.00 89.00 353 VAL A O 1
ATOM 2721 N N . LEU A 1 354 ? -12.196 -3.161 -3.549 1.00 87.81 354 LEU A N 1
ATOM 2722 C CA . LEU A 1 354 ? -11.426 -3.682 -4.674 1.00 87.81 354 LEU A CA 1
ATOM 2723 C C . LEU A 1 354 ? -11.005 -5.136 -4.416 1.00 87.81 354 LEU A C 1
ATOM 2725 O O . LEU A 1 354 ? -10.401 -5.437 -3.389 1.00 87.81 354 LEU A O 1
ATOM 2729 N N . GLU A 1 355 ? -11.265 -6.024 -5.372 1.00 86.88 355 GLU A N 1
ATOM 2730 C CA . GLU A 1 355 ? -10.800 -7.413 -5.360 1.00 86.88 355 GLU A CA 1
ATOM 2731 C C . GLU A 1 355 ? -9.479 -7.502 -6.146 1.00 86.88 355 GLU A C 1
ATOM 2733 O O . GLU A 1 355 ? -9.432 -7.990 -7.276 1.00 86.88 355 GLU A O 1
ATOM 2738 N N . GLY A 1 356 ? -8.403 -6.952 -5.577 1.00 79.56 356 GLY A N 1
ATOM 2739 C CA . GLY A 1 356 ? -7.077 -6.943 -6.198 1.00 79.56 356 GLY A CA 1
ATOM 2740 C C . GLY A 1 356 ? -6.219 -5.743 -5.801 1.00 79.56 356 GLY A C 1
ATOM 2741 O O . GLY A 1 356 ? -6.488 -5.053 -4.817 1.00 79.56 356 GLY A O 1
ATOM 2742 N N . ASP A 1 357 ? -5.175 -5.497 -6.590 1.00 77.44 357 ASP A N 1
ATOM 2743 C CA . ASP A 1 357 ? -4.218 -4.421 -6.342 1.00 77.44 357 ASP A CA 1
ATOM 2744 C C . ASP A 1 357 ? -4.776 -3.054 -6.761 1.00 77.44 357 ASP A C 1
ATOM 2746 O O . ASP A 1 357 ? -5.273 -2.887 -7.874 1.00 77.44 357 ASP A O 1
ATOM 2750 N N . ARG A 1 358 ? -4.596 -2.037 -5.906 1.00 76.25 358 ARG A N 1
ATOM 2751 C CA . ARG A 1 358 ? -4.918 -0.631 -6.230 1.00 76.25 358 ARG A CA 1
ATOM 2752 C C . ARG A 1 358 ? -4.005 -0.017 -7.298 1.00 76.25 358 ARG A C 1
ATOM 2754 O O . ARG A 1 358 ? -4.284 1.075 -7.779 1.00 76.25 358 ARG A O 1
ATOM 2761 N N . GLY A 1 359 ? -2.928 -0.701 -7.681 1.00 79.69 359 GLY A N 1
ATOM 2762 C CA . GLY A 1 359 ? -2.014 -0.249 -8.724 1.00 79.69 359 GLY A CA 1
ATOM 2763 C C . GLY A 1 359 ? -1.460 -1.404 -9.548 1.00 79.69 359 GLY A C 1
ATOM 2764 O O . GLY A 1 359 ? -1.043 -2.423 -8.993 1.00 79.69 359 GLY A O 1
ATOM 2765 N N . PHE A 1 360 ? -1.443 -1.248 -10.870 1.00 80.31 360 PHE A N 1
ATOM 2766 C CA . PHE A 1 360 ? -0.980 -2.287 -11.792 1.00 80.31 360 PHE A CA 1
ATOM 2767 C C . PHE A 1 360 ? -0.406 -1.699 -13.088 1.00 80.31 360 PHE A C 1
ATOM 2769 O O . PHE A 1 360 ? -0.649 -0.543 -13.443 1.00 80.31 360 PHE A O 1
ATOM 2776 N N . ALA A 1 361 ? 0.369 -2.521 -13.798 1.00 85.06 361 ALA A N 1
ATOM 2777 C CA . ALA A 1 361 ? 0.962 -2.182 -15.085 1.00 85.06 361 ALA A CA 1
ATOM 2778 C C . ALA A 1 361 ? 0.277 -2.938 -16.232 1.00 85.06 361 ALA A C 1
ATOM 2780 O O . ALA A 1 361 ? -0.060 -4.115 -16.105 1.00 85.06 361 ALA A O 1
ATOM 2781 N N . LEU A 1 362 ? 0.112 -2.260 -17.362 1.00 89.56 362 LEU A N 1
ATOM 2782 C CA . LEU A 1 362 ? -0.385 -2.789 -18.626 1.00 89.56 362 LEU A CA 1
ATOM 2783 C C . LEU A 1 362 ? 0.687 -2.663 -19.701 1.00 89.56 362 LEU A C 1
ATOM 2785 O O . LEU A 1 362 ? 1.439 -1.692 -19.732 1.00 89.56 362 LEU A O 1
ATOM 2789 N N . ALA A 1 363 ? 0.718 -3.616 -20.626 1.00 91.75 363 ALA A N 1
ATOM 2790 C CA . ALA A 1 363 ? 1.438 -3.430 -21.878 1.00 91.75 363 ALA A CA 1
ATOM 2791 C C . ALA A 1 363 ? 0.710 -2.399 -22.760 1.00 91.75 363 ALA A C 1
ATOM 2793 O O . ALA A 1 363 ? -0.515 -2.278 -22.691 1.00 91.75 363 ALA A O 1
ATOM 2794 N N . SER A 1 364 ? 1.454 -1.713 -23.625 1.00 91.38 364 SER A N 1
ATOM 2795 C CA . SER A 1 364 ? 0.920 -0.918 -24.735 1.00 91.38 364 SER A CA 1
ATOM 2796 C C . SER A 1 364 ? -0.131 -1.718 -25.511 1.00 91.38 364 SER A C 1
ATOM 2798 O O . SER A 1 364 ? 0.072 -2.910 -25.764 1.00 91.38 364 SER A O 1
ATOM 2800 N N . ALA A 1 365 ? -1.265 -1.082 -25.830 1.00 91.38 365 ALA A N 1
ATOM 2801 C CA . ALA A 1 365 ? -2.451 -1.703 -26.441 1.00 91.38 365 ALA A CA 1
ATOM 2802 C C . ALA A 1 365 ? -3.064 -2.892 -25.658 1.00 91.38 365 ALA A C 1
ATOM 2804 O O . ALA A 1 365 ? -3.970 -3.571 -26.144 1.00 91.38 365 ALA A O 1
ATOM 2805 N N . GLY A 1 366 ? -2.599 -3.154 -24.435 1.00 93.38 366 GLY A N 1
ATOM 2806 C CA . GLY A 1 366 ? -3.087 -4.224 -23.575 1.00 93.38 366 GLY A CA 1
ATOM 2807 C C . GLY A 1 366 ? -4.361 -3.858 -22.818 1.00 93.38 366 GLY A C 1
ATOM 2808 O O . GLY A 1 366 ? -4.750 -2.695 -22.717 1.00 93.38 366 GLY A O 1
ATOM 2809 N N . ALA A 1 367 ? -4.990 -4.870 -22.228 1.00 95.38 367 ALA A N 1
ATOM 2810 C CA . ALA A 1 367 ? -6.160 -4.707 -21.380 1.00 95.38 367 ALA A CA 1
ATOM 2811 C C . ALA A 1 367 ? -6.026 -5.536 -20.101 1.00 95.38 367 ALA A C 1
ATOM 2813 O O . ALA A 1 367 ? -5.372 -6.580 -20.100 1.00 95.38 367 ALA A O 1
ATOM 2814 N N . ALA A 1 368 ? -6.681 -5.094 -19.031 1.00 94.62 368 ALA A N 1
ATOM 2815 C CA . ALA A 1 368 ? -6.885 -5.900 -17.833 1.00 94.62 368 ALA A CA 1
ATOM 2816 C C . ALA A 1 368 ? -8.318 -5.778 -17.329 1.00 94.62 368 ALA A C 1
ATOM 2818 O O . ALA A 1 368 ? -8.969 -4.742 -17.477 1.00 94.62 368 ALA A O 1
ATOM 2819 N N . THR A 1 369 ? -8.779 -6.848 -16.691 1.00 95.19 369 THR A N 1
ATOM 2820 C CA . THR A 1 369 ? -10.046 -6.866 -15.967 1.00 95.19 369 THR A CA 1
ATOM 2821 C C . THR A 1 369 ? -9.784 -6.599 -14.497 1.00 95.19 369 THR A C 1
ATOM 2823 O O . THR A 1 369 ? -8.967 -7.268 -13.869 1.00 95.19 369 THR A O 1
ATOM 2826 N N . ILE A 1 370 ? -10.518 -5.641 -13.952 1.00 93.00 370 ILE A N 1
ATOM 2827 C CA . ILE A 1 370 ? -10.523 -5.298 -12.537 1.00 93.00 370 ILE A CA 1
ATOM 2828 C C . ILE A 1 370 ? -11.856 -5.742 -11.963 1.00 93.00 370 ILE A C 1
ATOM 2830 O O . ILE A 1 370 ? -12.890 -5.612 -12.618 1.00 93.00 370 ILE A O 1
ATOM 2834 N N . SER A 1 371 ? -11.827 -6.276 -10.747 1.00 93.44 371 SER A N 1
ATOM 2835 C CA . SER A 1 371 ? -13.029 -6.652 -10.012 1.00 93.44 371 SER A CA 1
ATOM 2836 C C . SER A 1 371 ? -13.140 -5.829 -8.737 1.00 93.44 371 SER A C 1
ATOM 2838 O O . SER A 1 371 ? -12.144 -5.597 -8.057 1.00 93.44 371 SER A O 1
ATOM 2840 N N . ALA A 1 372 ? -14.346 -5.390 -8.411 1.00 93.06 372 ALA A N 1
ATOM 2841 C CA . ALA A 1 372 ? -14.674 -4.782 -7.129 1.00 93.06 372 ALA A CA 1
ATOM 2842 C C . ALA A 1 372 ? -16.039 -5.294 -6.670 1.00 93.06 372 ALA A C 1
ATOM 2844 O O . ALA A 1 372 ? -16.792 -5.852 -7.467 1.00 93.06 372 ALA A O 1
ATOM 2845 N N . ARG A 1 373 ? -16.374 -5.097 -5.399 1.00 93.50 373 ARG A N 1
ATOM 2846 C CA . ARG A 1 373 ? -17.666 -5.485 -4.841 1.00 93.50 373 ARG A CA 1
ATOM 2847 C C . ARG A 1 373 ? -18.306 -4.332 -4.092 1.00 93.50 373 ARG A C 1
ATOM 2849 O O . ARG A 1 373 ? -17.627 -3.637 -3.337 1.00 93.50 373 ARG A O 1
ATOM 2856 N N . VAL A 1 374 ? -19.601 -4.149 -4.316 1.00 93.31 374 VAL A N 1
ATOM 2857 C CA . VAL A 1 374 ? -20.416 -3.15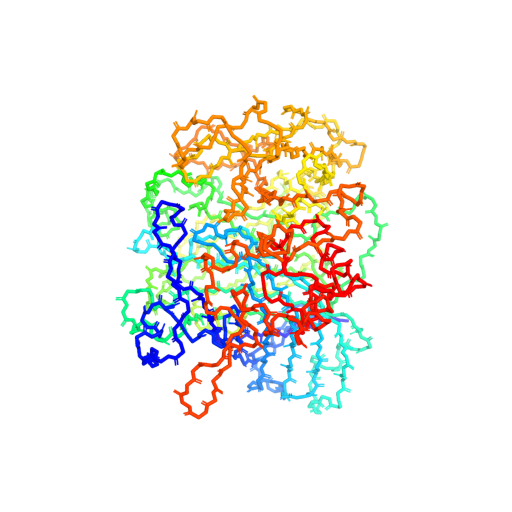1 -3.626 1.00 93.31 374 VAL A CA 1
ATOM 2858 C C . VAL A 1 374 ? -21.144 -3.818 -2.475 1.00 93.31 374 VAL A C 1
ATOM 2860 O O . VAL A 1 374 ? -21.809 -4.840 -2.663 1.00 93.31 374 VAL A O 1
ATOM 2863 N N . TYR A 1 375 ? -21.055 -3.199 -1.305 1.00 90.94 375 TYR A N 1
ATOM 2864 C CA . TYR A 1 375 ? -21.780 -3.609 -0.117 1.00 90.94 375 TYR A CA 1
ATOM 2865 C C . TYR A 1 375 ? -22.719 -2.503 0.351 1.00 90.94 375 TYR A C 1
ATOM 2867 O O . TYR A 1 375 ? -22.368 -1.325 0.324 1.00 90.94 375 TYR A O 1
ATOM 2875 N N . HIS A 1 376 ? -23.887 -2.908 0.842 1.00 89.62 376 HIS A N 1
ATOM 2876 C CA . HIS A 1 376 ? -24.769 -2.078 1.642 1.00 89.62 376 HIS A CA 1
ATOM 2877 C C . HIS A 1 376 ? -25.038 -2.791 2.965 1.00 89.62 376 HIS A C 1
ATOM 2879 O O . HIS A 1 376 ? -25.527 -3.922 2.968 1.00 89.62 376 HIS A O 1
ATOM 2885 N N . ARG A 1 377 ? -24.689 -2.153 4.085 1.00 87.12 377 ARG A N 1
ATOM 2886 C CA . ARG A 1 377 ? -24.745 -2.717 5.442 1.00 87.12 377 ARG A CA 1
ATOM 2887 C C . ARG A 1 377 ? -24.070 -4.087 5.505 1.00 87.12 377 ARG A C 1
ATOM 2889 O O . ARG A 1 377 ? -24.663 -5.068 5.934 1.00 87.12 377 ARG A O 1
ATOM 2896 N N . ASN A 1 378 ? -22.836 -4.153 5.003 1.00 84.38 378 ASN A N 1
ATOM 2897 C CA . ASN A 1 378 ? -22.013 -5.366 4.948 1.00 8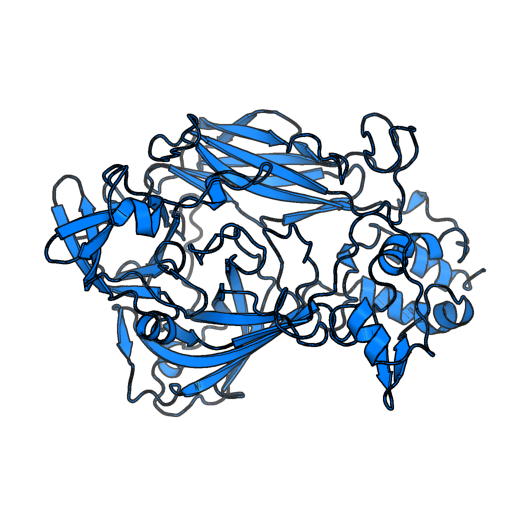4.38 378 ASN A CA 1
ATOM 2898 C C . ASN A 1 378 ? -22.571 -6.522 4.100 1.00 84.38 378 ASN A C 1
ATOM 2900 O O . ASN A 1 378 ? -22.016 -7.620 4.137 1.00 84.38 378 ASN A O 1
ATOM 2904 N N . ARG A 1 379 ? -23.617 -6.289 3.295 1.00 86.88 379 ARG A N 1
ATOM 2905 C CA . ARG A 1 379 ? -24.183 -7.281 2.374 1.00 86.88 379 ARG A CA 1
ATOM 2906 C C . ARG A 1 379 ? -23.920 -6.902 0.925 1.00 86.88 379 ARG A C 1
ATOM 2908 O O . ARG A 1 379 ? -24.101 -5.732 0.588 1.00 86.88 379 ARG A O 1
ATOM 2915 N N . PRO A 1 380 ? -23.527 -7.851 0.061 1.00 89.88 380 PRO A N 1
ATOM 2916 C CA . PRO A 1 380 ? -23.348 -7.547 -1.347 1.00 89.88 380 PRO A CA 1
ATOM 2917 C C . PRO A 1 380 ? -24.648 -7.067 -2.001 1.00 89.88 380 PRO A C 1
ATOM 2919 O O . PRO A 1 380 ? -25.729 -7.569 -1.684 1.00 89.88 380 PRO A O 1
ATOM 2922 N N . VAL A 1 381 ? -24.544 -6.094 -2.907 1.00 91.69 381 VAL A N 1
ATOM 2923 C CA . VAL A 1 381 ? -25.711 -5.450 -3.531 1.00 91.69 381 VAL A CA 1
ATOM 2924 C C . VAL A 1 381 ? -25.768 -5.767 -5.020 1.00 91.69 381 VAL A C 1
ATOM 2926 O O . VAL A 1 381 ? -24.932 -5.245 -5.759 1.00 91.69 381 VAL A O 1
ATOM 2929 N N . PRO A 1 382 ? -26.742 -6.561 -5.494 1.00 93.94 382 PRO A N 1
ATOM 2930 C CA . PRO A 1 382 ? -26.910 -6.823 -6.917 1.00 93.94 382 PRO A CA 1
ATOM 2931 C C . PRO A 1 382 ? -27.579 -5.654 -7.647 1.00 93.94 382 PRO A C 1
ATOM 2933 O O . PRO A 1 382 ? -28.377 -4.919 -7.064 1.00 93.94 382 PRO A O 1
ATOM 2936 N N . GLY A 1 383 ? -27.289 -5.494 -8.942 1.00 94.88 383 GLY A N 1
ATOM 2937 C CA . GLY A 1 383 ? -27.957 -4.499 -9.784 1.00 94.88 383 GLY A CA 1
ATOM 2938 C C . GLY A 1 383 ? -27.606 -3.036 -9.474 1.00 94.88 383 GLY A C 1
ATOM 2939 O O . GLY A 1 383 ? -28.298 -2.138 -9.950 1.00 94.88 383 GLY A O 1
ATOM 2940 N N . HIS A 1 384 ? -26.564 -2.772 -8.681 1.00 95.12 384 HIS A N 1
ATOM 2941 C CA . HIS A 1 384 ? -26.168 -1.422 -8.282 1.00 95.12 384 HIS A CA 1
ATOM 2942 C C . HIS A 1 384 ? -25.277 -0.762 -9.350 1.00 95.12 384 HIS A C 1
ATOM 2944 O O . HIS A 1 384 ? -24.331 -1.407 -9.817 1.00 95.12 384 HIS A O 1
ATOM 2950 N N . PRO A 1 385 ? -25.544 0.499 -9.743 1.00 94.50 385 PRO A N 1
ATOM 2951 C CA . PRO A 1 385 ? -24.714 1.215 -10.704 1.00 94.50 385 PRO A CA 1
ATOM 2952 C C . PRO A 1 385 ? -23.353 1.591 -10.106 1.00 94.50 385 PRO A C 1
ATOM 2954 O O . PRO A 1 385 ? -23.248 2.002 -8.955 1.00 94.50 385 PRO A O 1
ATOM 2957 N N . VAL A 1 386 ? -22.302 1.474 -10.913 1.00 95.69 386 VAL A N 1
ATOM 2958 C CA . VAL A 1 386 ? -20.936 1.887 -10.581 1.00 95.69 386 VAL A CA 1
ATOM 2959 C C . VAL A 1 386 ? -20.426 2.784 -11.700 1.00 95.69 386 VAL A C 1
ATOM 2961 O O . VAL A 1 386 ? -20.280 2.341 -12.843 1.00 95.69 386 VAL A O 1
ATOM 2964 N N . HIS A 1 387 ? -20.129 4.038 -11.369 1.00 94.69 387 HIS A N 1
ATOM 2965 C CA . HIS A 1 387 ? -19.606 5.010 -12.323 1.00 94.69 387 HIS A CA 1
ATOM 2966 C C . HIS A 1 387 ? -18.095 4.844 -12.479 1.00 94.69 387 HIS A C 1
ATOM 2968 O O . HIS A 1 387 ? -17.354 4.728 -11.498 1.00 94.69 387 HIS A O 1
ATOM 2974 N N . LEU A 1 388 ? -17.632 4.855 -13.724 1.00 94.62 388 LEU A N 1
ATOM 2975 C CA . LEU A 1 388 ? -16.252 4.605 -14.112 1.00 94.62 388 LEU A CA 1
ATOM 2976 C C . LEU A 1 388 ? -15.664 5.879 -14.706 1.00 94.62 388 LEU A C 1
ATOM 2978 O O . LEU A 1 388 ? -16.036 6.316 -15.792 1.00 94.62 388 LEU A O 1
ATOM 2982 N N . VAL A 1 389 ? -14.739 6.497 -13.977 1.00 90.75 389 VAL A N 1
ATOM 2983 C CA . VAL A 1 389 ? -14.242 7.840 -14.290 1.00 90.75 389 VAL A CA 1
ATOM 2984 C C . VAL A 1 389 ? -12.732 7.806 -14.484 1.00 90.75 389 VAL A C 1
ATOM 2986 O O . VAL A 1 389 ? -12.012 7.227 -13.676 1.00 90.75 389 VAL A O 1
ATOM 2989 N N . GLY A 1 390 ? -12.235 8.440 -15.544 1.00 85.62 390 GLY A N 1
ATOM 2990 C CA . GLY A 1 390 ? -10.801 8.656 -15.747 1.00 85.62 390 GLY A CA 1
ATOM 2991 C C . GLY A 1 390 ? -10.302 9.946 -15.098 1.00 85.62 390 GLY A C 1
ATOM 2992 O O . GLY A 1 390 ? -11.067 10.887 -14.884 1.00 85.62 390 GLY A O 1
ATOM 2993 N N . GLU A 1 391 ? -9.008 10.005 -14.791 1.00 79.00 391 GLU A N 1
ATOM 2994 C CA . GLU A 1 391 ? -8.343 11.259 -14.435 1.00 79.00 391 GLU A CA 1
ATOM 2995 C C . GLU A 1 391 ? -8.470 12.295 -15.565 1.00 79.00 391 GLU A C 1
ATOM 2997 O O . GLU A 1 391 ? -8.411 11.970 -16.752 1.00 79.00 391 GLU A O 1
ATOM 3002 N N . ALA A 1 392 ? -8.636 13.566 -15.191 1.00 72.25 392 ALA A N 1
ATOM 3003 C CA . ALA A 1 392 ? -8.566 14.665 -16.145 1.00 72.25 392 ALA A CA 1
ATOM 3004 C C . ALA A 1 392 ? -7.133 14.834 -16.686 1.00 72.25 392 ALA A C 1
ATOM 3006 O O . ALA A 1 392 ? -6.161 14.439 -16.046 1.00 72.25 392 ALA A O 1
ATOM 3007 N N . ALA A 1 393 ? -6.987 15.470 -17.851 1.00 68.75 393 ALA A N 1
ATOM 3008 C CA . ALA A 1 393 ? -5.681 15.673 -18.477 1.00 68.75 393 ALA A CA 1
ATOM 3009 C C . ALA A 1 393 ? -4.667 16.360 -17.534 1.00 68.75 393 ALA A C 1
ATOM 3011 O O . ALA A 1 393 ? -4.919 17.443 -16.997 1.00 68.75 393 ALA A O 1
ATOM 3012 N N . ASN A 1 394 ? -3.495 15.739 -17.380 1.00 66.69 394 ASN A N 1
ATOM 3013 C CA . ASN A 1 394 ? -2.381 16.218 -16.565 1.00 66.69 394 ASN A CA 1
ATOM 3014 C C . ASN A 1 394 ? -1.344 16.940 -17.449 1.00 66.69 394 ASN A C 1
ATOM 3016 O O . ASN A 1 394 ? -1.112 16.574 -18.595 1.00 66.69 394 ASN A O 1
ATOM 3020 N N . ARG A 1 395 ? -0.680 17.976 -16.920 1.00 67.00 395 ARG A N 1
ATOM 3021 C CA . ARG A 1 395 ? 0.393 18.707 -17.626 1.00 67.00 395 ARG A CA 1
ATOM 3022 C C . ARG A 1 395 ? 1.737 17.967 -17.652 1.00 67.00 395 ARG A C 1
ATOM 3024 O O . ARG A 1 395 ? 2.642 18.409 -18.351 1.00 67.00 395 ARG A O 1
ATOM 3031 N N . LYS A 1 396 ? 1.905 16.911 -16.849 1.00 68.88 396 LYS A N 1
ATOM 3032 C CA . LYS A 1 396 ? 3.183 16.198 -16.660 1.00 68.88 396 LYS A CA 1
ATOM 3033 C C . LYS A 1 396 ? 3.223 14.795 -17.276 1.00 68.88 396 LYS A C 1
ATOM 3035 O O . LYS A 1 396 ? 4.314 14.267 -17.452 1.00 68.88 396 LYS A O 1
ATOM 3040 N N . SER A 1 397 ? 2.073 14.194 -17.581 1.00 73.44 397 SER A N 1
ATOM 3041 C CA . SER A 1 397 ? 1.973 12.860 -18.186 1.00 73.44 397 SER A CA 1
ATOM 3042 C C . SER A 1 397 ? 0.691 12.767 -19.025 1.00 73.44 397 SER A C 1
ATOM 3044 O O . SER A 1 397 ? -0.314 13.366 -18.630 1.00 73.44 397 SER A O 1
ATOM 3046 N N . PRO A 1 398 ? 0.708 12.081 -20.181 1.00 78.50 398 PRO A N 1
ATOM 3047 C CA . PRO A 1 398 ? -0.496 11.855 -20.974 1.00 78.50 398 PRO A CA 1
ATOM 3048 C C . PRO A 1 398 ? -1.458 10.862 -20.302 1.00 78.50 398 PRO A C 1
ATOM 3050 O O . PRO A 1 398 ? -1.041 9.966 -19.571 1.00 78.50 398 PRO A O 1
ATOM 3053 N N . VAL A 1 399 ? -2.751 10.977 -20.617 1.00 84.94 399 VAL A N 1
ATOM 3054 C CA . VAL A 1 399 ? -3.760 9.970 -20.250 1.00 84.94 399 VAL A CA 1
ATOM 3055 C C . VAL A 1 399 ? -3.650 8.806 -21.233 1.00 84.94 399 VAL A C 1
ATOM 3057 O O . VAL A 1 399 ? -3.922 8.970 -22.420 1.00 84.94 399 VAL A O 1
ATOM 3060 N N . VAL A 1 400 ? -3.226 7.642 -20.745 1.00 86.69 400 VAL A N 1
ATOM 3061 C CA . VAL A 1 400 ? -2.880 6.471 -21.572 1.00 86.69 400 VAL A CA 1
ATOM 3062 C C . VAL A 1 400 ? -3.734 5.246 -21.276 1.00 86.69 400 VAL A C 1
ATOM 3064 O O . VAL A 1 400 ? -3.710 4.299 -22.054 1.00 86.69 400 VAL A O 1
ATOM 3067 N N . ALA A 1 401 ? -4.517 5.253 -20.201 1.00 90.44 401 ALA A N 1
ATOM 3068 C CA . ALA A 1 401 ? -5.436 4.183 -19.843 1.00 90.44 401 ALA A CA 1
ATOM 3069 C C . ALA A 1 401 ? -6.845 4.730 -19.603 1.00 90.44 401 ALA A C 1
ATOM 3071 O O . ALA A 1 401 ? -7.017 5.787 -18.992 1.00 90.44 401 ALA A O 1
ATOM 3072 N N . ARG A 1 402 ? -7.855 3.986 -20.059 1.00 93.12 402 ARG A N 1
ATOM 3073 C CA . ARG A 1 402 ? -9.276 4.315 -19.887 1.00 93.12 402 ARG A CA 1
ATOM 3074 C C . ARG A 1 402 ? -10.099 3.068 -19.604 1.00 93.12 402 ARG A C 1
ATOM 3076 O O . ARG A 1 402 ? -9.738 1.971 -20.027 1.00 93.12 402 ARG A O 1
ATOM 3083 N N . PHE A 1 403 ? -11.235 3.236 -18.937 1.00 96.06 403 PHE A N 1
ATOM 3084 C CA . PHE A 1 403 ? -12.262 2.202 -18.959 1.00 96.06 403 PHE A CA 1
ATOM 3085 C C . PHE A 1 403 ? -12.846 2.074 -20.369 1.00 96.06 403 PHE A C 1
ATOM 3087 O O . PHE A 1 403 ? -12.904 3.037 -21.131 1.00 96.06 403 PHE A O 1
ATOM 3094 N N . THR A 1 404 ? -13.292 0.871 -20.713 1.00 95.12 404 THR A N 1
ATOM 3095 C CA . THR A 1 404 ? -13.972 0.582 -21.991 1.00 95.12 404 THR A CA 1
ATOM 3096 C C . THR A 1 404 ? -15.425 1.072 -22.035 1.00 95.12 404 THR A C 1
ATOM 3098 O O . THR A 1 404 ? -16.064 1.012 -23.082 1.00 95.12 404 THR A O 1
ATOM 3101 N N . ARG A 1 405 ? -15.949 1.549 -20.902 1.00 95.19 405 ARG A N 1
ATOM 3102 C CA . ARG A 1 405 ? -17.311 2.054 -20.700 1.00 95.19 405 ARG A CA 1
ATOM 3103 C C . ARG A 1 405 ? -17.326 3.056 -19.546 1.00 95.19 405 ARG A C 1
ATOM 3105 O O . ARG A 1 405 ? -16.402 3.057 -18.737 1.00 95.19 405 ARG A O 1
ATOM 3112 N N . GLU A 1 406 ? -18.374 3.867 -19.464 1.00 93.94 406 GLU A N 1
ATOM 3113 C CA . GLU A 1 406 ? -18.529 4.903 -18.428 1.00 93.94 406 GLU A CA 1
ATOM 3114 C C . GLU A 1 406 ? -19.269 4.400 -17.182 1.00 93.94 406 GLU A C 1
ATOM 3116 O O . GLU A 1 406 ? -19.108 4.950 -16.097 1.00 93.94 406 GLU A O 1
ATOM 3121 N N . GLU A 1 407 ? -20.046 3.325 -17.312 1.00 94.25 407 GLU A N 1
ATOM 3122 C CA . GLU A 1 407 ? -20.818 2.742 -16.216 1.00 94.25 407 GLU A CA 1
ATOM 3123 C C . GLU A 1 407 ? -20.805 1.215 -16.277 1.00 94.25 407 GLU A C 1
ATOM 3125 O O . GLU A 1 407 ? -20.665 0.597 -17.340 1.00 94.25 407 GLU A O 1
ATOM 3130 N N . ALA A 1 408 ? -20.957 0.599 -15.112 1.00 96.38 408 ALA A N 1
ATOM 3131 C CA . ALA A 1 408 ? -21.147 -0.830 -14.945 1.00 96.38 408 ALA A CA 1
ATOM 3132 C C . ALA A 1 408 ? -22.212 -1.095 -13.878 1.00 96.38 408 ALA A C 1
ATOM 3134 O O . ALA A 1 408 ? -22.580 -0.204 -13.120 1.00 96.38 408 ALA A O 1
ATOM 3135 N N . VAL A 1 409 ? -22.701 -2.329 -13.823 1.00 96.62 409 VAL A N 1
ATOM 3136 C CA . VAL A 1 409 ? -23.691 -2.764 -12.836 1.00 96.62 409 VAL A CA 1
ATOM 3137 C C . VAL A 1 409 ? -23.170 -4.021 -12.153 1.00 96.62 409 VAL A C 1
ATOM 3139 O O . VAL A 1 409 ? -22.500 -4.834 -12.798 1.00 96.62 409 VAL A O 1
ATOM 3142 N N . THR A 1 410 ? -23.436 -4.160 -10.859 1.00 96.31 410 THR A N 1
ATOM 3143 C CA . THR A 1 410 ? -23.057 -5.350 -10.094 1.00 96.31 410 THR A CA 1
ATOM 3144 C C . THR A 1 410 ? -23.899 -6.578 -10.454 1.00 96.31 410 THR A C 1
ATOM 3146 O O . THR A 1 410 ? -25.092 -6.473 -10.748 1.00 96.31 410 THR A O 1
ATOM 3149 N N . ASP A 1 411 ? -23.273 -7.753 -10.419 1.00 94.50 411 ASP A N 1
ATOM 3150 C CA . ASP A 1 411 ? -23.922 -9.056 -10.587 1.00 94.50 411 ASP A CA 1
ATOM 3151 C C . ASP A 1 411 ? -24.676 -9.514 -9.322 1.00 94.50 411 ASP A C 1
ATOM 3153 O O . ASP A 1 411 ? -24.779 -8.779 -8.340 1.00 94.50 411 ASP A O 1
ATOM 3157 N N . GLU A 1 412 ? -25.209 -10.740 -9.328 1.00 91.94 412 GLU A N 1
ATOM 3158 C CA . GLU A 1 412 ? -25.959 -11.321 -8.201 1.00 91.94 412 GLU A CA 1
ATOM 3159 C C . GLU A 1 412 ? -25.154 -11.394 -6.891 1.00 91.9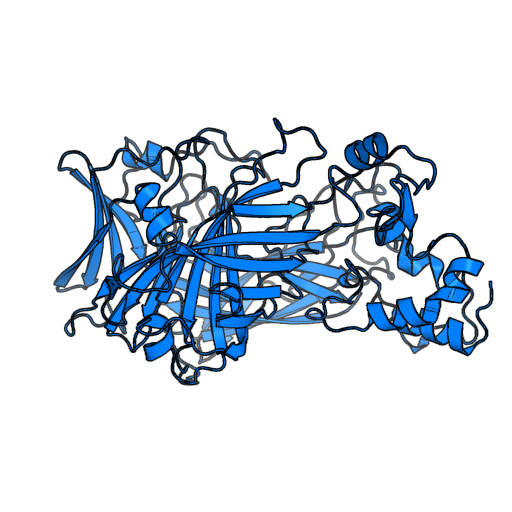4 412 GLU A C 1
ATOM 3161 O O . GLU A 1 412 ? -25.734 -11.346 -5.808 1.00 91.94 412 GLU A O 1
ATOM 3166 N N . SER A 1 413 ? -23.823 -11.453 -6.980 1.00 90.00 413 SER A N 1
ATOM 3167 C CA . SER A 1 413 ? -22.908 -11.467 -5.834 1.00 90.00 413 SER A CA 1
ATOM 3168 C C . SER A 1 413 ? -22.471 -10.065 -5.396 1.00 90.00 413 SER A C 1
ATOM 3170 O O . SER A 1 413 ? -21.583 -9.926 -4.557 1.00 90.00 413 SER A O 1
ATOM 3172 N N . GLY A 1 414 ? -23.056 -9.011 -5.975 1.00 93.00 414 GLY A N 1
ATOM 3173 C CA . GLY A 1 414 ? -22.668 -7.620 -5.750 1.00 93.00 414 GLY A CA 1
ATOM 3174 C C . GLY A 1 414 ? -21.326 -7.239 -6.376 1.00 93.00 414 GLY A C 1
ATOM 3175 O O . GLY A 1 414 ? -20.781 -6.175 -6.069 1.00 93.00 414 GLY A O 1
ATOM 3176 N N . ARG A 1 415 ? -20.771 -8.094 -7.242 1.00 94.75 415 ARG A N 1
ATOM 3177 C CA . ARG A 1 415 ? -19.464 -7.905 -7.867 1.00 94.75 415 ARG A CA 1
ATOM 3178 C C . ARG A 1 415 ? -19.610 -7.164 -9.188 1.00 94.75 415 ARG A C 1
ATOM 3180 O O . ARG A 1 415 ? -20.510 -7.421 -9.978 1.00 94.75 415 ARG A O 1
ATOM 3187 N N . VAL A 1 416 ? -18.697 -6.240 -9.450 1.00 95.31 416 VAL A N 1
ATOM 3188 C CA . VAL A 1 416 ? -18.563 -5.536 -10.721 1.00 95.31 416 VAL A CA 1
ATOM 3189 C C . VAL A 1 416 ? -17.218 -5.887 -11.345 1.00 95.31 416 VAL A C 1
ATOM 3191 O O . VAL A 1 416 ? -16.176 -5.793 -10.699 1.00 95.31 416 VAL A O 1
ATOM 3194 N N . GLN A 1 417 ? -17.233 -6.288 -12.615 1.00 95.62 417 GLN A N 1
ATOM 3195 C CA . GLN A 1 417 ? -16.025 -6.505 -13.409 1.00 95.62 417 GLN A CA 1
ATOM 3196 C C . GLN A 1 417 ? -15.927 -5.443 -14.496 1.00 95.62 417 GLN A C 1
ATOM 3198 O O . GLN A 1 417 ? -16.877 -5.221 -15.247 1.00 95.62 417 GLN A O 1
ATOM 3203 N N . VAL A 1 418 ? -14.789 -4.764 -14.593 1.00 95.75 418 VAL A N 1
ATOM 3204 C CA . VAL A 1 418 ? -14.573 -3.675 -15.553 1.00 95.75 418 VAL A CA 1
ATOM 3205 C C . VAL A 1 418 ? -13.265 -3.868 -16.292 1.00 95.75 418 VAL A C 1
ATOM 3207 O O . VAL A 1 418 ? -12.264 -4.273 -15.707 1.00 95.75 418 VAL A O 1
ATOM 3210 N N . THR A 1 419 ? -13.267 -3.570 -17.588 1.00 96.94 419 THR A N 1
ATOM 3211 C CA . THR A 1 419 ? -12.066 -3.673 -18.417 1.00 96.94 419 THR A CA 1
ATOM 3212 C C . THR A 1 419 ? -11.424 -2.304 -18.570 1.00 96.94 419 THR A C 1
ATOM 3214 O O . THR A 1 419 ? -12.064 -1.361 -19.052 1.00 96.94 419 THR A O 1
ATOM 3217 N N . VAL A 1 420 ? -10.153 -2.224 -18.186 1.00 96.06 420 VAL A N 1
ATOM 3218 C CA . VAL A 1 420 ? -9.263 -1.101 -18.473 1.00 96.06 420 VAL A CA 1
ATOM 3219 C C . VAL A 1 420 ? -8.484 -1.419 -19.738 1.00 96.06 420 VAL A C 1
ATOM 3221 O O . VAL A 1 420 ? -7.884 -2.487 -19.845 1.00 96.06 420 VAL A O 1
ATOM 3224 N N . GLN A 1 421 ? -8.488 -0.480 -20.675 1.00 95.44 421 GLN A N 1
ATOM 3225 C CA . GLN A 1 421 ? -7.766 -0.553 -21.936 1.00 95.44 421 GLN A CA 1
ATOM 3226 C C . GLN A 1 421 ? -6.637 0.477 -21.929 1.00 95.44 421 GLN A C 1
ATOM 3228 O O . GLN A 1 421 ? -6.871 1.670 -21.709 1.00 95.44 421 GLN A O 1
ATOM 3233 N N . ALA A 1 422 ? -5.422 0.012 -22.203 1.00 92.69 422 ALA A N 1
ATOM 3234 C CA . ALA A 1 422 ? -4.284 0.866 -22.487 1.00 92.69 422 ALA A CA 1
ATOM 3235 C C . ALA A 1 422 ? -4.309 1.319 -23.950 1.00 92.69 422 ALA A C 1
ATOM 3237 O O . ALA A 1 422 ? -4.696 0.573 -24.854 1.00 92.69 422 ALA A O 1
ATOM 3238 N N . SER A 1 423 ? -3.867 2.548 -24.170 1.00 89.69 423 SER A N 1
ATOM 3239 C CA . SER A 1 423 ? -3.590 3.089 -25.494 1.00 89.69 423 SER A CA 1
ATOM 3240 C C . SER A 1 423 ? -2.349 2.422 -26.077 1.00 89.69 423 SER A C 1
ATOM 3242 O O . SER A 1 423 ? -1.496 1.910 -25.345 1.00 89.69 423 SER A O 1
ATOM 3244 N N . ASP A 1 424 ? -2.242 2.439 -27.398 1.00 88.75 424 ASP A N 1
ATOM 3245 C CA . ASP A 1 424 ? -1.007 2.062 -28.063 1.00 88.75 424 ASP A CA 1
ATOM 3246 C C . ASP A 1 424 ? -0.013 3.230 -27.982 1.00 88.75 424 ASP A C 1
ATOM 3248 O O . ASP A 1 424 ? -0.235 4.296 -28.552 1.00 88.75 424 ASP A O 1
ATOM 3252 N N . LEU A 1 425 ? 1.079 3.043 -27.243 1.00 85.62 425 LEU A N 1
ATOM 3253 C CA . LEU A 1 425 ? 2.146 4.030 -27.095 1.00 85.62 425 LEU A CA 1
ATOM 3254 C C . LEU A 1 425 ? 2.963 4.210 -28.391 1.00 85.62 425 LEU A C 1
ATOM 3256 O O . LEU A 1 425 ? 3.705 5.186 -28.518 1.00 85.62 425 LEU A O 1
ATOM 3260 N N . THR A 1 426 ? 2.831 3.290 -29.351 1.00 78.75 426 THR A N 1
ATOM 3261 C CA . THR A 1 426 ? 3.546 3.302 -30.635 1.00 78.75 426 THR A CA 1
ATOM 3262 C C . THR A 1 426 ? 2.679 3.791 -31.802 1.00 78.75 426 THR A C 1
ATOM 3264 O O . THR A 1 426 ? 3.208 4.422 -32.719 1.00 78.75 426 THR A O 1
ATOM 3267 N N . ALA A 1 427 ? 1.353 3.595 -31.746 1.00 71.06 427 ALA A N 1
ATOM 3268 C CA . ALA A 1 427 ? 0.400 4.022 -32.775 1.00 71.06 427 ALA A CA 1
ATOM 3269 C C . ALA A 1 427 ? -0.421 5.261 -32.338 1.00 71.06 427 ALA A C 1
ATOM 3271 O O . ALA A 1 427 ? -1.309 5.200 -31.492 1.00 71.06 427 ALA A O 1
ATOM 3272 N N . MET A 1 428 ? -0.122 6.406 -32.962 1.00 63.66 428 MET A N 1
ATOM 3273 C CA . MET A 1 428 ? -0.405 7.789 -32.527 1.00 63.66 428 MET A CA 1
ATOM 3274 C C . MET A 1 428 ? -1.868 8.291 -32.473 1.00 63.66 428 MET A C 1
ATOM 3276 O O . MET A 1 428 ? -2.072 9.502 -32.489 1.00 63.66 428 MET A O 1
ATOM 3280 N N . GLY A 1 429 ? -2.896 7.445 -32.477 1.00 55.25 429 GLY A N 1
ATOM 3281 C CA . GLY A 1 429 ? -4.262 7.915 -32.776 1.00 55.25 429 GLY A CA 1
ATOM 3282 C C . GLY A 1 429 ? -4.791 9.030 -31.856 1.00 55.25 429 GLY A C 1
ATOM 3283 O O . GLY A 1 429 ? -5.240 10.064 -32.344 1.00 55.25 429 GLY A O 1
ATOM 3284 N N . ASP A 1 430 ? -4.689 8.844 -30.534 1.00 60.06 430 ASP A N 1
ATOM 3285 C CA . ASP A 1 430 ? -5.556 9.573 -29.590 1.00 60.06 430 ASP A CA 1
ATOM 3286 C C . ASP A 1 430 ? -4.833 10.192 -28.373 1.00 60.06 430 ASP A C 1
ATOM 3288 O O . ASP A 1 430 ? -5.478 10.825 -27.535 1.00 60.06 430 ASP A O 1
ATOM 3292 N N . VAL A 1 431 ? -3.511 10.017 -28.225 1.00 72.81 431 VAL A N 1
ATOM 3293 C CA . VAL A 1 431 ? -2.796 10.384 -26.985 1.00 72.81 431 VAL A CA 1
ATOM 3294 C C . VAL A 1 431 ? -1.917 11.620 -27.175 1.00 72.81 431 VAL A C 1
ATOM 3296 O O . VAL A 1 431 ? -0.841 11.560 -27.766 1.00 72.81 431 VAL A O 1
ATOM 3299 N N . ALA A 1 432 ? -2.348 12.754 -26.621 1.00 74.62 432 ALA A N 1
ATOM 3300 C CA . ALA A 1 432 ? -1.561 13.985 -26.612 1.00 74.62 432 ALA A CA 1
ATOM 3301 C C . ALA A 1 432 ? -0.484 13.950 -25.514 1.00 74.62 432 ALA A C 1
ATOM 3303 O O . ALA A 1 432 ? -0.823 13.910 -24.332 1.00 74.62 432 ALA A O 1
ATOM 3304 N N . ASP A 1 433 ? 0.800 14.025 -25.888 1.00 77.00 433 ASP A N 1
ATOM 3305 C CA . ASP A 1 433 ? 1.905 14.172 -24.930 1.00 77.00 433 ASP A CA 1
ATOM 3306 C C . ASP A 1 433 ? 2.064 15.650 -24.501 1.00 77.00 433 ASP A C 1
ATOM 3308 O O . ASP A 1 433 ? 2.503 16.491 -25.301 1.00 77.00 433 ASP A O 1
ATOM 3312 N N . PRO A 1 434 ? 1.734 16.002 -23.241 1.00 71.44 434 PRO A N 1
ATOM 3313 C CA . PRO A 1 434 ? 1.834 17.372 -22.743 1.00 71.44 434 PRO A CA 1
ATOM 3314 C C . PRO A 1 434 ? 3.287 17.853 -22.575 1.00 71.44 434 PRO A C 1
ATOM 3316 O O . PRO A 1 434 ? 3.515 19.048 -22.389 1.00 71.44 434 PRO A O 1
ATOM 3319 N N . VAL A 1 435 ? 4.276 16.955 -22.641 1.00 74.06 435 VAL A N 1
ATOM 3320 C CA . VAL A 1 435 ? 5.700 17.260 -22.436 1.00 74.06 435 VAL A CA 1
ATOM 3321 C C . VAL A 1 435 ? 6.354 17.799 -23.706 1.00 74.06 435 VAL A C 1
ATOM 3323 O O . VAL A 1 435 ? 7.144 18.738 -23.639 1.00 74.06 435 VAL A O 1
ATOM 3326 N N . THR A 1 436 ? 6.046 17.211 -24.864 1.00 71.88 436 THR A N 1
ATOM 3327 C CA . THR A 1 436 ? 6.631 17.580 -26.170 1.00 71.88 436 THR A CA 1
ATOM 3328 C C . THR A 1 436 ? 5.797 18.594 -26.944 1.00 71.88 436 THR A C 1
ATOM 3330 O O . THR A 1 436 ? 6.180 18.978 -28.046 1.00 71.88 436 THR A O 1
ATOM 3333 N N . GLY A 1 437 ? 4.686 19.072 -26.374 1.00 62.69 437 GLY A N 1
ATOM 3334 C CA . GLY A 1 437 ? 3.902 20.157 -26.962 1.00 62.69 437 GLY A CA 1
ATOM 3335 C C . GLY A 1 437 ? 3.059 19.742 -28.171 1.00 62.69 437 GLY A C 1
ATOM 3336 O O . GLY A 1 437 ? 2.851 20.555 -29.066 1.00 62.69 437 GLY A O 1
ATOM 3337 N N . GLY A 1 438 ? 2.549 18.506 -28.194 1.00 55.25 438 GLY A N 1
ATOM 3338 C CA . GLY A 1 438 ? 1.516 18.096 -29.155 1.00 55.25 438 GLY A CA 1
ATOM 3339 C C . GLY A 1 438 ? 1.989 17.799 -30.582 1.00 55.25 438 GLY A C 1
ATOM 3340 O O . GLY A 1 438 ? 1.165 17.794 -31.493 1.00 55.25 438 GLY A O 1
ATOM 3341 N N . ALA A 1 439 ? 3.273 17.515 -30.812 1.00 49.09 439 ALA A N 1
ATOM 3342 C CA . ALA A 1 439 ? 3.680 16.890 -32.069 1.00 49.09 439 ALA A CA 1
ATOM 3343 C C . ALA A 1 439 ? 3.403 15.380 -31.993 1.00 49.09 439 ALA A C 1
ATOM 3345 O O . ALA A 1 439 ? 4.082 14.657 -31.263 1.00 49.09 439 ALA A O 1
ATOM 3346 N N . ALA A 1 440 ? 2.377 14.938 -32.724 1.00 48.81 440 ALA A N 1
ATOM 3347 C CA . ALA A 1 440 ? 2.027 13.537 -32.914 1.00 48.81 440 ALA A CA 1
ATOM 3348 C C . ALA A 1 440 ? 3.263 12.742 -33.387 1.00 48.81 440 ALA A C 1
ATOM 3350 O O . ALA A 1 440 ? 3.843 13.031 -34.435 1.00 48.81 440 ALA A O 1
ATOM 3351 N N . GLY A 1 441 ? 3.672 11.779 -32.559 1.00 60.19 441 GLY A N 1
ATOM 3352 C CA . GLY A 1 441 ? 4.817 10.879 -32.709 1.00 60.19 441 GLY A CA 1
ATOM 3353 C C . GLY A 1 441 ? 4.578 9.597 -31.897 1.00 60.19 441 GLY A C 1
ATOM 3354 O O . GLY A 1 441 ? 3.666 9.564 -31.071 1.00 60.19 441 GLY A O 1
ATOM 3355 N N . SER A 1 442 ? 5.397 8.554 -32.079 1.00 70.81 442 SER A N 1
ATOM 3356 C CA . SER A 1 442 ? 5.495 7.477 -31.079 1.00 70.81 442 SER A CA 1
ATOM 3357 C C . SER A 1 442 ? 5.928 8.077 -29.740 1.00 70.81 442 SER A C 1
ATOM 3359 O O . SER A 1 442 ? 6.848 8.902 -29.709 1.00 70.81 442 SER A O 1
ATOM 3361 N N . LEU A 1 443 ? 5.304 7.663 -28.640 1.00 80.62 443 LEU A N 1
ATOM 3362 C CA . LEU A 1 443 ? 5.699 8.112 -27.311 1.00 80.62 443 LEU A CA 1
ATOM 3363 C C . LEU A 1 443 ? 7.134 7.653 -27.001 1.00 80.62 443 LEU A C 1
ATOM 3365 O O . LEU A 1 443 ? 7.550 6.556 -27.370 1.00 80.62 443 LEU A O 1
ATOM 3369 N N . ALA A 1 444 ? 7.921 8.518 -26.363 1.00 81.94 444 ALA A N 1
ATOM 3370 C CA . ALA A 1 444 ? 9.331 8.252 -26.107 1.00 81.94 444 ALA A CA 1
ATOM 3371 C C . ALA A 1 444 ? 9.531 7.058 -25.152 1.00 81.94 444 ALA A C 1
ATOM 3373 O O . ALA A 1 444 ? 8.771 6.855 -24.208 1.00 81.94 444 ALA A O 1
ATOM 3374 N N . TRP A 1 445 ? 10.578 6.262 -25.376 1.00 83.31 445 TRP A N 1
ATOM 3375 C CA . TRP A 1 445 ? 10.905 5.088 -24.548 1.00 83.31 445 TRP A CA 1
ATOM 3376 C C . TRP A 1 445 ? 11.548 5.458 -23.208 1.00 83.31 445 TRP A C 1
ATOM 3378 O O . TRP A 1 445 ? 11.670 4.633 -22.307 1.00 83.31 445 TRP A O 1
ATOM 3388 N N . ASP A 1 446 ? 11.944 6.719 -23.062 1.00 80.06 446 ASP A N 1
ATOM 3389 C CA . ASP A 1 446 ? 12.649 7.252 -21.907 1.00 80.06 446 ASP A CA 1
ATOM 3390 C C . ASP A 1 446 ? 11.718 7.938 -20.898 1.00 80.06 446 ASP A C 1
ATOM 3392 O O . ASP A 1 446 ? 12.179 8.777 -20.131 1.00 80.06 446 ASP A O 1
ATOM 3396 N N . ARG A 1 447 ? 10.412 7.628 -20.899 1.00 78.06 447 ARG A N 1
ATOM 3397 C CA . ARG A 1 447 ? 9.394 8.303 -20.068 1.00 78.06 447 ARG A CA 1
ATOM 3398 C C . ARG A 1 447 ? 8.455 7.343 -19.353 1.00 78.06 447 ARG A C 1
ATOM 3400 O O . ARG A 1 447 ? 8.282 6.190 -19.731 1.00 78.06 447 ARG A O 1
ATOM 3407 N N . TYR A 1 448 ? 7.837 7.870 -18.300 1.00 78.19 448 TYR A N 1
ATOM 3408 C CA . TYR A 1 448 ? 6.770 7.208 -17.562 1.00 78.19 448 TYR A CA 1
ATOM 3409 C C . TYR A 1 448 ? 5.399 7.583 -18.137 1.00 78.19 448 TYR A C 1
ATOM 3411 O O . TYR A 1 448 ? 5.098 8.770 -18.298 1.00 78.19 448 TYR A O 1
ATOM 3419 N N . TYR A 1 449 ? 4.551 6.577 -18.350 1.00 82.94 449 TYR A N 1
ATOM 3420 C CA . TYR A 1 449 ? 3.174 6.740 -18.806 1.00 82.94 449 TYR A CA 1
ATOM 3421 C C . TYR A 1 449 ? 2.206 6.094 -17.822 1.00 82.94 449 TYR A C 1
ATOM 3423 O O . TYR A 1 449 ? 2.267 4.890 -17.567 1.00 82.94 449 TYR A O 1
ATOM 3431 N N . GLY A 1 450 ? 1.309 6.896 -17.260 1.00 83.38 450 GLY A N 1
ATOM 3432 C CA . GLY A 1 450 ? 0.298 6.409 -16.338 1.00 83.38 450 GLY A CA 1
ATOM 3433 C C . GLY A 1 450 ? -0.649 7.509 -15.892 1.00 83.38 450 GLY A C 1
ATOM 3434 O O . GLY A 1 450 ? -0.304 8.689 -15.916 1.00 83.38 450 GLY A O 1
ATOM 3435 N N . ASN A 1 451 ? -1.841 7.098 -15.486 1.00 83.25 451 ASN A N 1
ATOM 3436 C CA . ASN A 1 451 ? -2.898 7.972 -14.995 1.00 83.25 451 ASN A CA 1
ATOM 3437 C C . ASN A 1 451 ? -3.774 7.217 -13.993 1.00 83.25 451 ASN A C 1
ATOM 3439 O O . ASN A 1 451 ? -3.739 5.984 -13.918 1.00 83.25 451 ASN A O 1
ATOM 3443 N N . PHE A 1 452 ? -4.576 7.961 -13.241 1.00 85.56 452 PHE A N 1
ATOM 3444 C CA . PHE A 1 452 ? -5.538 7.380 -12.316 1.00 85.56 452 PHE A CA 1
ATOM 3445 C C . PHE A 1 452 ? -6.868 7.062 -13.001 1.00 85.56 452 PHE A C 1
ATOM 3447 O O . PHE A 1 452 ? -7.306 7.740 -13.937 1.00 85.56 452 PHE A O 1
ATOM 3454 N N . LEU A 1 453 ? -7.520 6.016 -12.508 1.00 88.44 453 LEU A N 1
ATOM 3455 C CA . LEU A 1 453 ? -8.897 5.655 -12.815 1.00 88.44 453 LEU A CA 1
ATOM 3456 C C . LEU A 1 453 ? -9.678 5.524 -11.505 1.00 88.44 453 LEU A C 1
ATOM 3458 O O . LEU A 1 453 ? -9.112 5.179 -10.472 1.00 88.44 453 LEU A O 1
ATOM 3462 N N . TYR A 1 454 ? -10.980 5.788 -11.540 1.00 89.00 454 TYR A N 1
ATOM 3463 C CA . TYR A 1 454 ? -11.824 5.844 -10.352 1.00 89.00 454 TYR A CA 1
ATOM 3464 C C . TYR A 1 454 ? -13.105 5.037 -10.561 1.00 89.00 454 TYR A C 1
ATOM 3466 O O . TYR A 1 454 ? -13.824 5.269 -11.534 1.00 89.00 454 TYR A O 1
ATOM 3474 N N . LEU A 1 455 ? -13.413 4.138 -9.627 1.00 91.94 455 LEU A N 1
ATOM 3475 C CA . LEU A 1 455 ? -14.739 3.530 -9.498 1.00 91.94 455 LEU A CA 1
ATOM 3476 C C . LEU A 1 455 ? -15.503 4.299 -8.425 1.00 91.94 455 LEU A C 1
ATOM 3478 O O . LEU A 1 455 ? -14.939 4.565 -7.361 1.00 91.94 455 LEU A O 1
ATOM 3482 N N . LYS A 1 456 ? -16.759 4.656 -8.699 1.00 91.94 456 LYS A N 1
ATOM 3483 C CA . LYS A 1 456 ? -17.580 5.458 -7.790 1.00 91.94 456 LYS A CA 1
ATOM 3484 C C . LYS A 1 456 ? -18.972 4.875 -7.607 1.00 91.94 456 LYS A C 1
ATOM 3486 O O . LYS A 1 456 ? -19.581 4.436 -8.581 1.00 91.94 456 LYS A O 1
ATOM 3491 N N . ILE A 1 457 ? -19.470 4.947 -6.379 1.00 91.38 457 ILE A N 1
ATOM 3492 C CA . ILE A 1 457 ? -20.875 4.702 -6.033 1.00 91.38 457 ILE A CA 1
ATOM 3493 C C . ILE A 1 457 ? -21.386 5.853 -5.169 1.00 91.38 457 ILE A C 1
ATOM 3495 O O . ILE A 1 457 ? -20.601 6.498 -4.466 1.00 91.38 457 ILE A O 1
ATOM 3499 N N . ASP A 1 458 ? -22.688 6.103 -5.202 1.00 85.56 458 ASP A N 1
ATOM 3500 C CA . ASP A 1 458 ? -23.308 7.095 -4.329 1.00 85.56 458 ASP A CA 1
ATOM 3501 C C . ASP A 1 458 ? -23.274 6.622 -2.871 1.00 85.56 458 ASP A C 1
ATOM 3503 O O . ASP A 1 458 ? -23.620 5.484 -2.555 1.00 85.56 458 ASP A O 1
ATOM 3507 N N . ASN A 1 459 ? -22.871 7.511 -1.966 1.00 80.81 459 ASN A N 1
ATOM 3508 C CA . ASN A 1 459 ? -22.889 7.274 -0.531 1.00 80.81 459 ASN A CA 1
ATOM 3509 C C . ASN A 1 459 ? -23.321 8.535 0.231 1.00 80.81 459 ASN A C 1
ATOM 3511 O O . ASN A 1 459 ? -22.483 9.398 0.508 1.00 80.81 459 ASN A O 1
ATOM 3515 N N . PRO A 1 460 ? -24.594 8.628 0.653 1.00 72.69 460 PRO A N 1
ATOM 3516 C CA . PRO A 1 460 ? -25.148 9.829 1.275 1.00 72.69 460 PRO A CA 1
ATOM 3517 C C . PRO A 1 460 ? -24.543 10.168 2.646 1.00 72.69 460 PRO A C 1
ATOM 3519 O O . PRO A 1 460 ? -24.732 11.286 3.118 1.00 72.69 460 PRO A O 1
ATOM 3522 N N . LEU A 1 461 ? -23.824 9.242 3.295 1.00 70.25 461 LEU A N 1
ATOM 3523 C CA . LEU A 1 461 ? -23.152 9.509 4.574 1.00 70.25 461 LEU A CA 1
ATOM 3524 C C . LEU A 1 461 ? -21.850 10.298 4.413 1.00 70.25 461 LEU A C 1
ATOM 3526 O O . LEU A 1 461 ? -21.342 10.840 5.395 1.00 70.25 461 LEU A O 1
ATOM 3530 N N . ARG A 1 462 ? -21.294 10.382 3.199 1.00 69.62 462 ARG A N 1
ATOM 3531 C CA . ARG A 1 462 ? -20.050 11.112 2.971 1.00 69.62 462 ARG A CA 1
ATOM 3532 C C . ARG A 1 462 ? -20.258 12.609 3.109 1.00 69.62 462 ARG A C 1
ATOM 3534 O O . ARG A 1 462 ? -20.825 13.266 2.239 1.00 69.62 462 ARG A O 1
ATOM 3541 N N . ARG A 1 463 ? -19.721 13.153 4.201 1.00 58.88 463 ARG A N 1
ATOM 3542 C CA . ARG A 1 463 ? -19.535 14.588 4.383 1.00 58.88 463 ARG A CA 1
ATOM 3543 C C . ARG A 1 463 ? -18.377 15.045 3.508 1.00 58.88 463 ARG A C 1
ATOM 3545 O O . ARG A 1 463 ? -17.268 14.540 3.606 1.00 58.88 463 ARG A O 1
ATOM 3552 N N . ASN A 1 464 ? -18.620 16.042 2.669 1.00 55.12 464 ASN A N 1
ATOM 3553 C CA . ASN A 1 464 ? -17.541 16.807 2.074 1.00 55.12 464 ASN A CA 1
ATOM 3554 C C . ASN A 1 464 ? -17.857 18.297 2.245 1.00 55.12 464 ASN A C 1
ATOM 3556 O O . ASN A 1 464 ? -18.658 18.834 1.485 1.00 55.12 464 ASN A O 1
ATOM 3560 N N . PRO A 1 465 ? -17.238 18.999 3.211 1.00 47.12 465 PRO A N 1
ATOM 3561 C CA . PRO A 1 465 ? -17.445 20.442 3.360 1.00 47.12 465 PRO A CA 1
ATOM 3562 C C . PRO A 1 465 ? -16.996 21.245 2.120 1.00 47.12 465 PRO A C 1
ATOM 3564 O O . PRO A 1 465 ? -17.322 22.422 1.992 1.00 47.12 465 PRO A O 1
ATOM 3567 N N . TRP A 1 466 ? -16.292 20.606 1.176 1.00 48.00 466 TRP A N 1
ATOM 3568 C CA . TRP A 1 466 ? -15.734 21.195 -0.039 1.00 48.00 466 TRP A CA 1
ATOM 3569 C C . TRP A 1 466 ? -16.350 20.650 -1.350 1.00 48.00 466 TRP A C 1
ATOM 3571 O O . TRP A 1 466 ? -15.930 21.080 -2.429 1.00 48.00 466 TRP A O 1
ATOM 3581 N N . ARG A 1 467 ? -17.328 19.723 -1.310 1.00 49.91 467 ARG A N 1
ATOM 3582 C CA . ARG A 1 467 ? -18.008 19.166 -2.505 1.00 49.91 467 ARG A CA 1
ATOM 3583 C C . ARG A 1 467 ? -19.446 18.713 -2.216 1.00 49.91 467 ARG A C 1
ATOM 3585 O O . ARG A 1 467 ? -19.748 18.266 -1.123 1.00 49.91 467 ARG A O 1
ATOM 3592 N N . GLN A 1 468 ? -20.305 18.771 -3.235 1.00 47.81 468 GLN A N 1
ATOM 3593 C CA . GLN A 1 468 ? -21.712 18.339 -3.177 1.00 47.81 468 GLN A CA 1
ATOM 3594 C C . GLN A 1 468 ? -21.921 16.832 -3.437 1.00 47.81 468 GLN A C 1
ATOM 3596 O O . GLN A 1 468 ? -23.036 16.347 -3.271 1.00 47.81 468 GLN A O 1
ATOM 3601 N N . ASP A 1 469 ? -20.875 16.084 -3.811 1.00 56.75 469 ASP A N 1
ATOM 3602 C CA . ASP A 1 469 ? -21.024 14.705 -4.295 1.00 56.75 469 ASP A CA 1
ATOM 3603 C C . ASP A 1 469 ? -20.655 13.702 -3.189 1.00 56.75 469 ASP A C 1
ATOM 3605 O O . ASP A 1 469 ? -19.483 13.357 -2.997 1.00 56.75 469 ASP A O 1
ATOM 3609 N N . ALA A 1 470 ? -21.660 13.248 -2.444 1.00 69.75 470 ALA A N 1
ATOM 3610 C CA . ALA A 1 470 ? -21.531 12.229 -1.409 1.00 69.75 470 ALA A CA 1
ATOM 3611 C C . ALA A 1 470 ? -21.327 10.852 -2.075 1.00 69.75 470 ALA A C 1
ATOM 3613 O O . ALA A 1 470 ? -22.290 10.190 -2.449 1.00 69.75 470 ALA A O 1
ATOM 3614 N N . THR A 1 471 ? -20.069 10.461 -2.318 1.00 77.69 471 THR A N 1
ATOM 3615 C CA . THR A 1 471 ? -19.705 9.251 -3.085 1.00 77.69 471 THR A CA 1
ATOM 3616 C C . THR A 1 471 ? -18.592 8.455 -2.404 1.00 77.69 471 THR A C 1
ATOM 3618 O O . THR A 1 471 ? -17.661 9.037 -1.845 1.00 77.69 471 THR A O 1
ATOM 3621 N N . GLU A 1 472 ? -18.654 7.122 -2.477 1.00 84.81 472 GLU A N 1
ATOM 3622 C CA . GLU A 1 472 ? -17.482 6.272 -2.239 1.00 84.81 472 GLU A CA 1
ATOM 3623 C C . GLU A 1 472 ? -16.642 6.180 -3.504 1.00 84.81 472 GLU A C 1
ATOM 3625 O O . GLU A 1 472 ? -17.174 6.087 -4.611 1.00 84.81 472 GLU A O 1
ATOM 3630 N N . VAL A 1 473 ? -15.319 6.170 -3.333 1.00 83.94 473 VAL A N 1
ATOM 3631 C CA . VAL A 1 473 ? -14.374 6.126 -4.448 1.00 83.94 473 VAL A CA 1
ATOM 3632 C C . VAL A 1 473 ? -13.278 5.102 -4.184 1.00 83.94 473 VAL A C 1
ATOM 3634 O O . VAL A 1 473 ? -12.623 5.129 -3.141 1.00 83.94 473 VAL A O 1
ATOM 3637 N N . VAL A 1 474 ? -13.032 4.244 -5.173 1.00 85.12 474 VAL A N 1
ATOM 3638 C CA . VAL A 1 474 ? -11.797 3.463 -5.289 1.00 85.12 474 VAL A CA 1
ATOM 3639 C C . VAL A 1 474 ? -10.938 4.093 -6.373 1.00 85.12 474 VAL A C 1
ATOM 3641 O O . VAL A 1 474 ? -11.347 4.171 -7.530 1.00 85.12 474 VAL A O 1
ATOM 3644 N N . GLU A 1 475 ? -9.749 4.538 -5.985 1.00 83.19 475 GLU A N 1
ATOM 3645 C CA . GLU A 1 475 ? -8.708 5.030 -6.884 1.00 83.19 475 GLU A CA 1
ATOM 3646 C C . GLU A 1 475 ? -7.810 3.874 -7.344 1.00 83.19 475 GLU A C 1
ATOM 3648 O O . GLU A 1 475 ? -7.422 3.016 -6.546 1.00 83.19 475 GLU A O 1
ATOM 3653 N N . LEU A 1 476 ? -7.492 3.866 -8.637 1.00 84.31 476 LEU A N 1
ATOM 3654 C CA . LEU A 1 476 ? -6.644 2.886 -9.300 1.00 84.31 476 LEU A CA 1
ATOM 3655 C C . LEU A 1 476 ? -5.494 3.594 -10.010 1.00 84.31 476 LEU A C 1
ATOM 3657 O O . LEU A 1 476 ? -5.722 4.368 -10.942 1.00 84.31 476 LEU A O 1
ATOM 3661 N N . ALA A 1 477 ? -4.261 3.289 -9.620 1.00 82.50 477 ALA A N 1
ATOM 3662 C CA . ALA A 1 477 ? -3.069 3.752 -10.315 1.00 82.50 477 ALA A CA 1
ATOM 3663 C C . ALA A 1 477 ? -2.765 2.822 -11.500 1.00 82.50 477 ALA A C 1
ATOM 3665 O O . ALA A 1 477 ? -2.403 1.658 -11.310 1.00 82.50 477 ALA A O 1
ATOM 3666 N N . VAL A 1 478 ? -2.897 3.321 -12.732 1.00 85.56 478 VAL A N 1
ATOM 3667 C CA . VAL A 1 478 ? -2.601 2.532 -13.933 1.00 85.56 478 VAL A CA 1
ATOM 3668 C C . VAL A 1 478 ? -1.321 3.023 -14.576 1.00 85.56 478 VAL A C 1
ATOM 3670 O O . VAL A 1 478 ? -1.175 4.201 -14.906 1.00 85.56 478 VAL A O 1
ATOM 3673 N N . ARG A 1 479 ? -0.405 2.088 -14.808 1.00 86.00 479 ARG A N 1
ATOM 3674 C CA . ARG A 1 479 ? 0.817 2.314 -15.570 1.00 86.00 479 ARG A CA 1
ATOM 3675 C C . ARG A 1 479 ? 0.730 1.618 -16.920 1.00 86.00 479 ARG A C 1
ATOM 3677 O O . ARG A 1 479 ? 0.286 0.477 -16.984 1.00 86.00 479 ARG A O 1
ATOM 3684 N N . VAL A 1 480 ? 1.204 2.261 -17.984 1.00 88.12 480 VAL A N 1
ATOM 3685 C CA . VAL A 1 480 ? 1.329 1.644 -19.311 1.00 88.12 480 VAL A CA 1
ATOM 3686 C C . VAL A 1 480 ? 2.801 1.590 -19.709 1.00 88.12 480 VAL A C 1
ATOM 3688 O O . VAL A 1 480 ? 3.518 2.585 -19.634 1.00 88.12 480 VAL A O 1
ATOM 3691 N N . LEU A 1 481 ? 3.259 0.407 -20.101 1.00 89.50 481 LEU A N 1
ATOM 3692 C CA . LEU A 1 481 ? 4.626 0.129 -20.521 1.00 89.50 481 LEU A CA 1
ATOM 3693 C C . LEU A 1 481 ? 4.681 -0.045 -22.033 1.00 89.50 481 LEU A C 1
ATOM 3695 O O . LEU A 1 481 ? 3.776 -0.631 -22.627 1.00 89.50 481 LEU A O 1
ATOM 3699 N N . HIS A 1 482 ? 5.778 0.390 -22.649 1.00 90.00 482 HIS A N 1
ATOM 3700 C CA . HIS A 1 482 ? 6.064 0.031 -24.037 1.00 90.00 482 HIS A CA 1
ATOM 3701 C C . HIS A 1 482 ? 6.079 -1.488 -24.208 1.00 90.00 482 HIS A C 1
ATOM 3703 O O . HIS A 1 482 ? 6.409 -2.228 -23.278 1.00 90.00 482 HIS A O 1
ATOM 3709 N N . LYS A 1 483 ? 5.696 -1.951 -25.395 1.00 91.81 483 LYS A N 1
ATOM 3710 C CA . LYS A 1 483 ? 5.617 -3.371 -25.734 1.00 91.81 483 LYS A CA 1
ATOM 3711 C C . LYS A 1 483 ? 6.449 -3.624 -26.983 1.00 91.81 483 LYS A C 1
ATOM 3713 O O . LYS A 1 483 ? 6.357 -2.860 -27.935 1.00 91.81 483 LYS A O 1
ATOM 3718 N N . VAL A 1 484 ? 7.230 -4.699 -26.967 1.00 91.44 484 VAL A N 1
ATOM 3719 C CA . VAL A 1 484 ? 7.867 -5.267 -28.157 1.00 91.44 484 VAL A CA 1
ATOM 3720 C C . VAL A 1 484 ? 7.169 -6.584 -28.457 1.00 91.44 484 VAL A C 1
ATOM 3722 O O . VAL A 1 484 ? 7.212 -7.509 -27.640 1.00 91.44 484 VAL A O 1
ATOM 3725 N N . GLU A 1 485 ? 6.504 -6.677 -29.606 1.00 89.81 485 GLU A N 1
ATOM 3726 C CA . GLU A 1 485 ? 5.868 -7.928 -30.004 1.00 89.81 485 GLU A CA 1
ATOM 3727 C C . GLU A 1 485 ? 6.933 -8.967 -30.378 1.00 89.81 485 GLU A C 1
ATOM 3729 O O . GLU A 1 485 ? 7.870 -8.649 -31.111 1.00 89.81 485 GLU A O 1
ATOM 3734 N N . PRO A 1 486 ? 6.795 -10.241 -29.962 1.00 88.50 486 PRO A N 1
ATOM 3735 C CA . PRO A 1 486 ? 7.752 -11.286 -30.326 1.00 88.50 486 PRO A CA 1
ATOM 3736 C C . PRO A 1 486 ? 7.978 -11.429 -31.838 1.00 88.50 486 PRO A C 1
ATOM 3738 O O . PRO A 1 486 ? 9.070 -11.797 -32.260 1.00 88.50 486 PRO A O 1
ATOM 3741 N N . ALA A 1 487 ? 6.954 -11.132 -32.645 1.00 88.94 487 ALA A N 1
ATOM 3742 C CA . ALA A 1 487 ? 7.019 -11.167 -34.105 1.00 88.94 487 ALA A CA 1
ATOM 3743 C C . ALA A 1 487 ? 7.815 -9.998 -34.717 1.00 88.94 487 ALA A C 1
ATOM 3745 O O . ALA A 1 487 ? 8.250 -10.098 -35.862 1.00 88.94 487 ALA A O 1
ATOM 3746 N N . GLU A 1 488 ? 8.009 -8.911 -33.970 1.00 88.00 488 GLU A N 1
ATOM 3747 C CA . GLU A 1 488 ? 8.727 -7.708 -34.406 1.00 88.00 488 GLU A CA 1
ATOM 3748 C C . GLU A 1 488 ? 10.198 -7.716 -33.973 1.00 88.00 488 GLU A C 1
ATOM 3750 O O . GLU A 1 488 ? 10.979 -6.887 -34.436 1.00 88.00 488 GLU A O 1
ATOM 3755 N N . ILE A 1 489 ? 10.601 -8.665 -33.117 1.00 91.94 489 ILE A N 1
ATOM 3756 C CA . ILE A 1 489 ? 11.995 -8.808 -32.690 1.00 91.94 489 ILE A CA 1
ATOM 3757 C C . ILE A 1 489 ? 12.851 -9.182 -33.911 1.00 91.94 489 ILE A C 1
ATOM 3759 O O . ILE A 1 489 ? 12.622 -10.236 -34.515 1.00 91.94 489 ILE A O 1
ATOM 3763 N N . PRO A 1 490 ? 13.868 -8.375 -34.270 1.00 92.56 490 PRO A N 1
ATOM 3764 C CA . PRO A 1 490 ? 14.732 -8.675 -35.403 1.00 92.56 490 PRO A CA 1
ATOM 3765 C C . PRO A 1 490 ? 15.414 -10.040 -35.268 1.00 92.56 490 PRO A C 1
ATOM 3767 O O . PRO A 1 490 ? 15.801 -10.456 -34.177 1.00 92.56 490 PRO A O 1
ATOM 3770 N N . ALA A 1 491 ? 15.635 -10.721 -36.396 1.00 93.12 491 ALA A N 1
ATOM 3771 C CA . ALA A 1 491 ? 16.346 -12.003 -36.414 1.00 93.12 491 ALA A CA 1
ATOM 3772 C C . ALA A 1 491 ? 17.788 -11.891 -35.886 1.00 93.12 491 ALA A C 1
ATOM 3774 O O . ALA A 1 491 ? 18.298 -12.845 -35.308 1.00 93.12 491 ALA A O 1
ATOM 3775 N N . GLN A 1 492 ? 18.414 -10.728 -36.081 1.00 94.38 492 GLN A N 1
ATOM 3776 C CA . GLN A 1 492 ? 19.710 -10.337 -35.526 1.00 94.38 492 GLN A CA 1
ATOM 3777 C C . GLN A 1 492 ? 19.567 -8.931 -34.931 1.00 94.38 492 GLN A C 1
ATOM 3779 O O . GLN A 1 492 ? 19.713 -7.941 -35.659 1.00 94.38 492 GLN A O 1
ATOM 3784 N N . PRO A 1 493 ? 19.197 -8.822 -33.645 1.00 95.00 493 PRO A N 1
ATOM 3785 C CA . PRO A 1 493 ? 19.138 -7.538 -32.972 1.00 95.00 493 PRO A CA 1
ATOM 3786 C C . PRO A 1 493 ? 20.527 -6.901 -32.888 1.00 95.00 493 PRO A C 1
ATOM 3788 O O . PRO A 1 493 ? 21.539 -7.594 -32.783 1.00 95.00 493 PRO A O 1
ATOM 3791 N N . SER A 1 494 ? 20.557 -5.578 -32.922 1.00 94.69 494 SER A N 1
ATOM 3792 C CA . SER A 1 494 ? 21.728 -4.723 -32.746 1.00 94.69 494 SER A CA 1
ATOM 3793 C C . SER A 1 494 ? 21.662 -4.064 -31.369 1.00 94.69 494 SER A C 1
ATOM 3795 O O . SER A 1 494 ? 20.569 -3.741 -30.889 1.00 94.69 494 SER A O 1
ATOM 3797 N N . PHE A 1 495 ? 22.810 -3.858 -30.722 1.00 91.56 495 PHE A N 1
ATOM 3798 C CA . PHE A 1 495 ? 22.836 -3.225 -29.408 1.00 91.56 495 PHE A CA 1
ATOM 3799 C C . PHE A 1 495 ? 22.310 -1.788 -29.474 1.00 91.56 495 PHE A C 1
ATOM 3801 O O . PHE A 1 495 ? 21.353 -1.464 -28.770 1.00 91.56 495 PHE A O 1
ATOM 3808 N N . GLU A 1 496 ? 22.859 -0.956 -30.361 1.00 90.69 496 GLU A N 1
ATOM 3809 C CA . GLU A 1 496 ? 22.473 0.458 -30.473 1.00 90.69 496 GLU A CA 1
ATOM 3810 C C . GLU A 1 496 ? 21.012 0.658 -30.900 1.00 90.69 496 GLU A C 1
ATOM 3812 O O . GLU A 1 496 ? 20.338 1.559 -30.397 1.00 90.69 496 GLU A O 1
ATOM 3817 N N . ARG A 1 497 ? 20.499 -0.176 -31.814 1.00 90.69 497 ARG A N 1
ATOM 3818 C CA . ARG A 1 497 ? 19.141 -0.006 -32.354 1.00 90.69 497 ARG A CA 1
ATOM 3819 C C . ARG A 1 497 ? 18.060 -0.658 -31.497 1.00 90.69 497 ARG A C 1
ATOM 3821 O O . ARG A 1 497 ? 16.992 -0.075 -31.350 1.00 90.69 497 ARG A O 1
ATOM 3828 N N . ASP A 1 498 ? 18.302 -1.864 -30.985 1.00 91.75 498 ASP A N 1
ATOM 3829 C CA . ASP A 1 498 ? 17.228 -2.714 -30.454 1.00 91.75 498 ASP A CA 1
ATOM 3830 C C . ASP A 1 498 ? 17.335 -2.945 -28.941 1.00 91.75 498 ASP A C 1
ATOM 3832 O O . ASP A 1 498 ? 16.313 -3.082 -28.273 1.00 91.75 498 ASP A O 1
ATOM 3836 N N . VAL A 1 499 ? 18.550 -2.982 -28.379 1.00 91.75 499 VAL A N 1
ATOM 3837 C CA . VAL A 1 499 ? 18.766 -3.281 -26.950 1.00 91.75 499 VAL A CA 1
ATOM 3838 C C . VAL A 1 499 ? 18.847 -2.010 -26.113 1.00 91.75 499 VAL A C 1
ATOM 3840 O O . VAL A 1 499 ? 18.103 -1.860 -25.145 1.00 91.75 499 VAL A O 1
ATOM 3843 N N . LYS A 1 500 ? 19.729 -1.079 -26.483 1.00 89.94 500 LYS A N 1
ATOM 3844 C CA . LYS A 1 500 ? 20.004 0.155 -25.737 1.00 89.94 500 LYS A CA 1
ATOM 3845 C C . LYS A 1 500 ? 18.749 1.009 -25.498 1.00 89.94 500 LYS A C 1
ATOM 3847 O O . LYS A 1 500 ? 18.560 1.447 -24.360 1.00 89.94 500 LYS A O 1
ATOM 3852 N N . PRO A 1 501 ? 17.819 1.183 -26.465 1.00 89.38 501 PRO A N 1
ATOM 3853 C CA . PRO A 1 501 ? 16.599 1.959 -26.227 1.00 89.38 501 PRO A CA 1
ATOM 3854 C C . PRO A 1 501 ? 15.682 1.388 -25.138 1.00 89.38 501 PRO A C 1
ATOM 3856 O O . PRO A 1 501 ? 14.960 2.152 -24.498 1.00 89.38 501 PRO A O 1
ATOM 3859 N N . LEU A 1 502 ? 15.732 0.077 -24.865 1.00 90.38 502 LEU A N 1
ATOM 3860 C CA . LEU A 1 502 ? 14.911 -0.558 -23.823 1.00 90.38 502 LEU A CA 1
ATOM 3861 C C . LEU A 1 502 ? 15.257 -0.051 -22.415 1.00 90.38 502 LEU A C 1
ATOM 3863 O O . LEU A 1 502 ? 14.425 -0.106 -21.510 1.00 90.38 502 LEU A O 1
ATOM 3867 N N . PHE A 1 503 ? 16.477 0.456 -22.233 1.00 87.38 503 PHE A N 1
ATOM 3868 C CA . PHE A 1 503 ? 16.988 0.959 -20.962 1.00 87.38 503 PHE A CA 1
ATOM 3869 C C . PHE A 1 503 ? 16.875 2.481 -20.814 1.00 87.38 503 PHE A C 1
ATOM 3871 O O . PHE A 1 503 ? 17.215 3.016 -19.756 1.00 87.38 503 PHE A O 1
ATOM 3878 N N . ALA A 1 504 ? 16.377 3.189 -21.833 1.00 85.25 504 ALA A N 1
ATOM 3879 C CA . ALA A 1 504 ? 16.411 4.650 -21.892 1.00 85.25 504 ALA A CA 1
ATOM 3880 C C . ALA A 1 504 ? 15.747 5.318 -20.674 1.00 85.25 504 ALA A C 1
ATOM 3882 O O . ALA A 1 504 ? 16.270 6.295 -20.139 1.00 85.25 504 ALA A O 1
ATOM 3883 N N . TYR A 1 505 ? 14.643 4.753 -20.172 1.00 83.31 505 TYR A N 1
ATOM 3884 C CA . TYR A 1 505 ? 13.984 5.234 -18.955 1.00 83.31 505 TYR A CA 1
ATOM 3885 C C . TYR A 1 505 ? 14.900 5.154 -17.723 1.00 83.31 505 TYR A C 1
ATOM 3887 O O . TYR A 1 505 ? 15.021 6.113 -16.960 1.00 83.31 505 TYR A O 1
ATOM 3895 N N . GLN A 1 506 ? 15.565 4.013 -17.527 1.00 82.69 506 GLN A N 1
ATOM 3896 C CA . GLN A 1 506 ? 16.438 3.788 -16.374 1.00 82.69 506 GLN A CA 1
ATOM 3897 C C . GLN A 1 506 ? 17.672 4.680 -16.449 1.00 82.69 506 GLN A C 1
ATOM 3899 O O . GLN A 1 506 ? 17.993 5.337 -15.467 1.00 82.69 506 GLN A O 1
ATOM 3904 N N . VAL A 1 507 ? 18.303 4.783 -17.622 1.00 82.06 507 VAL A N 1
ATOM 3905 C CA . VAL A 1 507 ? 19.448 5.680 -17.843 1.00 82.06 507 VAL A CA 1
ATOM 3906 C C . VAL A 1 507 ? 19.072 7.133 -17.553 1.00 82.06 507 VAL A C 1
ATOM 3908 O O . VAL A 1 507 ? 19.834 7.848 -16.907 1.00 82.06 507 VAL A O 1
ATOM 3911 N N . ARG A 1 508 ? 17.877 7.565 -17.970 1.00 80.88 508 ARG A N 1
ATOM 3912 C CA . ARG A 1 508 ? 17.424 8.943 -17.783 1.00 80.88 508 ARG A CA 1
ATOM 3913 C C . ARG A 1 508 ? 17.103 9.292 -16.330 1.00 80.88 508 ARG A C 1
ATOM 3915 O O . ARG A 1 508 ? 17.523 10.349 -15.859 1.00 80.88 508 ARG A O 1
ATOM 3922 N N . TYR A 1 509 ? 16.303 8.467 -15.654 1.00 79.12 509 TYR A N 1
ATOM 3923 C CA . TYR A 1 509 ? 15.759 8.800 -14.329 1.00 79.12 509 TYR A CA 1
ATOM 3924 C C . TYR A 1 509 ? 16.560 8.216 -13.172 1.00 79.12 509 TYR A C 1
ATOM 3926 O O . TYR A 1 509 ? 16.537 8.772 -12.077 1.00 79.12 509 TYR A O 1
ATOM 3934 N N . PHE A 1 510 ? 17.278 7.121 -13.410 1.00 81.56 510 PHE A N 1
ATOM 3935 C CA . PHE A 1 510 ? 18.084 6.432 -12.410 1.00 81.56 510 PHE A CA 1
ATOM 3936 C C . PHE A 1 510 ? 19.469 6.080 -12.990 1.00 81.56 510 PHE A C 1
ATOM 3938 O O . PHE A 1 510 ? 19.849 4.912 -13.045 1.00 81.56 510 PHE A O 1
ATOM 3945 N N . PRO A 1 511 ? 20.261 7.075 -13.423 1.00 80.38 511 PRO A N 1
ATOM 3946 C CA . PRO A 1 511 ? 21.602 6.852 -13.980 1.00 80.38 511 PRO A CA 1
ATOM 3947 C C . PRO A 1 511 ? 22.524 6.100 -13.007 1.00 80.38 511 PRO A C 1
ATOM 3949 O O . PRO A 1 511 ? 23.321 5.264 -13.427 1.00 80.38 511 PRO A O 1
ATOM 3952 N N . TRP A 1 512 ? 22.345 6.327 -11.702 1.00 84.62 512 TRP A N 1
ATOM 3953 C CA . TRP A 1 512 ? 23.052 5.657 -10.606 1.00 84.62 512 TRP A CA 1
ATOM 3954 C C . TRP A 1 512 ? 22.367 4.366 -10.127 1.00 84.62 512 TRP A C 1
ATOM 3956 O O . TRP A 1 512 ? 22.697 3.845 -9.066 1.00 84.62 512 TRP A O 1
ATOM 3966 N N . LEU A 1 513 ? 21.405 3.825 -10.881 1.00 81.94 513 LEU A N 1
ATOM 3967 C CA . LEU A 1 513 ? 20.817 2.523 -10.577 1.00 81.94 513 LEU A CA 1
ATOM 3968 C C . LEU A 1 513 ? 21.873 1.421 -10.709 1.00 81.94 513 LEU A C 1
ATOM 3970 O O . LEU A 1 513 ? 22.745 1.473 -11.577 1.00 81.94 513 LEU A O 1
ATOM 3974 N N . HIS A 1 514 ? 21.756 0.397 -9.863 1.00 79.12 514 HIS A N 1
ATOM 3975 C CA . HIS A 1 514 ? 22.659 -0.756 -9.847 1.00 79.12 514 HIS A CA 1
ATOM 3976 C C . HIS A 1 514 ? 24.117 -0.385 -9.570 1.00 79.12 514 HIS A C 1
ATOM 3978 O O . HIS A 1 514 ? 25.018 -1.001 -10.123 1.00 79.12 514 HIS A O 1
ATOM 3984 N N . VAL A 1 515 ? 24.386 0.598 -8.718 1.00 84.25 515 VAL A N 1
ATOM 3985 C CA . VAL A 1 515 ? 25.752 0.848 -8.244 1.00 84.25 515 VAL A CA 1
ATOM 3986 C C . VAL A 1 515 ? 26.020 0.091 -6.949 1.00 84.25 515 VAL A C 1
ATOM 3988 O O . VAL A 1 515 ? 25.113 -0.205 -6.175 1.00 84.25 515 VAL A O 1
ATOM 3991 N N . ARG A 1 516 ? 27.289 -0.214 -6.700 1.00 84.81 516 ARG A N 1
ATOM 3992 C CA . ARG A 1 516 ? 27.790 -0.683 -5.407 1.00 84.81 516 ARG A CA 1
ATOM 3993 C C . ARG A 1 516 ? 28.910 0.228 -4.945 1.00 84.81 516 ARG A C 1
ATOM 3995 O O . ARG A 1 516 ? 29.655 0.757 -5.768 1.00 84.81 516 ARG A O 1
ATOM 4002 N N . GLU A 1 517 ? 29.064 0.369 -3.641 1.00 83.69 517 GLU A N 1
ATOM 4003 C CA . GLU A 1 517 ? 30.226 1.051 -3.093 1.00 83.69 517 GLU A CA 1
ATOM 4004 C C . GLU A 1 517 ? 31.408 0.077 -2.965 1.00 83.69 517 GLU A C 1
ATOM 4006 O O . GLU A 1 517 ? 31.300 -0.984 -2.349 1.00 83.69 517 GLU A O 1
ATOM 4011 N N . VAL A 1 518 ? 32.553 0.435 -3.547 1.00 83.50 518 VAL A N 1
ATOM 4012 C CA . VAL A 1 518 ? 33.814 -0.306 -3.449 1.00 83.50 518 VAL A CA 1
ATOM 4013 C C . VAL A 1 518 ? 34.926 0.678 -3.110 1.00 83.50 518 VAL A C 1
ATOM 4015 O O . VAL A 1 518 ? 35.210 1.590 -3.881 1.00 83.50 518 VAL A O 1
ATOM 4018 N N . ALA A 1 519 ? 35.564 0.489 -1.952 1.00 84.00 519 ALA A N 1
ATOM 4019 C CA . ALA A 1 519 ? 36.676 1.324 -1.485 1.00 84.00 519 ALA A CA 1
ATOM 4020 C C . ALA A 1 519 ? 36.382 2.844 -1.535 1.00 84.00 519 ALA A C 1
ATOM 4022 O O . ALA A 1 519 ? 37.234 3.633 -1.942 1.00 84.00 519 ALA A O 1
ATOM 4023 N N . GLY A 1 520 ? 35.169 3.254 -1.140 1.00 77.19 520 GLY A N 1
ATOM 4024 C CA . GLY A 1 520 ? 34.760 4.663 -1.114 1.00 77.19 520 GLY A CA 1
ATOM 4025 C C . GLY A 1 520 ? 34.330 5.243 -2.465 1.00 77.19 520 GLY A C 1
ATOM 4026 O O . GLY A 1 520 ? 34.104 6.448 -2.557 1.00 77.19 520 GLY A O 1
ATOM 4027 N N . ARG A 1 521 ? 34.229 4.417 -3.516 1.00 82.50 521 ARG A N 1
ATOM 4028 C CA . ARG A 1 521 ? 33.775 4.821 -4.854 1.00 82.50 521 ARG A CA 1
ATOM 4029 C C . ARG A 1 521 ? 32.548 4.034 -5.274 1.00 82.50 521 ARG A C 1
ATOM 4031 O O . ARG A 1 521 ? 32.429 2.849 -4.966 1.00 82.50 521 ARG A O 1
ATOM 4038 N N . TYR A 1 522 ? 31.662 4.676 -6.022 1.00 86.75 522 TYR A N 1
ATOM 4039 C CA . TYR A 1 522 ? 30.532 3.999 -6.640 1.00 86.75 522 TYR A CA 1
ATOM 4040 C C . TYR A 1 522 ? 30.965 3.353 -7.952 1.00 86.75 522 TYR A C 1
ATOM 4042 O O . TYR A 1 522 ? 31.487 4.010 -8.846 1.00 86.75 522 TYR A O 1
ATOM 4050 N N . VAL A 1 523 ? 30.730 2.052 -8.061 1.00 84.06 523 VAL A N 1
ATOM 4051 C CA . VAL A 1 523 ? 30.999 1.264 -9.262 1.00 84.06 523 VAL A CA 1
ATOM 4052 C C . VAL A 1 523 ? 29.672 0.738 -9.776 1.00 84.06 523 VAL A C 1
ATOM 4054 O O . VAL A 1 523 ? 28.929 0.094 -9.028 1.00 84.06 523 VAL A O 1
ATOM 4057 N N . ARG A 1 524 ? 29.364 1.011 -11.043 1.00 81.88 524 ARG A N 1
ATOM 4058 C CA . ARG A 1 524 ? 28.163 0.494 -11.699 1.00 81.88 524 ARG A CA 1
ATOM 4059 C C . ARG A 1 524 ? 28.277 -1.020 -11.863 1.00 81.88 524 ARG A C 1
ATOM 4061 O O . ARG A 1 524 ? 29.351 -1.535 -12.156 1.00 81.88 524 ARG A O 1
ATOM 4068 N N . LEU A 1 525 ? 27.185 -1.744 -11.625 1.00 75.75 525 LEU A N 1
ATOM 4069 C CA . LEU A 1 525 ? 27.150 -3.194 -11.808 1.00 75.75 525 LEU A CA 1
ATOM 4070 C C . LEU A 1 525 ? 27.284 -3.543 -13.293 1.00 75.75 525 LEU A C 1
ATOM 4072 O O . LEU A 1 525 ? 27.946 -4.523 -13.586 1.00 75.75 525 LEU A O 1
ATOM 4076 N N . PHE A 1 526 ? 26.679 -2.746 -14.180 1.00 75.88 526 PHE A N 1
ATOM 4077 C CA . PHE A 1 526 ? 26.819 -2.778 -15.641 1.00 75.88 526 PHE A CA 1
ATOM 4078 C C . PHE A 1 526 ? 26.623 -1.367 -16.197 1.00 75.88 526 PHE A C 1
ATOM 4080 O O . PHE A 1 526 ? 25.722 -0.655 -15.743 1.00 75.88 526 PHE A O 1
ATOM 4087 N N . ASP A 1 527 ? 27.428 -0.971 -17.182 1.00 74.69 527 ASP A N 1
ATOM 4088 C CA . ASP A 1 527 ? 27.210 0.272 -17.913 1.00 74.69 527 ASP A CA 1
ATOM 4089 C C . ASP A 1 527 ? 26.330 0.062 -19.149 1.00 74.69 527 ASP A C 1
ATOM 4091 O O . ASP A 1 527 ? 26.730 -0.540 -20.136 1.00 74.69 527 ASP A O 1
ATOM 4095 N N . LEU A 1 528 ? 25.105 0.586 -19.083 1.00 75.44 528 LEU A N 1
ATOM 4096 C CA . LEU A 1 528 ? 24.104 0.514 -20.150 1.00 75.44 528 LEU A CA 1
ATOM 4097 C C . LEU A 1 528 ? 24.491 1.321 -21.403 1.00 75.44 528 LEU A C 1
ATOM 4099 O O . LEU A 1 528 ? 23.818 1.200 -22.427 1.00 75.44 528 LEU A O 1
ATOM 4103 N N . GLU A 1 529 ? 25.539 2.147 -21.325 1.00 72.38 529 GLU A N 1
ATOM 4104 C CA . GLU A 1 529 ? 26.081 2.902 -22.459 1.00 72.38 529 GLU A CA 1
ATOM 4105 C C . GLU A 1 529 ? 27.355 2.281 -23.061 1.00 72.38 529 GLU A C 1
ATOM 4107 O O . GLU A 1 529 ? 27.760 2.697 -24.148 1.00 72.38 529 GLU A O 1
ATOM 4112 N N . ASP A 1 530 ? 27.936 1.256 -22.422 1.00 80.44 530 ASP A N 1
ATOM 4113 C CA . ASP A 1 530 ? 29.127 0.540 -22.892 1.00 80.44 530 ASP A CA 1
ATOM 4114 C C . ASP A 1 530 ? 28.756 -0.862 -23.410 1.00 80.44 530 ASP A C 1
ATOM 4116 O O . ASP A 1 530 ? 28.270 -1.737 -22.688 1.00 80.44 530 ASP A O 1
ATOM 4120 N N . LEU A 1 531 ? 28.997 -1.080 -24.705 1.00 85.81 531 LEU A N 1
ATOM 4121 C CA . LEU A 1 531 ? 28.726 -2.340 -25.392 1.00 85.81 531 LEU A CA 1
ATOM 4122 C C . LEU A 1 531 ? 29.504 -3.524 -24.797 1.00 85.81 531 LEU A C 1
ATOM 4124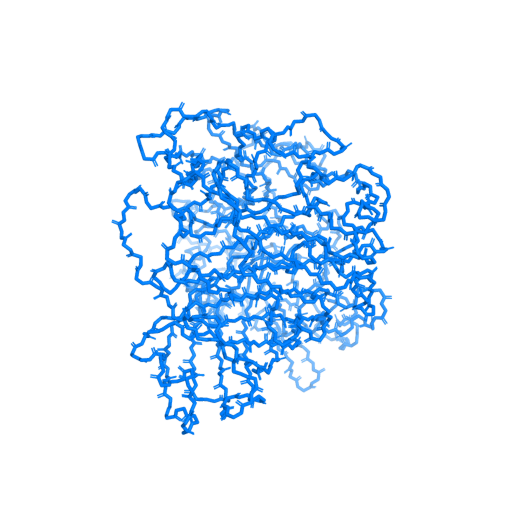 O O . LEU A 1 531 ? 28.959 -4.626 -24.728 1.00 85.81 531 LEU A O 1
ATOM 4128 N N . GLU A 1 532 ? 30.767 -3.338 -24.416 1.00 86.38 532 GLU A N 1
ATOM 4129 C CA . GLU A 1 532 ? 31.613 -4.435 -23.931 1.00 86.38 532 GLU A CA 1
ATOM 4130 C C . GLU A 1 532 ? 31.203 -4.863 -22.519 1.00 86.38 532 GLU A C 1
ATOM 4132 O O . GLU A 1 532 ? 31.055 -6.062 -22.250 1.00 86.38 532 GLU A O 1
ATOM 4137 N N . ASP A 1 533 ? 30.895 -3.896 -21.652 1.00 83.06 533 ASP A N 1
ATOM 4138 C CA . ASP A 1 533 ? 30.294 -4.167 -20.345 1.00 83.06 533 ASP A CA 1
ATOM 4139 C C . ASP A 1 533 ? 28.961 -4.905 -20.509 1.00 83.06 533 ASP A C 1
ATOM 4141 O O . ASP A 1 533 ? 28.756 -5.966 -19.906 1.00 83.06 533 ASP A O 1
ATOM 4145 N N . MET A 1 534 ? 28.082 -4.416 -21.392 1.00 85.44 534 MET A N 1
ATOM 4146 C CA . MET A 1 534 ? 26.800 -5.064 -21.664 1.00 85.44 534 MET A CA 1
ATOM 4147 C C . MET A 1 534 ? 26.954 -6.479 -22.212 1.00 85.44 534 MET A C 1
ATOM 4149 O O . MET A 1 534 ? 26.240 -7.371 -21.760 1.00 85.44 534 MET A O 1
ATOM 4153 N N . ARG A 1 535 ? 27.903 -6.736 -23.117 1.00 89.62 535 ARG A N 1
ATOM 4154 C CA . ARG A 1 535 ? 28.198 -8.090 -23.617 1.00 89.62 535 ARG A CA 1
ATOM 4155 C C . ARG A 1 535 ? 28.592 -9.044 -22.497 1.00 89.62 535 ARG A C 1
ATOM 4157 O O . ARG A 1 535 ? 28.149 -10.192 -22.479 1.00 89.62 535 ARG A O 1
ATOM 4164 N N . SER A 1 536 ? 29.409 -8.576 -21.558 1.00 87.12 536 SER A N 1
ATOM 4165 C CA . SER A 1 536 ? 29.893 -9.408 -20.455 1.00 87.12 536 SER A CA 1
ATOM 4166 C C . SER A 1 536 ? 28.801 -9.749 -19.428 1.00 87.12 536 SER A C 1
ATOM 4168 O O . SER A 1 536 ? 28.858 -10.807 -18.796 1.00 87.12 536 SER A O 1
ATOM 4170 N N . LEU A 1 537 ? 27.776 -8.898 -19.295 1.00 88.31 537 LEU A N 1
ATOM 4171 C CA . LEU A 1 537 ? 26.758 -8.994 -18.241 1.00 88.31 537 LEU A CA 1
ATOM 4172 C C . LEU A 1 537 ? 25.342 -9.286 -18.749 1.00 88.31 537 LEU A C 1
ATOM 4174 O O . LEU A 1 537 ? 24.445 -9.530 -17.937 1.00 88.31 537 LEU A O 1
ATOM 4178 N N . ALA A 1 538 ? 25.127 -9.346 -20.065 1.00 88.94 538 ALA A N 1
ATOM 4179 C CA . ALA A 1 538 ? 23.818 -9.581 -20.672 1.00 88.94 538 ALA A CA 1
ATOM 4180 C C . ALA A 1 538 ? 23.064 -10.796 -20.090 1.00 88.94 538 ALA A C 1
ATOM 4182 O O . ALA A 1 538 ? 21.882 -10.644 -19.764 1.00 88.94 538 ALA A O 1
ATOM 4183 N N . PRO A 1 539 ? 23.695 -11.971 -19.855 1.00 89.94 539 PRO A N 1
ATOM 4184 C CA . PRO A 1 539 ? 22.995 -13.106 -19.249 1.00 89.94 539 PRO A CA 1
ATOM 4185 C C . PRO A 1 539 ? 22.497 -12.809 -17.829 1.00 89.94 539 PRO A C 1
ATOM 4187 O O . PRO A 1 539 ? 21.406 -13.232 -17.441 1.00 89.94 539 PRO A O 1
ATOM 4190 N N . GLN A 1 540 ? 23.275 -12.050 -17.049 1.00 89.12 540 GLN A N 1
ATOM 4191 C CA . GLN A 1 540 ? 22.878 -11.636 -15.708 1.00 89.12 540 GLN A CA 1
ATOM 4192 C C . GLN A 1 540 ? 21.730 -10.624 -15.766 1.00 89.12 540 GLN A C 1
ATOM 4194 O O . GLN A 1 540 ? 20.791 -10.736 -14.979 1.00 89.12 540 GLN A O 1
ATOM 4199 N N . VAL A 1 541 ? 21.766 -9.677 -16.707 1.00 88.19 541 VAL A N 1
ATOM 4200 C CA . VAL A 1 541 ? 20.686 -8.703 -16.920 1.00 88.19 541 VAL A CA 1
ATOM 4201 C C . VAL A 1 541 ? 19.373 -9.416 -17.255 1.00 88.19 541 VAL A C 1
ATOM 4203 O O . VAL A 1 541 ? 18.372 -9.187 -16.577 1.00 88.19 541 VAL A O 1
ATOM 4206 N N . VAL A 1 542 ? 19.373 -10.345 -18.220 1.00 91.06 542 VAL A N 1
ATOM 4207 C CA . VAL A 1 542 ? 18.170 -11.118 -18.589 1.00 91.06 542 VAL A CA 1
ATOM 4208 C C . VAL A 1 542 ? 17.644 -11.935 -17.410 1.00 91.06 542 VAL A C 1
ATOM 4210 O O . VAL A 1 542 ? 16.446 -11.900 -17.114 1.00 91.06 542 VAL A O 1
ATOM 4213 N N . SER A 1 543 ? 18.535 -12.628 -16.697 1.00 90.12 543 SER A N 1
ATOM 4214 C CA . SER A 1 543 ? 18.167 -13.388 -15.501 1.00 90.12 543 SER A CA 1
ATOM 4215 C C . SER A 1 543 ? 17.463 -12.491 -14.479 1.00 90.12 543 SER A C 1
ATOM 4217 O O . SER A 1 543 ? 16.332 -12.761 -14.087 1.00 90.12 543 SER A O 1
ATOM 4219 N N . ARG A 1 544 ? 18.050 -11.341 -14.131 1.00 88.12 544 ARG A N 1
ATOM 4220 C CA . ARG A 1 544 ? 17.485 -10.436 -13.120 1.00 88.12 544 ARG A CA 1
ATOM 4221 C C . ARG A 1 544 ? 16.204 -9.722 -13.555 1.00 88.12 544 ARG A C 1
ATOM 4223 O O . ARG A 1 544 ? 15.386 -9.404 -12.691 1.00 88.12 544 ARG A O 1
ATOM 4230 N N . LEU A 1 545 ? 16.025 -9.452 -14.849 1.00 88.00 545 LEU A N 1
ATOM 4231 C CA . LEU A 1 545 ? 14.791 -8.880 -15.405 1.00 88.00 545 LEU A CA 1
ATOM 4232 C C . LEU A 1 545 ? 13.603 -9.846 -15.286 1.00 88.00 545 LEU A C 1
ATOM 4234 O O . LEU A 1 545 ? 12.470 -9.408 -15.090 1.00 88.00 545 LEU A O 1
ATOM 4238 N N . THR A 1 546 ? 13.862 -11.150 -15.400 1.00 87.88 546 THR A N 1
ATOM 4239 C CA . THR A 1 546 ? 12.827 -12.195 -15.456 1.00 87.88 546 THR A CA 1
ATOM 4240 C C . THR A 1 546 ? 12.466 -12.787 -14.093 1.00 87.88 546 THR A C 1
ATOM 4242 O O . THR A 1 546 ? 11.484 -13.524 -13.992 1.00 87.88 546 THR A O 1
ATOM 4245 N N . LEU A 1 547 ? 13.201 -12.437 -13.031 1.00 87.75 547 LEU A N 1
ATOM 4246 C CA . LEU A 1 547 ? 12.907 -12.896 -11.675 1.00 87.75 547 LEU A CA 1
ATOM 4247 C C . LEU A 1 547 ? 11.528 -12.418 -11.173 1.00 87.75 547 LEU A C 1
ATOM 4249 O O . LEU A 1 547 ? 11.064 -11.328 -11.540 1.00 87.75 547 LEU A O 1
ATOM 4253 N N . PRO A 1 548 ? 10.865 -13.192 -10.294 1.00 83.38 548 PRO A N 1
ATOM 4254 C CA . PRO A 1 548 ? 9.627 -12.775 -9.647 1.00 83.38 548 PRO A CA 1
ATOM 4255 C C . PRO A 1 548 ? 9.791 -11.509 -8.801 1.00 83.38 548 PRO A C 1
ATOM 4257 O O . PRO A 1 548 ? 10.839 -11.253 -8.222 1.00 83.38 548 PRO A O 1
ATOM 4260 N N . ASP A 1 549 ? 8.711 -10.744 -8.654 1.00 75.06 549 ASP A N 1
ATOM 4261 C CA . ASP A 1 549 ? 8.678 -9.497 -7.874 1.00 75.06 549 ASP A CA 1
ATOM 4262 C C . ASP A 1 549 ? 8.983 -9.651 -6.378 1.00 75.06 549 ASP A C 1
ATOM 4264 O O . ASP A 1 549 ? 9.205 -8.657 -5.694 1.00 75.06 549 ASP A O 1
ATOM 4268 N N . HIS A 1 550 ? 8.957 -10.871 -5.851 1.00 73.50 550 HIS A N 1
ATOM 4269 C CA . HIS A 1 550 ? 9.320 -11.170 -4.468 1.00 73.50 550 HIS A CA 1
ATOM 4270 C C . HIS A 1 550 ? 10.773 -11.651 -4.328 1.00 73.50 550 HIS A C 1
ATOM 4272 O O . HIS A 1 550 ? 11.200 -11.954 -3.216 1.00 73.50 550 HIS A O 1
ATOM 4278 N N . ASP A 1 551 ? 11.530 -11.729 -5.425 1.00 80.81 551 ASP A N 1
ATOM 4279 C CA . ASP A 1 551 ? 12.929 -12.140 -5.400 1.00 80.81 551 ASP A CA 1
ATOM 4280 C C . ASP A 1 551 ? 13.844 -10.933 -5.102 1.00 80.81 551 ASP A C 1
ATOM 4282 O O . ASP A 1 551 ? 13.780 -9.927 -5.817 1.00 80.81 551 ASP A O 1
ATOM 4286 N N . PRO A 1 552 ? 14.716 -11.003 -4.079 1.00 74.62 552 PRO A N 1
ATOM 4287 C CA . PRO A 1 552 ? 15.617 -9.905 -3.721 1.00 74.62 552 PRO A CA 1
ATOM 4288 C C . PRO A 1 552 ? 16.693 -9.619 -4.781 1.00 74.62 552 PRO A C 1
ATOM 4290 O O . PRO A 1 552 ? 17.296 -8.549 -4.779 1.00 74.62 552 PRO A O 1
ATOM 4293 N N . LEU A 1 553 ? 16.960 -10.556 -5.695 1.00 80.81 553 LEU A N 1
ATOM 4294 C CA . LEU A 1 553 ? 17.900 -10.369 -6.798 1.00 80.81 553 LEU A CA 1
ATOM 4295 C C . LEU A 1 553 ? 17.237 -9.752 -8.033 1.00 80.81 553 LEU A C 1
ATOM 4297 O O . LEU A 1 553 ? 17.957 -9.360 -8.963 1.00 80.81 553 LEU A O 1
ATOM 4301 N N . LYS A 1 554 ? 15.902 -9.614 -8.057 1.00 84.06 554 LYS A N 1
ATOM 4302 C CA . LYS A 1 554 ? 15.207 -8.938 -9.155 1.00 84.06 554 LYS A CA 1
ATOM 4303 C C . LYS A 1 554 ? 15.805 -7.556 -9.367 1.00 84.06 554 LYS A C 1
ATOM 4305 O O . LYS A 1 554 ? 16.135 -6.844 -8.424 1.00 84.06 554 LYS A O 1
ATOM 4310 N N . MET A 1 555 ? 15.986 -7.180 -10.627 1.00 80.38 555 MET A N 1
ATOM 4311 C CA . MET A 1 555 ? 16.525 -5.871 -10.971 1.00 80.38 555 MET A CA 1
ATOM 4312 C C . MET A 1 555 ? 15.553 -4.767 -10.495 1.00 80.38 555 MET A C 1
ATOM 4314 O O . MET A 1 555 ? 14.390 -4.774 -10.922 1.00 80.38 555 MET A O 1
ATOM 4318 N N . PRO A 1 556 ? 15.973 -3.829 -9.619 1.00 73.50 556 PRO A N 1
ATOM 4319 C CA . PRO A 1 556 ? 15.146 -2.678 -9.251 1.00 73.50 556 PRO A CA 1
ATOM 4320 C C . PRO A 1 556 ? 14.606 -1.946 -10.489 1.00 73.50 556 PRO A C 1
ATOM 4322 O O . PRO A 1 556 ? 15.312 -1.835 -11.486 1.00 73.50 556 PRO A O 1
ATOM 4325 N N . ARG A 1 557 ? 13.344 -1.492 -10.455 1.00 77.44 557 ARG A N 1
ATOM 4326 C CA . ARG A 1 557 ? 12.652 -0.839 -11.594 1.00 77.44 557 ARG A CA 1
ATOM 4327 C C . ARG A 1 557 ? 12.618 -1.655 -12.905 1.00 77.44 557 ARG A C 1
ATOM 4329 O O . ARG A 1 557 ? 12.282 -1.113 -13.950 1.00 77.44 557 ARG A O 1
ATOM 4336 N N . SER A 1 558 ? 12.860 -2.970 -12.884 1.00 76.12 558 SER A N 1
ATOM 4337 C CA . SER A 1 558 ? 12.593 -3.859 -14.041 1.00 76.12 558 SER A CA 1
ATOM 4338 C C . SER A 1 558 ? 11.126 -3.891 -14.469 1.00 76.12 558 SER A C 1
ATOM 4340 O O . SER A 1 558 ? 10.823 -4.181 -15.616 1.00 76.12 558 SER A O 1
ATOM 4342 N N . ARG A 1 559 ? 10.208 -3.540 -13.569 1.00 75.69 559 ARG A N 1
ATOM 4343 C CA . ARG A 1 559 ? 8.782 -3.318 -13.867 1.00 75.69 559 ARG A CA 1
ATOM 4344 C C . ARG A 1 559 ? 8.520 -2.134 -14.802 1.00 75.69 559 ARG A C 1
ATOM 4346 O O . ARG A 1 559 ? 7.412 -1.974 -15.287 1.00 75.69 559 ARG A O 1
ATOM 4353 N N . ASP A 1 560 ? 9.525 -1.296 -15.018 1.00 78.88 560 ASP A N 1
ATOM 4354 C CA . ASP A 1 560 ? 9.497 -0.173 -15.949 1.00 78.88 560 ASP A CA 1
ATOM 4355 C C . ASP A 1 560 ? 10.005 -0.586 -17.324 1.00 78.88 560 ASP A C 1
ATOM 4357 O O . ASP A 1 560 ? 9.901 0.177 -18.282 1.00 78.88 560 ASP A O 1
ATOM 4361 N N . PHE A 1 561 ? 10.608 -1.771 -17.394 1.00 87.25 561 PHE A N 1
ATOM 4362 C CA . PHE A 1 561 ? 11.194 -2.292 -18.603 1.00 87.25 561 PHE A CA 1
ATOM 4363 C C . PHE A 1 561 ? 10.084 -2.654 -19.595 1.00 87.25 561 PHE A C 1
ATOM 4365 O O . PHE A 1 561 ? 9.045 -3.182 -19.181 1.00 87.25 561 PHE A O 1
ATOM 4372 N N . PRO A 1 562 ? 10.280 -2.394 -20.897 1.00 90.44 562 PRO A N 1
ATOM 4373 C CA . PRO A 1 562 ? 9.277 -2.711 -21.898 1.00 90.44 562 PRO A CA 1
ATOM 4374 C C . PRO A 1 562 ? 8.863 -4.185 -21.866 1.00 90.44 562 PRO A C 1
ATOM 4376 O O . PRO A 1 562 ? 9.699 -5.092 -21.773 1.00 90.44 562 PRO A O 1
ATOM 4379 N N . VAL A 1 563 ? 7.560 -4.437 -21.987 1.00 91.00 563 VAL A N 1
ATOM 4380 C CA . VAL A 1 563 ? 7.006 -5.792 -22.066 1.00 91.00 563 VAL A CA 1
ATOM 4381 C C . VAL A 1 563 ? 7.556 -6.468 -23.320 1.00 91.00 563 VAL A C 1
ATOM 4383 O O . VAL A 1 563 ? 7.472 -5.916 -24.411 1.00 91.00 563 VAL A O 1
ATOM 4386 N N . GLY A 1 564 ? 8.148 -7.654 -23.165 1.00 90.62 564 GLY A N 1
ATOM 4387 C CA . GLY A 1 564 ? 8.840 -8.356 -24.253 1.00 90.62 564 GLY A CA 1
ATOM 4388 C C . GLY A 1 564 ? 10.300 -7.930 -24.463 1.00 90.62 564 GLY A C 1
ATOM 4389 O O . GLY A 1 564 ? 11.041 -8.642 -25.135 1.00 90.62 564 GLY A O 1
ATOM 4390 N N . GLY A 1 565 ? 10.772 -6.857 -23.817 1.00 92.62 565 GLY A N 1
ATOM 4391 C CA . GLY A 1 565 ? 12.150 -6.377 -23.958 1.00 92.62 565 GLY A CA 1
ATOM 4392 C C . GLY A 1 565 ? 13.204 -7.416 -23.557 1.00 92.62 565 GLY A C 1
ATOM 4393 O O . GLY A 1 565 ? 14.230 -7.542 -24.217 1.00 92.62 565 GLY A O 1
ATOM 4394 N N . ALA A 1 566 ? 12.950 -8.228 -22.522 1.00 93.31 566 ALA A N 1
ATOM 4395 C CA . ALA A 1 566 ? 13.898 -9.265 -22.096 1.00 93.31 566 ALA A CA 1
ATOM 4396 C C . ALA A 1 566 ? 14.140 -10.318 -23.197 1.00 93.31 566 ALA A C 1
ATOM 4398 O O . ALA A 1 566 ? 15.248 -10.837 -23.319 1.00 93.31 566 ALA A O 1
ATOM 4399 N N . ALA A 1 567 ? 13.135 -10.585 -24.041 1.00 94.88 567 ALA A N 1
ATOM 4400 C CA . ALA A 1 567 ? 13.272 -11.487 -25.182 1.00 94.88 567 ALA A CA 1
ATOM 4401 C C . ALA A 1 567 ? 14.142 -10.885 -26.298 1.00 94.88 567 ALA A C 1
ATOM 4403 O O . ALA A 1 567 ? 14.844 -11.628 -26.982 1.00 94.88 567 ALA A O 1
ATOM 4404 N N . VAL A 1 568 ? 14.147 -9.555 -26.454 1.00 95.62 568 VAL A N 1
ATOM 4405 C CA . VAL A 1 568 ? 15.058 -8.852 -27.374 1.00 95.62 568 VAL A CA 1
ATOM 4406 C C . VAL A 1 568 ? 16.501 -9.024 -26.911 1.00 95.62 568 VAL A C 1
ATOM 4408 O O . VAL A 1 568 ? 17.350 -9.430 -27.701 1.00 95.62 568 VAL A O 1
ATOM 4411 N N . VAL A 1 569 ? 16.769 -8.790 -25.620 1.00 94.31 569 VAL A N 1
ATOM 4412 C CA . VAL A 1 569 ? 18.112 -8.964 -25.042 1.00 94.31 569 VAL A CA 1
ATOM 4413 C C . VAL A 1 569 ? 18.562 -10.423 -25.143 1.00 94.31 569 VAL A C 1
ATOM 4415 O O . VAL A 1 569 ? 19.692 -10.686 -25.541 1.00 94.31 569 VAL A O 1
ATOM 4418 N N . GLN A 1 570 ? 17.675 -11.385 -24.870 1.00 96.06 570 GLN A N 1
ATOM 4419 C CA . GLN A 1 570 ? 17.994 -12.804 -25.038 1.00 96.06 570 GLN A CA 1
ATOM 4420 C C . GLN A 1 570 ? 18.325 -13.145 -26.499 1.00 96.06 570 GLN A C 1
ATOM 4422 O O . GLN A 1 570 ? 19.329 -13.796 -26.766 1.00 96.06 570 GLN A O 1
ATOM 4427 N N . ARG A 1 571 ? 17.540 -12.649 -27.464 1.00 96.06 571 ARG A N 1
ATOM 4428 C CA . ARG A 1 571 ? 17.810 -12.859 -28.894 1.00 96.06 571 ARG A CA 1
ATOM 4429 C C . ARG A 1 571 ? 19.145 -12.245 -29.320 1.00 96.06 571 ARG A C 1
ATOM 4431 O O . ARG A 1 571 ? 19.875 -12.839 -30.109 1.00 96.06 571 ARG A O 1
ATOM 4438 N N . TRP A 1 572 ? 19.469 -11.063 -28.807 1.00 96.25 572 TRP A N 1
ATOM 4439 C CA . TRP A 1 572 ? 20.756 -10.415 -29.035 1.00 96.25 572 TRP A CA 1
ATOM 4440 C C . TRP A 1 572 ? 21.924 -11.286 -28.548 1.00 96.25 572 TRP A C 1
ATOM 4442 O O . TRP A 1 572 ? 22.874 -11.494 -29.300 1.00 96.25 572 TRP A O 1
ATOM 4452 N N . ILE A 1 573 ? 21.812 -11.887 -27.356 1.00 95.44 573 ILE A N 1
ATOM 4453 C CA . ILE A 1 573 ? 22.784 -12.866 -26.838 1.00 95.44 573 ILE A CA 1
ATOM 4454 C C . ILE A 1 573 ? 22.914 -14.061 -27.789 1.00 95.44 573 ILE A C 1
ATOM 4456 O O . ILE A 1 573 ? 24.016 -14.376 -28.240 1.00 95.44 573 ILE A O 1
ATOM 4460 N N . ASP A 1 574 ? 21.790 -14.685 -28.143 1.00 95.69 574 ASP A N 1
ATOM 4461 C CA . ASP A 1 574 ? 21.754 -15.916 -28.945 1.00 95.69 574 ASP A CA 1
ATOM 4462 C C . ASP A 1 574 ? 22.327 -15.729 -30.361 1.00 95.69 574 ASP A C 1
ATOM 4464 O O . ASP A 1 574 ? 22.784 -16.684 -30.990 1.00 95.69 574 ASP A O 1
ATOM 4468 N N . THR A 1 575 ? 22.300 -14.498 -30.875 1.00 95.31 575 THR A N 1
ATOM 4469 C CA . THR A 1 575 ? 22.768 -14.151 -32.227 1.00 95.31 575 THR A CA 1
ATOM 4470 C C . THR A 1 575 ? 24.214 -13.656 -32.269 1.00 95.31 575 THR A C 1
ATOM 4472 O O . THR A 1 575 ? 24.726 -13.388 -33.350 1.00 95.31 575 THR A O 1
ATOM 4475 N N . GLY A 1 576 ? 24.907 -13.599 -31.127 1.00 93.56 576 GLY A N 1
ATOM 4476 C CA . GLY A 1 576 ? 26.319 -13.208 -31.058 1.00 93.56 576 GLY A CA 1
ATOM 4477 C C . GLY A 1 576 ? 26.565 -11.741 -30.695 1.00 93.56 576 GLY A C 1
ATOM 4478 O O . GLY A 1 576 ? 27.657 -11.234 -30.942 1.00 93.56 576 GLY A O 1
ATOM 4479 N N . MET A 1 577 ? 25.577 -11.073 -30.090 1.00 93.50 577 MET A N 1
ATOM 4480 C CA . MET A 1 577 ? 25.690 -9.744 -29.477 1.00 93.50 577 MET A CA 1
ATOM 4481 C C . MET A 1 577 ? 26.252 -8.667 -30.416 1.00 93.50 577 MET A C 1
ATOM 4483 O O . MET A 1 577 ? 27.253 -8.002 -30.122 1.00 93.50 577 MET A O 1
ATOM 4487 N N . HIS A 1 578 ? 25.613 -8.508 -31.575 1.00 90.56 578 HIS A N 1
ATOM 4488 C CA . HIS A 1 578 ? 25.994 -7.519 -32.584 1.00 90.56 578 HIS A CA 1
ATOM 4489 C C . HIS A 1 578 ? 25.929 -6.073 -32.048 1.00 90.56 578 HIS A C 1
ATOM 4491 O O . HIS A 1 578 ? 25.048 -5.773 -31.243 1.00 90.56 578 HIS A O 1
ATOM 4497 N N . PRO A 1 579 ? 26.848 -5.182 -32.462 1.00 88.56 579 PRO A N 1
ATOM 4498 C CA . PRO A 1 579 ? 26.853 -3.783 -32.024 1.00 88.56 579 PRO A CA 1
ATOM 4499 C C . PRO A 1 579 ? 25.574 -3.017 -32.399 1.00 88.56 579 PRO A C 1
ATOM 4501 O O . PRO A 1 579 ? 24.859 -3.412 -33.350 1.00 88.56 579 PRO A O 1
#

Secondary structure (DSSP, 8-state):
---EEEEEEEEEE-PPPP---TTSPPPPP-TTS-HHHHHHHHTS-GGGTTEEEEEEEEEEEE-TT--EE-SS-TTTT-EEEEEEE-TT--TT-TT-EEEEEEEEETTTTEEEEEPPEEE---EE-B-TT-S-TTSEEEEEEEEEEEEEE--PSTT-HHHHHHTT--EEEEEEEEEEEE-SSSS-TTSPEEEEEEEEEEEPP-----TTPPPSSEEEEE-TTS-SSSHHHHHHT--PPPSTTS-GGGGS-EEEEEEETTTTEEEEE-TTTS-BSSTT-PPP--SEEEEEEEETTEEEEEEEE---HHHHHHHTTEEEEE--TT--SSSS-EEEEEEEETTEEEEEEEE-SEEEEESS-SEEEEETT-EEEEEEEEEETTEE-TT-EEEEEEPPPPSSS---EEESSSEEE--TTSEEEEEEEE--SSS-SS---TTTTS---PPPTTS-EEEEEEEEEE-TT---TT-S--EEEEEEEEEEE-B--TTTS-SS-BIIIIIGGGGHHHHHH-TTTTEEEETTEEEESS-TT-HHHHHHHHHHHHHHHHS-TT-TTSPTTGGGSPBTHHHHHHHHHHTT-B-